Protein AF-A0AA39NS98-F1 (afdb_monomer_lite)

Structure (mmCIF, N/CA/C/O backbone):
data_AF-A0AA39NS98-F1
#
_entry.id   AF-A0AA39NS98-F1
#
loop_
_atom_site.group_PDB
_atom_site.id
_atom_site.type_symbol
_atom_site.label_atom_id
_atom_site.label_alt_id
_atom_site.label_comp_id
_atom_site.label_asym_id
_atom_site.label_entity_id
_atom_site.label_seq_id
_atom_site.pdbx_PDB_ins_code
_atom_site.Cartn_x
_atom_site.Cartn_y
_atom_site.Cartn_z
_atom_site.occupancy
_atom_site.B_iso_or_equiv
_atom_site.auth_seq_id
_atom_site.auth_comp_id
_atom_site.auth_asym_id
_atom_site.auth_atom_id
_atom_site.pdbx_PDB_model_num
ATOM 1 N N . MET A 1 1 ? -10.610 1.166 -2.684 1.00 33.91 1 MET A N 1
ATOM 2 C CA . MET A 1 1 ? -11.117 -0.013 -1.927 1.00 33.91 1 MET A CA 1
ATOM 3 C C . MET A 1 1 ? -11.714 0.479 -0.600 1.00 33.91 1 MET A C 1
ATOM 5 O O . MET A 1 1 ? -11.932 1.677 -0.491 1.00 33.91 1 MET A O 1
ATOM 9 N N . ILE A 1 2 ? -11.994 -0.383 0.384 1.00 30.84 2 ILE A N 1
ATOM 10 C CA . ILE A 1 2 ? -12.154 0.019 1.798 1.00 30.84 2 ILE A CA 1
ATOM 11 C C . ILE A 1 2 ? -11.081 -0.763 2.569 1.00 30.84 2 ILE A C 1
ATOM 13 O O . ILE A 1 2 ? -10.877 -1.937 2.268 1.00 30.84 2 ILE A O 1
ATOM 17 N N . TYR A 1 3 ? -10.366 -0.094 3.473 1.00 42.03 3 TYR A N 1
ATOM 18 C CA . TYR A 1 3 ? -9.093 -0.542 4.047 1.00 42.03 3 TYR A CA 1
ATOM 19 C C . TYR A 1 3 ? -8.988 -0.174 5.526 1.00 42.03 3 TYR A C 1
ATOM 21 O O . TYR A 1 3 ? -9.640 0.782 5.937 1.00 42.03 3 TYR A O 1
ATOM 29 N N . LEU A 1 4 ? -8.200 -0.942 6.289 1.00 41.31 4 LEU A N 1
ATOM 30 C CA . LEU A 1 4 ? -8.478 -1.228 7.695 1.00 41.31 4 LEU A CA 1
ATOM 31 C C . LEU A 1 4 ? -7.188 -1.273 8.580 1.00 41.31 4 LEU A C 1
ATOM 33 O O . LEU A 1 4 ? -6.313 -2.077 8.271 1.00 41.31 4 LEU A O 1
ATOM 37 N N . PHE A 1 5 ? -7.063 -0.470 9.662 1.00 42.78 5 PHE A N 1
ATOM 38 C CA . PHE A 1 5 ? -5.887 -0.318 10.559 1.00 42.78 5 PHE A CA 1
ATOM 39 C C . PHE A 1 5 ? -6.128 0.192 12.042 1.00 42.78 5 PHE A C 1
ATOM 41 O O . PHE A 1 5 ? -6.370 1.380 12.239 1.00 42.78 5 PHE A O 1
ATOM 48 N N . VAL A 1 6 ? -5.934 -0.609 13.119 1.00 43.88 6 VAL A N 1
ATOM 49 C CA . VAL A 1 6 ? -5.975 -0.204 14.581 1.00 43.88 6 VAL A CA 1
ATOM 50 C C . VAL A 1 6 ? -4.690 -0.582 15.359 1.00 43.88 6 VAL A C 1
ATOM 52 O O . VAL A 1 6 ? -3.930 -1.464 14.987 1.00 43.88 6 VAL A O 1
ATOM 55 N N . TRP A 1 7 ? -4.508 0.107 16.482 1.00 38.59 7 TRP A N 1
ATOM 56 C CA . TRP A 1 7 ? -3.576 0.054 17.626 1.00 38.59 7 TRP A CA 1
ATOM 57 C C . TRP A 1 7 ? -3.501 -1.205 18.557 1.00 38.59 7 TRP A C 1
ATOM 59 O O . TRP A 1 7 ? -4.198 -2.183 18.355 1.00 38.59 7 TRP A O 1
ATOM 69 N N . ILE A 1 8 ? -2.675 -1.127 19.633 1.00 32.81 8 ILE A N 1
ATOM 70 C CA . ILE A 1 8 ? -2.820 -1.804 20.957 1.00 32.81 8 ILE A CA 1
ATOM 71 C C . ILE A 1 8 ? -2.030 -1.047 22.082 1.00 32.81 8 ILE A C 1
ATOM 73 O O . ILE A 1 8 ? -0.946 -0.504 21.811 1.00 32.81 8 ILE A O 1
ATOM 77 N N . PRO A 1 9 ? -2.474 -1.032 23.367 1.00 35.44 9 PRO A N 1
ATOM 78 C CA . PRO A 1 9 ? -1.838 -0.253 24.445 1.00 35.44 9 PRO A CA 1
ATOM 79 C C . PRO A 1 9 ? -0.416 -0.643 24.888 1.00 35.44 9 PRO A C 1
ATOM 81 O O . PRO A 1 9 ? 0.110 -1.725 24.632 1.00 35.44 9 PRO A O 1
ATOM 84 N N . CYS A 1 10 ? 0.209 0.296 25.607 1.00 32.59 10 CYS A N 1
ATOM 85 C CA . CYS A 1 10 ? 1.626 0.311 25.980 1.00 32.59 10 CYS A CA 1
ATOM 86 C C . CYS A 1 10 ? 2.053 -0.767 27.003 1.00 32.59 10 CYS A C 1
ATOM 88 O O . CYS A 1 10 ? 1.315 -1.120 27.922 1.00 32.59 10 CYS A O 1
ATOM 90 N N . ALA A 1 11 ? 3.319 -1.201 26.935 1.00 31.53 11 ALA A N 1
ATOM 91 C CA . ALA A 1 11 ? 3.933 -2.115 27.906 1.00 31.53 11 ALA A CA 1
ATOM 92 C C . ALA A 1 11 ? 3.934 -1.580 29.359 1.00 31.53 11 ALA A C 1
ATOM 94 O O . ALA A 1 11 ? 3.832 -2.364 30.303 1.00 31.53 11 ALA A O 1
ATOM 95 N N . LEU A 1 12 ? 3.955 -0.254 29.563 1.00 33.72 12 LEU A N 1
ATOM 96 C CA . LEU A 1 12 ? 3.747 0.351 30.889 1.00 33.72 12 LEU A CA 1
ATOM 97 C C . LEU A 1 12 ? 2.329 0.104 31.440 1.00 33.72 12 LEU A C 1
ATOM 99 O O . LEU A 1 12 ? 2.160 -0.054 32.650 1.00 33.72 12 LEU A O 1
ATOM 103 N N . ALA A 1 13 ? 1.317 -0.004 30.572 1.00 41.03 13 ALA A N 1
ATOM 104 C CA . ALA A 1 13 ? -0.037 -0.389 30.965 1.00 41.03 13 ALA A CA 1
ATOM 105 C C . ALA A 1 13 ? -0.152 -1.900 31.239 1.00 41.03 13 ALA A C 1
ATOM 107 O O . ALA A 1 13 ? -0.924 -2.295 32.109 1.00 41.03 13 ALA A O 1
ATOM 108 N N . ALA A 1 14 ? 0.676 -2.751 30.617 1.00 39.31 14 ALA A N 1
ATOM 109 C CA . ALA A 1 14 ? 0.656 -4.206 30.827 1.00 39.31 14 ALA A CA 1
ATOM 110 C C . ALA A 1 14 ? 0.898 -4.638 32.292 1.00 39.31 14 ALA A C 1
ATOM 112 O O . ALA A 1 14 ? 0.367 -5.662 32.730 1.00 39.31 14 ALA A O 1
ATOM 113 N N . ARG A 1 15 ? 1.631 -3.844 33.093 1.00 42.44 15 ARG A N 1
ATOM 114 C CA . ARG A 1 15 ? 1.722 -4.056 34.554 1.00 42.44 15 ARG A CA 1
ATOM 115 C C . ARG A 1 15 ? 0.417 -3.717 35.293 1.00 42.44 15 ARG A C 1
ATOM 117 O O . ARG A 1 15 ? 0.097 -4.413 36.252 1.00 42.44 15 ARG A O 1
ATOM 124 N N . LYS A 1 16 ? -0.345 -2.711 34.842 1.00 52.62 16 LYS A N 1
ATOM 125 C CA . LYS A 1 16 ? -1.646 -2.306 35.419 1.00 52.62 16 LYS A CA 1
ATOM 126 C C . LYS A 1 16 ? -2.818 -3.174 34.941 1.00 52.62 16 LYS A C 1
ATOM 128 O O . LYS A 1 16 ? -3.722 -3.439 35.726 1.00 52.62 16 LYS A O 1
ATOM 133 N N . HIS A 1 17 ? -2.794 -3.693 33.710 1.00 55.84 17 HIS A N 1
ATOM 134 C CA . HIS A 1 17 ? -3.849 -4.583 33.200 1.00 55.84 17 HIS A CA 1
ATOM 135 C C . HIS A 1 17 ? -4.024 -5.847 34.063 1.00 55.84 17 HIS A C 1
ATOM 137 O O . HIS A 1 17 ? -5.137 -6.331 34.225 1.00 55.84 17 HIS A O 1
ATOM 143 N N . ARG A 1 18 ? -2.968 -6.331 34.736 1.00 58.53 18 ARG A N 1
ATOM 144 C CA . ARG A 1 18 ? -3.071 -7.455 35.690 1.00 58.53 18 ARG A CA 1
ATOM 145 C C . ARG A 1 18 ? -4.012 -7.195 36.877 1.00 58.53 18 ARG A C 1
ATOM 147 O O . ARG A 1 18 ? -4.518 -8.158 37.446 1.00 58.53 18 ARG A O 1
ATOM 154 N N . THR A 1 19 ? -4.244 -5.934 37.249 1.00 70.25 19 THR A N 1
ATOM 155 C CA . THR A 1 19 ? -5.121 -5.537 38.368 1.00 70.25 19 THR A CA 1
ATOM 156 C C . THR A 1 19 ? -6.505 -5.044 37.940 1.00 70.25 19 THR A C 1
ATOM 158 O O . THR A 1 19 ? -7.354 -4.840 38.801 1.00 70.25 19 THR A O 1
ATOM 161 N N . LEU A 1 20 ? -6.758 -4.877 36.638 1.00 81.38 20 LEU A N 1
ATOM 162 C CA . LEU A 1 20 ? -8.073 -4.488 36.114 1.00 81.38 20 LEU A CA 1
ATOM 163 C C . LEU A 1 20 ? -9.097 -5.635 36.234 1.00 81.38 20 LEU A C 1
ATOM 165 O O . LEU A 1 20 ? -8.692 -6.803 36.323 1.00 81.38 20 LEU A O 1
ATOM 169 N N . PRO A 1 21 ? -10.414 -5.339 36.259 1.00 80.94 21 PRO A N 1
ATOM 170 C CA . PRO A 1 21 ? -11.454 -6.366 36.219 1.00 80.94 21 PRO A CA 1
ATOM 171 C C . PRO A 1 21 ? -11.339 -7.233 34.959 1.00 80.94 21 PRO A C 1
ATOM 173 O O . PRO A 1 21 ? -10.824 -6.799 33.932 1.00 80.94 21 PRO A O 1
ATOM 176 N N . LEU A 1 22 ? -11.822 -8.474 35.042 1.00 87.38 22 LEU A N 1
ATOM 177 C CA . LEU A 1 22 ? -11.942 -9.342 33.873 1.00 87.38 22 LEU A CA 1
ATOM 178 C C . LEU A 1 22 ? -13.175 -8.913 33.069 1.00 87.38 22 LEU A C 1
ATOM 180 O O . LEU A 1 22 ? -14.287 -8.949 33.595 1.00 87.38 22 LEU A O 1
ATOM 184 N N . VAL A 1 23 ? -12.972 -8.514 31.818 1.00 89.75 23 VAL A N 1
ATOM 185 C CA . VAL A 1 23 ? -14.040 -8.192 30.865 1.00 89.75 23 VAL A CA 1
ATOM 186 C C . VAL A 1 23 ? -14.401 -9.457 30.087 1.00 89.75 23 VAL A C 1
ATOM 188 O O . VAL A 1 23 ? -13.577 -10.359 29.922 1.00 89.75 23 VAL A O 1
ATOM 191 N N . THR A 1 24 ? -15.638 -9.564 29.606 1.00 92.56 24 THR A N 1
ATOM 192 C CA . THR A 1 24 ? -16.008 -10.565 28.598 1.00 92.56 24 THR A CA 1
ATOM 193 C C . THR A 1 24 ? -16.996 -9.973 27.603 1.00 92.56 24 THR A C 1
ATOM 195 O O . THR A 1 24 ? -18.021 -9.431 28.006 1.00 92.56 24 THR A O 1
ATOM 198 N N . ILE A 1 25 ? -16.667 -10.087 26.318 1.00 93.88 25 ILE A N 1
ATOM 199 C CA . ILE A 1 25 ? -17.498 -9.702 25.171 1.00 93.88 25 ILE A CA 1
ATOM 200 C C . ILE A 1 25 ? -17.859 -10.992 24.424 1.00 93.88 25 ILE A C 1
ATOM 202 O O . ILE A 1 25 ? -17.016 -11.883 24.305 1.00 93.88 25 ILE A O 1
ATOM 206 N N . SER A 1 26 ? -19.093 -11.130 23.937 1.00 94.75 26 SER A N 1
ATOM 207 C CA . SER A 1 26 ? -19.564 -12.373 23.307 1.00 94.75 26 SER A CA 1
ATOM 208 C C . SER A 1 26 ? -20.434 -12.114 22.082 1.00 94.75 26 SER A C 1
ATOM 210 O O . SER A 1 26 ? -21.183 -11.140 22.036 1.00 94.75 26 SER A O 1
ATOM 212 N N . ALA A 1 27 ? -20.419 -13.033 21.116 1.00 93.69 27 ALA A N 1
ATOM 213 C CA . ALA A 1 27 ? -21.327 -12.990 19.971 1.00 93.69 27 ALA A CA 1
ATOM 214 C C . ALA A 1 27 ? -22.800 -12.922 20.422 1.00 93.69 27 ALA A C 1
ATOM 216 O O . ALA A 1 27 ? -23.616 -12.250 19.788 1.00 93.69 27 ALA A O 1
ATOM 217 N N . LEU A 1 28 ? -23.126 -13.553 21.555 1.00 93.44 28 LEU A N 1
ATOM 218 C CA . LEU A 1 28 ? -24.465 -13.546 22.137 1.00 93.44 28 LEU A CA 1
ATOM 219 C C . LEU A 1 28 ? -24.854 -12.181 22.726 1.00 93.44 28 LEU A C 1
ATOM 221 O O . LEU A 1 28 ? -26.004 -11.777 22.567 1.00 93.44 28 LEU A O 1
ATOM 225 N N . SER A 1 29 ? -23.928 -11.463 23.372 1.00 91.38 29 SER A N 1
ATOM 226 C CA . SER A 1 29 ? -24.190 -10.128 23.933 1.00 91.38 29 SER A CA 1
ATOM 227 C C . SER A 1 29 ? -24.254 -9.045 22.858 1.00 91.38 29 SER A C 1
ATOM 229 O O . SER A 1 29 ? -25.153 -8.210 22.904 1.00 91.38 29 SER A O 1
ATOM 231 N N . GLU A 1 30 ? -23.355 -9.084 21.870 1.00 94.06 30 GLU A N 1
ATOM 232 C CA . GLU A 1 30 ? -23.254 -8.013 20.870 1.00 94.06 30 GLU A CA 1
ATOM 233 C C . GLU A 1 30 ? -24.162 -8.228 19.645 1.00 94.06 30 GLU A C 1
ATOM 235 O O . GLU A 1 30 ? -24.592 -7.254 19.034 1.00 94.06 30 GLU A O 1
ATOM 240 N N . THR A 1 31 ? -24.487 -9.479 19.282 1.00 90.88 31 THR A N 1
ATOM 241 C CA . THR A 1 31 ? -25.286 -9.794 18.069 1.00 90.88 31 THR A CA 1
ATOM 242 C C . THR A 1 31 ? -26.532 -10.648 18.318 1.00 90.88 31 THR A C 1
ATOM 244 O O . THR A 1 31 ? -27.318 -10.869 17.397 1.00 90.88 31 THR A O 1
ATOM 247 N N . GLY A 1 32 ? -26.713 -11.183 19.531 1.00 90.12 32 GLY A N 1
ATOM 248 C CA . GLY A 1 32 ? -27.768 -12.155 19.837 1.00 90.12 32 GLY A CA 1
ATOM 249 C C . GLY A 1 32 ? -27.547 -13.559 19.250 1.00 90.12 32 GLY A C 1
ATOM 250 O O . GLY A 1 32 ? -28.393 -14.432 19.444 1.00 90.12 32 GLY A O 1
ATOM 251 N N . GLN A 1 33 ? -26.438 -13.808 18.544 1.00 90.88 33 GLN A N 1
ATOM 252 C CA . GLN A 1 33 ? -26.136 -15.115 17.953 1.00 90.88 33 GLN A CA 1
ATOM 253 C C . GLN A 1 33 ? -25.490 -16.065 18.967 1.00 90.88 33 GLN A C 1
ATOM 255 O O . GLN A 1 33 ? -24.593 -15.695 19.720 1.00 90.88 33 GLN A O 1
ATOM 260 N N . THR A 1 34 ? -25.901 -17.333 18.952 1.00 91.69 34 THR A N 1
ATOM 261 C CA . THR A 1 34 ? -25.283 -18.374 19.781 1.00 91.69 34 THR A CA 1
ATOM 262 C C . THR A 1 34 ? -23.854 -18.681 19.333 1.00 91.69 34 THR A C 1
ATOM 264 O O . THR A 1 34 ? -23.603 -18.921 18.153 1.00 91.69 34 THR A O 1
ATOM 267 N N . GLU A 1 35 ? -22.917 -18.766 20.276 1.00 90.19 35 GLU A N 1
ATOM 268 C CA . GLU A 1 35 ? -21.493 -19.039 20.007 1.00 90.19 35 GLU A CA 1
ATOM 269 C C . GLU A 1 35 ? -21.269 -20.342 19.212 1.00 90.19 35 GLU A C 1
ATOM 271 O O . GLU A 1 35 ? -20.389 -20.420 18.356 1.00 90.19 35 GLU A O 1
ATOM 276 N N . SER A 1 36 ? -22.118 -21.351 19.426 1.00 88.50 36 SER A N 1
ATOM 277 C CA . SER A 1 36 ? -22.091 -22.637 18.715 1.00 88.50 36 SER A CA 1
ATOM 278 C C . SER A 1 36 ? -22.488 -22.563 17.234 1.00 88.50 36 SER A C 1
ATOM 280 O O . SER A 1 36 ? -22.132 -23.463 16.475 1.00 88.50 36 SER A O 1
ATOM 282 N N . SER A 1 37 ? -23.187 -21.509 16.794 1.00 91.25 37 SER A N 1
ATOM 283 C CA . SER A 1 37 ? -23.449 -21.253 15.365 1.00 91.25 37 SER A CA 1
ATOM 284 C C . SER A 1 37 ? -22.322 -20.480 14.669 1.00 91.25 37 SER A C 1
ATOM 286 O O . SER A 1 37 ? -22.257 -20.475 13.438 1.00 91.25 37 SER A O 1
ATOM 288 N N . ILE A 1 38 ? -21.412 -19.864 15.431 1.00 92.06 38 ILE A N 1
ATOM 289 C CA . ILE A 1 38 ? -20.280 -19.108 14.892 1.00 92.06 38 ILE A CA 1
ATOM 290 C C . ILE A 1 38 ? -19.153 -20.077 14.506 1.00 92.06 38 ILE A C 1
ATOM 292 O O . ILE A 1 38 ? -18.672 -20.874 15.318 1.00 92.06 38 ILE A O 1
ATOM 296 N N . LYS A 1 39 ? -18.738 -20.027 13.235 1.00 92.69 39 LYS A N 1
ATOM 297 C CA . LYS A 1 39 ? -17.791 -20.990 12.638 1.00 92.69 39 LYS A CA 1
ATOM 298 C C . LYS A 1 39 ? -16.333 -20.704 12.991 1.00 92.69 39 LYS A C 1
ATOM 300 O O . LYS A 1 39 ? -15.578 -21.645 13.208 1.00 92.69 39 LYS A O 1
ATOM 305 N N . VAL A 1 40 ? -15.959 -19.428 13.054 1.00 93.06 40 VAL A N 1
ATOM 306 C CA . VAL A 1 40 ? -14.624 -18.967 13.456 1.00 93.06 40 VAL A CA 1
ATOM 307 C C . VAL A 1 40 ? -14.572 -18.946 14.988 1.00 93.06 40 VAL A C 1
ATOM 309 O O . VAL A 1 40 ? -15.319 -18.178 15.596 1.00 93.06 40 VAL A O 1
ATOM 312 N N . PRO A 1 41 ? -13.736 -19.756 15.662 1.00 92.06 41 PRO A N 1
ATOM 313 C CA . PRO A 1 41 ? -13.747 -19.851 17.122 1.00 92.06 41 PRO A CA 1
ATOM 314 C C . PRO A 1 41 ? -13.447 -18.522 17.809 1.00 92.06 41 PRO A C 1
ATOM 316 O O . PRO A 1 41 ? -14.050 -18.207 18.830 1.00 92.06 41 PRO A O 1
ATOM 319 N N . LYS A 1 42 ? -12.566 -17.715 17.209 1.00 91.75 42 LYS A N 1
ATOM 320 C CA . LYS A 1 42 ? -12.168 -16.404 17.730 1.00 91.75 42 LYS A CA 1
ATOM 321 C C . LYS A 1 42 ? -13.253 -15.328 17.603 1.00 91.75 42 LYS A C 1
ATOM 323 O O . LYS A 1 42 ? -13.164 -14.340 18.313 1.00 91.75 42 LYS A O 1
ATOM 328 N N . GLN A 1 43 ? -14.303 -15.537 16.804 1.00 94.12 43 GLN A N 1
ATOM 329 C CA . GLN A 1 43 ? -15.485 -14.656 16.747 1.00 94.12 43 GLN A CA 1
ATOM 330 C C . GLN A 1 43 ? -16.506 -14.934 17.873 1.00 94.12 43 GLN A C 1
ATOM 332 O O . GLN A 1 43 ? -17.486 -14.205 18.001 1.00 94.12 43 GLN A O 1
ATOM 337 N N . ARG A 1 44 ? -16.339 -16.008 18.666 1.00 94.31 44 ARG A N 1
ATOM 338 C CA . ARG A 1 44 ? -17.339 -16.452 19.660 1.00 94.31 44 ARG A CA 1
ATOM 339 C C . ARG A 1 44 ? -17.366 -15.573 20.907 1.00 94.31 44 ARG A C 1
ATOM 341 O O . ARG A 1 44 ? -18.412 -15.033 21.260 1.00 94.31 44 ARG A O 1
ATOM 348 N N . THR A 1 45 ? -16.218 -15.452 21.563 1.00 93.94 45 THR A N 1
ATOM 349 C CA . THR A 1 45 ? -16.094 -14.885 22.910 1.00 93.94 45 THR A CA 1
ATOM 350 C C . THR A 1 45 ? -14.687 -14.337 23.091 1.00 93.94 45 THR A C 1
ATOM 352 O O . THR A 1 45 ? -13.725 -14.991 22.694 1.00 93.94 45 THR A O 1
ATOM 355 N N . TYR A 1 46 ? -14.550 -13.177 23.721 1.00 92.31 46 TYR A N 1
ATOM 356 C CA . TYR A 1 46 ? -13.274 -12.587 24.113 1.00 92.31 46 TYR A CA 1
ATOM 357 C C . TYR A 1 46 ? -13.279 -12.310 25.619 1.00 92.31 46 TYR A C 1
ATOM 359 O O . TYR A 1 46 ? -14.228 -11.715 26.130 1.00 92.31 46 TYR A O 1
ATOM 367 N N . THR A 1 47 ? -12.214 -12.711 26.319 1.00 90.69 47 THR A N 1
ATOM 368 C CA . THR A 1 47 ? -12.090 -12.601 27.781 1.00 90.69 47 THR A CA 1
ATOM 369 C C . THR A 1 47 ? -10.648 -12.262 28.177 1.00 90.69 47 THR A C 1
ATOM 371 O O . THR A 1 47 ? -9.770 -13.121 28.142 1.00 90.69 47 THR A O 1
ATOM 374 N N . ASP A 1 48 ? -10.403 -11.019 28.599 1.00 86.62 48 ASP A N 1
ATOM 375 C CA . ASP A 1 48 ? -9.114 -10.528 29.120 1.00 86.62 48 ASP A CA 1
ATOM 376 C C . ASP A 1 48 ? -9.375 -9.436 30.187 1.00 86.62 48 ASP A C 1
ATOM 378 O O . ASP A 1 48 ? -10.504 -8.982 30.378 1.00 86.62 48 ASP A O 1
ATOM 382 N N . ARG A 1 49 ? -8.340 -8.997 30.908 1.00 84.19 49 ARG A N 1
ATOM 383 C CA . ARG A 1 49 ? -8.353 -7.822 31.802 1.00 84.19 49 ARG A CA 1
ATOM 384 C C . ARG A 1 49 ? -7.974 -6.521 31.086 1.00 84.19 49 ARG A C 1
ATOM 386 O O . ARG A 1 49 ? -7.699 -5.501 31.718 1.00 84.19 49 ARG A O 1
ATOM 393 N N . ARG A 1 50 ? -7.903 -6.544 29.756 1.00 84.94 50 ARG A N 1
ATOM 394 C CA . ARG A 1 50 ? -7.816 -5.328 28.944 1.00 84.94 50 ARG A CA 1
ATOM 395 C C . ARG A 1 50 ? -9.141 -4.563 29.079 1.00 84.94 50 ARG A C 1
ATOM 397 O O . ARG A 1 50 ? -10.194 -5.195 28.997 1.00 84.94 50 ARG A O 1
ATOM 404 N N . PRO A 1 51 ? -9.116 -3.236 29.276 1.00 88.50 51 PRO A N 1
ATOM 405 C CA . PRO A 1 51 ? -10.319 -2.444 29.502 1.00 88.50 51 PRO A CA 1
ATOM 406 C C . PRO A 1 51 ? -11.049 -2.180 28.175 1.00 88.50 51 PRO A C 1
ATOM 408 O O . PRO A 1 51 ? -10.962 -1.103 27.591 1.00 88.50 51 PRO A O 1
ATOM 411 N N . VAL A 1 52 ? -11.733 -3.205 27.680 1.00 91.12 52 VAL A N 1
ATOM 412 C CA . VAL A 1 52 ? -12.645 -3.135 26.534 1.00 91.12 52 VAL A CA 1
ATOM 413 C C . VAL A 1 52 ? -14.049 -2.815 27.052 1.00 91.12 52 VAL A C 1
ATOM 415 O O . VAL A 1 52 ? -14.436 -3.324 28.105 1.00 91.12 52 VAL A O 1
ATOM 418 N N . ILE A 1 53 ? -14.817 -1.991 26.337 1.00 93.56 53 ILE A N 1
ATOM 419 C CA . ILE A 1 53 ? -16.217 -1.687 26.678 1.00 93.56 53 ILE A CA 1
ATOM 420 C C . ILE A 1 53 ? -17.192 -2.317 25.662 1.00 93.56 53 ILE A C 1
ATOM 422 O O . ILE A 1 53 ? -16.887 -2.317 24.470 1.00 93.56 53 ILE A O 1
ATOM 426 N N . PRO A 1 54 ? -18.360 -2.844 26.089 1.00 94.12 54 PRO A N 1
ATOM 427 C CA . PRO A 1 54 ? -19.396 -3.350 25.181 1.00 94.12 54 PRO A CA 1
ATOM 428 C C . PRO A 1 54 ? -19.890 -2.297 24.182 1.00 94.12 54 PRO A C 1
ATOM 430 O O . PRO A 1 54 ? -19.927 -1.103 24.495 1.00 94.12 54 PRO A O 1
ATOM 433 N N . SER A 1 55 ? -20.364 -2.730 23.008 1.00 92.94 55 SER A N 1
ATOM 434 C CA . SER A 1 55 ? -20.872 -1.823 21.963 1.00 92.94 55 SER A CA 1
ATOM 435 C C . SER A 1 55 ? -22.074 -0.993 22.448 1.00 92.94 55 SER A C 1
ATOM 437 O O . SER A 1 55 ? -22.239 0.182 22.097 1.00 92.94 55 SER A O 1
ATOM 439 N N . SER A 1 56 ? -22.886 -1.576 23.335 1.00 92.81 56 SER A N 1
ATOM 440 C CA . SER A 1 56 ? -24.015 -0.919 24.000 1.00 92.81 56 SER A CA 1
ATOM 441 C C . SER A 1 56 ? -23.594 0.197 24.965 1.00 92.81 56 SER A C 1
ATOM 443 O O . SER A 1 56 ? -24.235 1.246 24.983 1.00 92.81 56 SER A O 1
ATOM 445 N N . ASP A 1 57 ? -22.504 0.018 25.719 1.00 93.69 57 ASP A N 1
ATOM 446 C CA . ASP A 1 57 ? -21.961 1.038 26.623 1.00 93.69 57 ASP A CA 1
ATOM 447 C C . ASP A 1 57 ? -21.218 2.140 25.860 1.00 93.69 57 ASP A C 1
ATOM 449 O O . ASP A 1 57 ? -21.385 3.321 26.171 1.00 93.69 57 ASP A O 1
ATOM 453 N N . ALA A 1 58 ? -20.450 1.778 24.827 1.00 95.19 58 ALA A N 1
ATOM 454 C CA . ALA A 1 58 ? -19.771 2.726 23.943 1.00 95.19 58 ALA A CA 1
ATOM 455 C C . ALA A 1 58 ? -20.738 3.738 23.302 1.00 95.19 58 ALA A C 1
ATOM 457 O O . ALA A 1 58 ? -20.380 4.895 23.092 1.00 95.19 58 ALA A O 1
ATOM 458 N N . SER A 1 59 ? -21.975 3.312 23.032 1.00 95.62 59 SER A N 1
ATOM 459 C CA . SER A 1 59 ? -23.008 4.084 22.326 1.00 95.62 59 SER A CA 1
ATOM 460 C C . SER A 1 59 ? -23.829 5.032 23.215 1.00 95.62 59 SER A C 1
ATOM 462 O O . SER A 1 59 ? -24.793 5.634 22.743 1.00 95.62 59 SER A O 1
ATOM 464 N N . ILE A 1 60 ? -23.474 5.193 24.493 1.00 95.88 60 ILE A N 1
ATOM 465 C CA . ILE A 1 60 ? -24.161 6.110 25.413 1.00 95.88 60 ILE A CA 1
ATOM 466 C C . ILE A 1 60 ? -23.611 7.535 25.238 1.00 95.88 60 ILE A C 1
ATOM 468 O O . ILE A 1 60 ? -22.435 7.771 25.503 1.00 95.88 60 ILE A O 1
ATOM 472 N N . SER A 1 61 ? -24.450 8.508 24.859 1.00 96.00 61 SER A N 1
ATOM 473 C CA . SER A 1 61 ? -24.042 9.926 24.746 1.00 96.00 61 SER A CA 1
ATOM 474 C C . SER A 1 61 ? -23.516 10.476 26.079 1.00 96.00 61 SER A C 1
ATOM 476 O O . SER A 1 61 ? -24.177 10.349 27.119 1.00 96.00 61 SER A O 1
ATOM 478 N N . CYS A 1 62 ? -22.365 11.156 26.053 1.00 96.31 62 CYS A N 1
ATOM 479 C CA . CYS A 1 62 ? -21.779 11.829 27.213 1.00 96.31 62 CYS A CA 1
ATOM 480 C C . CYS A 1 62 ? -22.733 12.870 27.818 1.00 96.31 62 CYS A C 1
ATOM 482 O O . CYS A 1 62 ? -22.781 13.007 29.043 1.00 96.31 62 CYS A O 1
ATOM 484 N N . ALA A 1 63 ? -23.549 13.544 27.000 1.00 94.94 63 ALA A N 1
ATOM 485 C CA . ALA A 1 63 ? -24.552 14.500 27.472 1.00 94.94 63 ALA A CA 1
ATOM 486 C C . ALA A 1 63 ? -25.640 13.843 28.350 1.00 94.94 63 ALA A C 1
ATOM 488 O O . ALA A 1 63 ? -26.121 14.458 29.300 1.00 94.94 63 ALA A O 1
ATOM 489 N N . SER A 1 64 ? -25.981 12.571 28.098 1.00 95.94 64 SER A N 1
ATOM 490 C CA . SER A 1 64 ? -26.925 11.796 28.929 1.00 95.94 64 SER A CA 1
ATOM 491 C C . SER A 1 64 ? -26.317 11.319 30.261 1.00 95.94 64 SER A C 1
ATOM 493 O O . SER A 1 64 ? -27.031 11.082 31.244 1.00 95.94 64 SER A O 1
ATOM 495 N N . LEU A 1 65 ? -24.986 11.197 30.310 1.00 94.81 65 LEU A N 1
ATOM 496 C CA . LEU A 1 65 ? -24.233 10.829 31.507 1.00 94.81 65 LEU A CA 1
ATOM 497 C C . LEU A 1 65 ? -24.010 12.041 32.421 1.00 94.81 65 LEU A C 1
ATOM 499 O O . LEU A 1 65 ? -24.244 11.948 33.630 1.00 94.81 65 LEU A O 1
ATOM 503 N N . GLY A 1 66 ? -23.577 13.166 31.847 1.00 94.69 66 GLY A N 1
ATOM 504 C CA . GLY A 1 66 ? -23.000 14.284 32.590 1.00 94.69 66 GLY A CA 1
ATOM 505 C C . GLY A 1 66 ? -21.601 13.958 33.132 1.00 94.69 66 GLY A C 1
ATOM 506 O O . GLY A 1 66 ? -21.202 12.793 33.216 1.00 94.69 66 GLY A O 1
ATOM 507 N N . THR A 1 67 ? -20.848 14.990 33.523 1.00 94.06 67 THR A N 1
ATOM 508 C CA . THR A 1 67 ? -19.432 14.873 33.928 1.00 94.06 67 THR A CA 1
ATOM 509 C C . THR A 1 67 ? -19.212 13.836 35.032 1.00 94.06 67 THR A C 1
ATOM 511 O O . THR A 1 67 ? -18.304 13.016 34.928 1.00 94.06 67 THR A O 1
ATOM 514 N N . THR A 1 68 ? -20.082 13.798 36.047 1.00 94.00 68 THR A N 1
ATOM 515 C CA . THR A 1 68 ? -19.976 12.867 37.181 1.00 94.00 68 THR A CA 1
ATOM 516 C C . THR A 1 68 ? -20.076 11.398 36.760 1.00 94.00 68 THR A C 1
ATOM 518 O O . THR A 1 68 ? -19.220 10.605 37.140 1.00 94.00 68 THR A O 1
ATOM 521 N N . LYS A 1 69 ? -21.086 11.014 35.961 1.00 95.12 69 LYS A N 1
ATOM 522 C CA . LYS A 1 69 ? -21.256 9.607 35.538 1.00 95.12 69 LYS A CA 1
ATOM 523 C C . LYS A 1 69 ? -20.277 9.213 34.434 1.00 95.12 69 LYS A C 1
ATOM 525 O O . LYS A 1 69 ? -19.924 8.043 34.329 1.00 95.12 69 LYS A O 1
ATOM 530 N N . LEU A 1 70 ? -19.847 10.174 33.612 1.00 95.06 70 LEU A N 1
ATOM 531 C CA . LEU A 1 70 ? -18.786 9.965 32.631 1.00 95.06 70 LEU A CA 1
ATOM 532 C C . LEU A 1 70 ? -17.475 9.609 33.346 1.00 95.06 70 LEU A C 1
ATOM 534 O O . LEU A 1 70 ? -16.869 8.590 33.028 1.00 95.06 70 LEU A O 1
ATOM 538 N N . LEU A 1 71 ? -17.097 10.380 34.372 1.00 94.81 71 LEU A N 1
ATOM 539 C CA . LEU A 1 71 ? -15.937 10.087 35.213 1.00 94.81 71 LEU A CA 1
ATOM 540 C C . LEU A 1 71 ? -16.061 8.742 35.939 1.00 94.81 71 LEU A C 1
ATOM 542 O O . LEU A 1 71 ? -15.118 7.959 35.925 1.00 94.81 71 LEU A O 1
ATOM 546 N N . ASP A 1 72 ? -17.216 8.449 36.537 1.00 94.19 72 ASP A N 1
ATOM 547 C CA . ASP A 1 72 ? -17.466 7.190 37.252 1.00 94.19 72 ASP A CA 1
ATOM 548 C C . ASP A 1 72 ? -17.302 5.956 36.340 1.00 94.19 72 ASP A C 1
ATOM 550 O O . ASP A 1 72 ? -16.645 4.975 36.702 1.00 94.19 72 ASP A O 1
ATOM 554 N N . ARG A 1 73 ? -17.792 6.041 35.095 1.00 94.50 73 ARG A N 1
ATOM 555 C CA . ARG A 1 73 ? -17.595 5.008 34.065 1.00 94.50 73 ARG A CA 1
ATOM 556 C C . ARG A 1 73 ? -16.141 4.892 33.605 1.00 94.50 73 ARG A C 1
ATOM 558 O O . ARG A 1 73 ? -15.651 3.769 33.489 1.00 94.50 73 ARG A O 1
ATOM 565 N N . LEU A 1 74 ? -15.434 6.004 33.382 1.00 93.00 74 LEU A N 1
ATOM 566 C CA . LEU A 1 74 ? -14.001 5.988 33.040 1.00 93.00 74 LEU A CA 1
ATOM 567 C C . LEU A 1 74 ? -13.165 5.366 34.171 1.00 93.00 74 LEU A C 1
ATOM 569 O O . LEU A 1 74 ? -12.353 4.479 33.917 1.00 93.00 74 LEU A O 1
ATOM 573 N N . ASN A 1 75 ? -13.426 5.758 35.422 1.00 92.19 75 ASN A N 1
ATOM 574 C CA . ASN A 1 75 ? -12.806 5.196 36.623 1.00 92.19 75 ASN A CA 1
ATOM 575 C C . ASN A 1 75 ? -13.041 3.688 36.750 1.00 92.19 75 ASN A C 1
ATOM 577 O O . ASN A 1 75 ? -12.086 2.934 36.932 1.00 92.19 75 ASN A O 1
ATOM 581 N N . THR A 1 76 ? -14.292 3.246 36.605 1.00 91.25 76 THR A N 1
ATOM 582 C CA . THR A 1 76 ? -14.670 1.825 36.670 1.00 91.25 76 THR A CA 1
ATOM 583 C C . THR A 1 76 ? -13.973 1.008 35.580 1.00 91.25 76 THR A C 1
ATOM 585 O O . THR A 1 76 ? -13.435 -0.062 35.855 1.00 91.25 76 THR A O 1
ATOM 588 N N . THR A 1 77 ? -13.925 1.540 34.355 1.00 90.88 77 THR A N 1
ATOM 589 C CA . THR A 1 77 ? -13.309 0.886 33.188 1.00 90.88 77 THR A CA 1
ATOM 590 C C . THR A 1 77 ? -11.784 0.788 33.324 1.00 90.88 77 THR A C 1
ATOM 592 O O . THR A 1 77 ? -11.196 -0.248 33.026 1.00 90.88 77 THR A O 1
ATOM 595 N N . LEU A 1 78 ? -11.131 1.849 33.812 1.00 89.62 78 LEU A N 1
ATOM 596 C CA . LEU A 1 78 ? -9.667 1.967 33.883 1.00 89.62 78 LEU A CA 1
ATOM 597 C C . LEU A 1 78 ? -9.076 1.669 35.271 1.00 89.62 78 LEU A C 1
ATOM 599 O O . LEU A 1 78 ? -7.867 1.824 35.465 1.00 89.62 78 LEU A O 1
ATOM 603 N N . GLY A 1 79 ? -9.890 1.222 36.229 1.00 88.44 79 GLY A N 1
ATOM 604 C CA . GLY A 1 79 ? -9.453 0.868 37.582 1.00 88.44 79 GLY A CA 1
ATOM 605 C C . GLY A 1 79 ? -8.841 2.039 38.358 1.00 88.44 79 GLY A C 1
ATOM 606 O O . GLY A 1 79 ? -7.855 1.852 39.071 1.00 88.44 79 GLY A O 1
ATOM 607 N N . THR A 1 80 ? -9.382 3.248 38.187 1.00 89.50 80 THR A N 1
ATOM 608 C CA . THR A 1 80 ? -8.924 4.475 38.863 1.00 89.50 80 THR A CA 1
ATOM 609 C C . THR A 1 80 ? -9.995 5.051 39.786 1.00 89.50 80 THR A C 1
ATOM 611 O O . THR A 1 80 ? -11.142 4.616 39.785 1.00 89.50 80 THR A O 1
ATOM 614 N N . SER A 1 81 ? -9.617 6.043 40.593 1.00 90.00 81 SER A N 1
ATOM 615 C CA . SER A 1 81 ? -10.503 6.718 41.548 1.00 90.00 81 SER A CA 1
ATOM 616 C C . SER A 1 81 ? -10.310 8.240 41.520 1.00 90.00 81 SER A C 1
ATOM 618 O O . SER A 1 81 ? -10.175 8.876 42.566 1.00 90.00 81 SER A O 1
ATOM 620 N N . TYR A 1 82 ? -10.214 8.825 40.323 1.00 89.81 82 TYR A N 1
ATOM 621 C CA . TYR A 1 82 ? -10.113 10.277 40.160 1.00 89.81 82 TYR A CA 1
ATOM 622 C C . TYR A 1 82 ? -11.448 10.955 40.507 1.00 89.81 82 TYR A C 1
ATOM 624 O O . TYR A 1 82 ? -12.516 10.393 40.265 1.00 89.81 82 TYR A O 1
ATOM 632 N N . ILE A 1 83 ? -11.395 12.169 41.053 1.00 91.75 83 ILE A N 1
ATOM 633 C CA . ILE A 1 83 ? -12.567 12.986 41.425 1.00 91.75 83 ILE A CA 1
ATOM 634 C C . ILE A 1 83 ? -12.704 14.206 40.500 1.00 91.75 83 ILE A C 1
ATOM 636 O O . ILE A 1 83 ? -11.746 14.555 39.817 1.00 91.75 83 ILE A O 1
ATOM 640 N N . LEU A 1 84 ? -13.858 14.878 40.460 1.00 87.94 84 LEU A N 1
ATOM 641 C CA . LEU A 1 84 ? -14.048 16.059 39.591 1.00 87.94 84 LEU A CA 1
ATOM 642 C C . LEU A 1 84 ? -13.115 17.234 39.947 1.00 87.94 84 LEU A C 1
ATOM 644 O O . LEU A 1 84 ? -12.717 17.980 39.053 1.00 87.94 84 LEU A O 1
ATOM 648 N N . ASP A 1 85 ? -12.702 17.332 41.214 1.00 84.31 85 ASP A N 1
ATOM 649 C CA . ASP A 1 85 ? -11.706 18.295 41.711 1.00 84.31 85 ASP A CA 1
ATOM 650 C C . ASP A 1 85 ? -10.256 17.930 41.324 1.00 84.31 85 ASP A C 1
ATOM 652 O O . ASP A 1 85 ? -9.316 18.641 41.679 1.00 84.31 85 ASP A O 1
ATOM 656 N N . THR A 1 86 ? -10.044 16.814 40.613 1.00 83.50 86 THR A N 1
ATOM 657 C CA . THR A 1 86 ? -8.727 16.451 40.070 1.00 83.50 86 THR A CA 1
ATOM 658 C C . THR A 1 86 ? -8.329 17.506 39.034 1.00 83.50 86 THR A C 1
ATOM 660 O O . THR A 1 86 ? -9.094 17.721 38.088 1.00 83.50 86 THR A O 1
ATOM 663 N N . PRO A 1 87 ? -7.163 18.166 39.172 1.00 79.25 87 PRO A N 1
ATOM 664 C CA . PRO A 1 87 ? -6.756 19.252 38.285 1.00 79.25 87 PRO A CA 1
ATOM 665 C C . PRO A 1 87 ? -6.878 18.916 36.789 1.00 79.25 87 PRO A C 1
ATOM 667 O O . PRO A 1 87 ? -6.601 17.797 36.360 1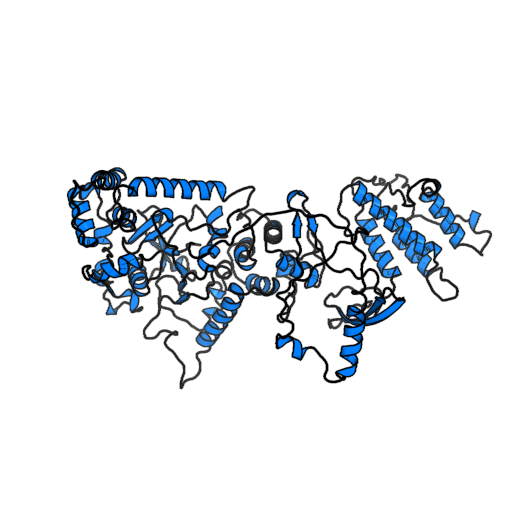.00 79.25 87 PRO A O 1
ATOM 670 N N . SER A 1 88 ? -7.373 19.890 36.018 1.00 77.44 88 SER A N 1
ATOM 671 C CA . SER A 1 88 ? -7.756 19.804 34.595 1.00 77.44 88 SER A CA 1
ATOM 672 C C . SER A 1 88 ? -8.795 18.745 34.188 1.00 77.44 88 SER A C 1
ATOM 674 O O . SER A 1 88 ? -9.265 18.795 33.052 1.00 77.44 88 SER A O 1
ATOM 676 N N . LEU A 1 89 ? -9.232 17.821 35.051 1.00 85.00 89 LEU A N 1
ATOM 677 C CA . LEU A 1 89 ? -10.073 16.696 34.620 1.00 85.00 89 LEU A CA 1
ATOM 678 C C . LEU A 1 89 ? -11.488 17.117 34.186 1.00 85.00 89 LEU A C 1
ATOM 680 O O . LEU A 1 89 ? -11.962 16.673 33.140 1.00 85.00 89 LEU A O 1
ATOM 684 N N . SER A 1 90 ? -12.152 18.002 34.938 1.00 87.56 90 SER A N 1
ATOM 685 C CA . SER A 1 90 ? -13.523 18.441 34.617 1.00 87.56 90 SER A CA 1
ATOM 686 C C . SER A 1 90 ? -13.658 19.106 33.229 1.00 87.56 90 SER A C 1
ATOM 688 O O . SER A 1 90 ? -14.512 18.648 32.466 1.00 87.56 90 SER A O 1
ATOM 690 N N . PRO A 1 91 ? -12.790 20.055 32.811 1.00 86.88 91 PRO A N 1
ATOM 691 C CA . PRO A 1 91 ? -12.789 20.603 31.447 1.00 86.88 91 PRO A CA 1
ATOM 692 C C . PRO A 1 91 ? -12.736 19.568 30.310 1.00 86.88 91 PRO A C 1
ATOM 694 O O . PRO A 1 91 ? -13.394 19.750 29.287 1.00 86.88 91 PRO A O 1
ATOM 697 N N . HIS A 1 92 ? -12.009 18.455 30.470 1.00 86.19 92 HIS A N 1
ATOM 698 C CA . HIS A 1 92 ? -11.964 17.395 29.451 1.00 86.19 92 HIS A CA 1
ATOM 699 C C . HIS A 1 92 ? -13.305 16.654 29.331 1.00 86.19 92 HIS A C 1
ATOM 701 O O . HIS A 1 92 ? -13.745 16.317 28.229 1.00 86.19 92 HIS A O 1
ATOM 707 N N . LEU A 1 93 ? -13.974 16.419 30.463 1.00 91.38 93 LEU A N 1
ATOM 708 C CA . LEU A 1 93 ? -15.287 15.772 30.522 1.00 91.38 93 LEU A CA 1
ATOM 709 C C . LEU A 1 93 ? -16.379 16.692 29.952 1.00 91.38 93 LEU A C 1
ATOM 711 O O . LEU A 1 93 ? -17.248 16.232 29.214 1.00 91.38 93 LEU A O 1
ATOM 715 N N . GLU A 1 94 ? -16.302 17.992 30.243 1.00 91.75 94 GLU A N 1
ATOM 716 C CA . GLU A 1 94 ? -17.167 19.026 29.662 1.00 91.75 94 GLU A CA 1
ATOM 717 C C . GLU A 1 94 ? -16.949 19.154 28.150 1.00 91.75 94 GLU A C 1
ATOM 719 O O . GLU A 1 94 ? -17.918 19.173 27.397 1.00 91.75 94 GLU A O 1
ATOM 724 N N . SER A 1 95 ? -15.697 19.130 27.681 1.00 90.62 95 SER A N 1
ATOM 725 C CA . SER A 1 95 ? -15.356 19.115 26.252 1.00 90.62 95 SER A CA 1
ATOM 726 C C . SER A 1 95 ? -15.969 17.912 25.518 1.00 90.62 95 SER A C 1
ATOM 728 O O . SER A 1 95 ? -16.547 18.074 24.442 1.00 90.62 95 SER A O 1
ATOM 730 N N . CYS A 1 96 ? -15.952 16.714 26.115 1.00 92.12 96 CYS A N 1
ATOM 731 C CA . CYS A 1 96 ? -16.616 15.536 25.535 1.00 92.12 96 CYS A CA 1
ATOM 732 C C . CYS A 1 96 ? -18.145 15.703 25.426 1.00 92.12 96 CYS A C 1
ATOM 734 O O . CYS A 1 96 ? -18.753 15.201 24.485 1.00 92.12 96 CYS A O 1
ATOM 736 N N . ILE A 1 97 ? -18.772 16.422 26.362 1.00 94.19 97 ILE A N 1
ATOM 737 C CA . ILE A 1 97 ? -20.211 16.724 26.328 1.00 94.19 97 ILE A CA 1
ATOM 738 C C . ILE A 1 97 ? -20.522 17.802 25.278 1.00 94.19 97 ILE A C 1
ATOM 740 O O . ILE A 1 97 ? -21.474 17.655 24.516 1.00 94.19 97 ILE A O 1
ATOM 744 N N . LEU A 1 98 ? -19.714 18.864 25.208 1.00 94.19 98 LEU A N 1
ATOM 745 C CA . LEU A 1 98 ? -19.903 19.993 24.289 1.00 94.19 98 LEU A CA 1
ATOM 746 C C . LEU A 1 98 ? -19.736 19.613 22.811 1.00 94.19 98 LEU A C 1
ATOM 748 O O . LEU A 1 98 ? -20.382 20.213 21.958 1.00 94.19 98 LEU A O 1
ATOM 752 N N . ASN A 1 99 ? -18.903 18.613 22.510 1.00 90.19 99 ASN A N 1
ATOM 753 C CA . ASN A 1 99 ? -18.710 18.092 21.152 1.00 90.19 99 ASN A CA 1
ATOM 754 C C . ASN A 1 99 ? -19.672 16.928 20.796 1.00 90.19 99 ASN A C 1
ATOM 756 O O . ASN A 1 99 ? -19.442 16.242 19.801 1.00 90.19 99 ASN A O 1
ATOM 760 N N . ASP A 1 100 ? -20.707 16.684 21.616 1.00 92.94 100 ASP A N 1
ATOM 761 C CA . ASP A 1 100 ? -21.673 15.570 21.513 1.00 92.94 100 ASP A CA 1
ATOM 762 C C . ASP A 1 100 ? -21.008 14.206 21.259 1.00 92.94 100 ASP A C 1
ATOM 764 O O . ASP A 1 100 ? -21.315 13.473 20.317 1.00 92.94 100 ASP A O 1
ATOM 768 N N . TYR A 1 101 ? -20.009 13.874 22.081 1.00 94.12 101 TYR A N 1
ATOM 769 C CA . TYR A 1 101 ? -19.358 12.573 22.005 1.00 94.12 101 TYR A CA 1
ATOM 770 C C . TYR A 1 101 ? -20.196 11.505 22.707 1.00 94.12 101 TYR A C 1
ATOM 772 O O . TYR A 1 101 ? -20.843 11.748 23.727 1.00 94.12 101 TYR A O 1
ATOM 780 N N . ASP A 1 102 ? -20.136 10.285 22.183 1.00 96.25 102 ASP A N 1
ATOM 781 C CA . ASP A 1 102 ? -20.513 9.099 22.937 1.00 96.25 102 ASP A CA 1
ATOM 782 C C . ASP A 1 102 ? -19.371 8.625 23.844 1.00 96.25 102 ASP A C 1
ATOM 784 O O . ASP A 1 102 ? -18.211 9.038 23.712 1.00 96.25 102 ASP A O 1
ATOM 788 N N . PHE A 1 103 ? -19.718 7.764 24.800 1.00 96.75 103 PHE A N 1
ATOM 789 C CA . PHE A 1 103 ? -18.785 7.237 25.785 1.00 96.75 103 PHE A CA 1
ATOM 790 C C . PHE A 1 103 ? -17.598 6.539 25.118 1.00 96.75 103 PHE A C 1
ATOM 792 O O . PHE A 1 103 ? -16.473 6.726 25.568 1.00 96.75 103 PHE A O 1
ATOM 799 N N . GLY A 1 104 ? -17.825 5.827 24.009 1.00 95.25 104 GLY A N 1
ATOM 800 C CA . GLY A 1 104 ? -16.771 5.227 23.198 1.00 95.25 104 GLY A CA 1
ATOM 801 C C . GLY A 1 104 ? -15.768 6.259 22.688 1.00 95.25 104 GLY A C 1
ATOM 802 O O . GLY A 1 104 ? -14.574 6.123 22.946 1.00 95.25 104 GLY A O 1
ATOM 803 N N . THR A 1 105 ? -16.214 7.336 22.034 1.00 93.69 105 THR A N 1
ATOM 804 C CA . THR A 1 105 ? -15.265 8.327 21.497 1.00 93.69 105 THR A CA 1
ATOM 805 C C . THR A 1 105 ? -14.540 9.095 22.606 1.00 93.69 105 THR A C 1
ATOM 807 O O . THR A 1 105 ? -13.346 9.381 22.485 1.00 93.69 105 THR A O 1
ATOM 810 N N . ALA A 1 106 ? -15.237 9.425 23.698 1.00 93.69 106 ALA A N 1
ATOM 811 C CA . ALA A 1 106 ? -14.617 10.054 24.862 1.00 93.69 106 ALA A CA 1
ATOM 812 C C . ALA A 1 106 ? -13.557 9.133 25.490 1.00 93.69 106 ALA A C 1
ATOM 814 O O . ALA A 1 106 ? -12.445 9.569 25.788 1.00 93.69 106 ALA A O 1
ATOM 815 N N . TYR A 1 107 ? -13.872 7.843 25.620 1.00 93.69 107 TYR A N 1
ATOM 816 C CA . TYR A 1 107 ? -12.965 6.823 26.128 1.00 93.69 107 TYR A CA 1
ATOM 817 C C . TYR A 1 107 ? -11.721 6.673 25.240 1.00 93.69 107 TYR A C 1
ATOM 819 O O . TYR A 1 107 ? -10.608 6.801 25.749 1.00 93.69 107 TYR A O 1
ATOM 827 N N . ALA A 1 108 ? -11.895 6.518 23.923 1.00 90.44 108 ALA A N 1
ATOM 828 C CA . ALA A 1 108 ? -10.819 6.381 22.935 1.00 90.44 108 ALA A CA 1
ATOM 829 C C . ALA A 1 108 ? -9.788 7.524 22.973 1.00 90.44 108 ALA A C 1
ATOM 831 O O . ALA A 1 108 ? -8.584 7.299 22.852 1.00 90.44 108 ALA A O 1
ATOM 832 N N . ARG A 1 109 ? -10.250 8.768 23.162 1.00 88.69 109 ARG A N 1
ATOM 833 C CA . ARG A 1 109 ? -9.373 9.951 23.240 1.00 88.69 109 ARG A CA 1
ATOM 834 C C . ARG A 1 109 ? -8.608 10.041 24.566 1.00 88.69 109 ARG A C 1
ATOM 836 O O . ARG A 1 109 ? -7.507 10.594 24.589 1.00 88.69 109 ARG A O 1
ATOM 843 N N . LEU A 1 110 ? -9.177 9.519 25.657 1.00 88.56 110 LEU A N 1
ATOM 844 C CA . LEU A 1 110 ? -8.663 9.690 27.021 1.00 88.56 110 LEU A CA 1
ATOM 845 C C . LEU A 1 110 ? -7.837 8.495 27.530 1.00 88.56 110 LEU A C 1
ATOM 847 O O . LEU A 1 110 ? -6.802 8.711 28.165 1.00 88.56 110 LEU A O 1
ATOM 851 N N . HIS A 1 111 ? -8.220 7.245 27.240 1.00 87.62 111 HIS A N 1
ATOM 852 C CA . HIS A 1 111 ? -7.521 6.052 27.756 1.00 87.62 111 HIS A CA 1
ATOM 853 C C . HIS A 1 111 ? -6.023 5.944 27.400 1.00 87.62 111 HIS A C 1
ATOM 855 O O . HIS A 1 111 ? -5.275 5.484 28.270 1.00 87.62 111 HIS A O 1
ATOM 861 N N . PRO A 1 112 ? -5.505 6.458 26.256 1.00 85.19 112 PRO A N 1
ATOM 862 C CA . PRO A 1 112 ? -4.067 6.411 25.960 1.00 85.19 112 PRO A CA 1
ATOM 863 C C . PRO A 1 112 ? -3.221 7.313 26.877 1.00 85.19 112 PRO A C 1
ATOM 865 O O . PRO A 1 112 ? -1.988 7.222 26.880 1.00 85.19 112 PRO A O 1
ATOM 868 N N . ARG A 1 113 ? -3.878 8.215 27.623 1.00 85.56 113 ARG A N 1
ATOM 869 C CA . ARG A 1 113 ? -3.269 9.285 28.431 1.00 85.56 113 ARG A CA 1
ATOM 870 C C . ARG A 1 113 ? -3.703 9.279 29.897 1.00 85.56 113 ARG A C 1
ATOM 872 O O . ARG A 1 113 ? -2.998 9.836 30.726 1.00 85.56 113 ARG A O 1
ATOM 879 N N . TRP A 1 114 ? -4.791 8.585 30.229 1.00 86.50 114 TRP A N 1
ATOM 880 C CA . TRP A 1 114 ? -5.444 8.548 31.546 1.00 86.50 114 TRP A CA 1
ATOM 881 C C . TRP A 1 114 ? -4.538 8.242 32.749 1.00 86.50 114 TRP A C 1
ATOM 883 O O . TRP A 1 114 ? -4.835 8.642 33.868 1.00 86.50 114 TRP A O 1
ATOM 893 N N . TYR A 1 115 ? -3.435 7.521 32.537 1.00 83.56 115 TYR A N 1
ATOM 894 C CA . TYR A 1 115 ? -2.462 7.183 33.582 1.00 83.56 115 TYR A CA 1
ATOM 895 C C . TYR A 1 115 ? -1.224 8.097 33.624 1.00 83.56 115 TYR A C 1
ATOM 897 O O . TYR A 1 115 ? -0.306 7.808 34.395 1.00 83.56 115 TYR A O 1
ATOM 905 N N . GLY A 1 116 ? -1.157 9.108 32.756 1.00 80.44 116 GLY A N 1
ATOM 906 C CA . GLY A 1 116 ? -0.088 10.102 32.695 1.00 80.44 116 GLY A CA 1
ATOM 907 C C . GLY A 1 116 ? -0.429 11.363 33.488 1.00 80.44 116 GLY A C 1
ATOM 908 O O . GLY A 1 116 ? -1.193 11.320 34.452 1.00 80.44 116 GLY A O 1
ATOM 909 N N . ASP A 1 117 ? 0.141 12.490 33.068 1.00 80.75 117 ASP A N 1
ATOM 910 C CA . ASP A 1 117 ? -0.263 13.802 33.563 1.00 80.75 117 ASP A CA 1
ATOM 911 C C . ASP A 1 117 ? -1.596 14.225 32.925 1.00 80.75 117 ASP A C 1
ATOM 913 O O . ASP A 1 117 ? -1.706 14.323 31.706 1.00 80.75 117 ASP A O 1
ATOM 917 N N . LEU A 1 118 ? -2.611 14.473 33.757 1.00 81.31 118 LEU A N 1
ATOM 918 C CA . LEU A 1 118 ? -3.936 14.920 33.316 1.00 81.31 118 LEU A CA 1
ATOM 919 C C . LEU A 1 118 ? -3.971 16.422 32.975 1.00 81.31 118 LEU A C 1
ATOM 921 O O . LEU A 1 118 ? -4.917 16.868 32.325 1.00 81.31 118 LEU A O 1
ATOM 925 N N . MET A 1 119 ? -2.963 17.201 33.389 1.00 79.62 119 MET A N 1
ATOM 926 C CA . MET A 1 119 ? -2.896 18.640 33.109 1.00 79.62 119 MET A CA 1
ATOM 927 C C . MET A 1 119 ? -2.670 18.924 31.626 1.00 79.62 119 MET A C 1
ATOM 929 O O . MET A 1 119 ? -3.311 19.814 31.076 1.00 79.62 119 MET A O 1
ATOM 933 N N . THR A 1 120 ? -1.788 18.152 30.991 1.00 82.31 120 THR A N 1
ATOM 934 C CA . THR A 1 120 ? -1.283 18.391 29.630 1.00 82.31 120 THR A CA 1
ATOM 935 C C . THR A 1 120 ? -2.079 17.705 28.515 1.00 82.31 120 THR A C 1
ATOM 937 O O . THR A 1 120 ? -1.795 17.944 27.344 1.00 82.31 120 THR A O 1
ATOM 940 N N . ILE A 1 121 ? -3.102 16.896 28.828 1.00 81.88 121 ILE A N 1
ATOM 941 C CA . ILE A 1 121 ? -3.853 16.113 27.824 1.00 81.88 121 ILE A CA 1
ATOM 942 C C . ILE A 1 121 ? -4.494 16.996 26.743 1.00 81.88 121 ILE A C 1
ATOM 944 O O . ILE A 1 121 ? -4.414 16.651 25.563 1.00 81.88 121 ILE A O 1
ATOM 948 N N . GLN A 1 122 ? -5.113 18.123 27.107 1.00 80.25 122 GLN A N 1
ATOM 949 C CA . GLN A 1 122 ? -5.764 19.003 26.133 1.00 80.25 122 GLN A CA 1
ATOM 950 C C . GLN A 1 122 ? -4.737 19.660 25.205 1.00 80.25 122 GLN A C 1
ATOM 952 O O . GLN A 1 122 ? -4.950 19.684 23.994 1.00 80.25 122 GLN A O 1
ATOM 957 N N . ASP A 1 123 ? -3.618 20.136 25.752 1.00 83.88 123 ASP A N 1
ATOM 958 C CA . ASP A 1 123 ? -2.561 20.794 24.982 1.00 83.88 123 ASP A CA 1
ATOM 959 C C . ASP A 1 123 ? -1.820 19.796 24.080 1.00 83.88 123 ASP A C 1
ATOM 961 O O . ASP A 1 123 ? -1.540 20.108 22.922 1.00 83.88 123 ASP A O 1
ATOM 965 N N . GLU A 1 124 ? -1.578 18.566 24.551 1.00 86.06 124 GLU A N 1
ATOM 966 C CA . GLU A 1 124 ? -1.032 17.475 23.734 1.00 86.06 124 GLU A CA 1
ATOM 967 C C . GLU A 1 124 ? -1.982 17.127 22.580 1.00 86.06 124 GLU A C 1
ATOM 969 O O . GLU A 1 124 ? -1.545 17.041 21.436 1.00 86.06 124 GLU A O 1
ATOM 974 N N . LEU A 1 125 ? -3.286 16.968 22.845 1.00 86.19 125 LEU A N 1
ATOM 975 C CA . LEU A 1 125 ? -4.274 16.664 21.804 1.00 86.19 125 LEU A CA 1
ATOM 976 C C . LEU A 1 125 ? -4.397 17.806 20.781 1.00 86.19 125 LEU A C 1
ATOM 978 O O . LEU A 1 125 ? -4.392 17.529 19.586 1.00 86.19 125 LEU A O 1
ATOM 982 N N . CYS A 1 126 ? -4.440 19.069 21.219 1.00 87.75 126 CYS A N 1
ATOM 983 C CA . CYS A 1 126 ? -4.424 20.236 20.328 1.00 87.75 126 CYS A CA 1
ATOM 984 C C . CYS A 1 126 ? -3.148 20.297 19.471 1.00 87.75 126 CYS A C 1
ATOM 986 O O . CYS A 1 126 ? -3.213 20.622 18.285 1.00 87.75 126 CYS A O 1
ATOM 988 N N . THR A 1 127 ? -1.991 19.984 20.062 1.00 91.00 127 THR A N 1
ATOM 989 C CA . THR A 1 127 ? -0.695 19.982 19.368 1.00 91.00 127 THR A CA 1
ATOM 990 C C . THR A 1 127 ? -0.637 18.874 18.321 1.00 91.00 127 THR A C 1
ATOM 992 O O . THR A 1 127 ? -0.262 19.136 17.180 1.00 91.00 127 THR A O 1
ATOM 995 N N . LEU A 1 128 ? -1.065 17.660 18.675 1.00 90.12 128 LEU A N 1
ATOM 996 C CA . LEU A 1 128 ? -1.100 16.516 17.765 1.00 90.12 128 LEU A CA 1
ATOM 997 C C . LEU A 1 128 ? -2.085 16.737 16.610 1.00 90.12 128 LEU A C 1
ATOM 999 O O . LEU A 1 128 ? -1.726 16.471 15.470 1.00 90.12 128 LEU A O 1
ATOM 1003 N N . GLU A 1 129 ? -3.276 17.287 16.870 1.00 91.88 129 GLU A N 1
ATOM 1004 C CA . GLU A 1 129 ? -4.251 17.654 15.829 1.00 91.88 129 GLU A CA 1
ATOM 1005 C C . GLU A 1 129 ? -3.695 18.724 14.869 1.00 91.88 129 GLU A C 1
ATOM 1007 O O . GLU A 1 129 ? -3.904 18.656 13.656 1.00 91.88 129 GLU A O 1
ATOM 1012 N N . ALA A 1 130 ? -2.944 19.702 15.390 1.00 92.75 130 ALA A N 1
ATOM 1013 C CA . ALA A 1 130 ? -2.300 20.725 14.572 1.00 92.75 130 ALA A CA 1
ATOM 1014 C C . ALA A 1 130 ? -1.157 20.159 13.710 1.00 92.75 130 ALA A C 1
ATOM 1016 O O . ALA A 1 130 ? -1.113 20.451 12.516 1.00 92.75 130 ALA A O 1
ATOM 1017 N N . GLN A 1 131 ? -0.281 19.329 14.287 1.00 91.00 131 GLN A N 1
ATOM 1018 C CA . GLN A 1 131 ? 0.823 18.662 13.581 1.00 91.00 131 GLN A CA 1
ATOM 1019 C C . GLN A 1 131 ? 0.318 17.702 12.496 1.00 91.00 131 GLN A C 1
ATOM 1021 O O . GLN A 1 131 ? 0.849 17.679 11.390 1.00 91.00 131 GLN A O 1
ATOM 1026 N N . ASP A 1 132 ? -0.723 16.928 12.799 1.00 89.25 132 ASP A N 1
ATOM 1027 C CA . ASP A 1 132 ? -1.374 15.980 11.892 1.00 89.25 132 ASP A CA 1
ATOM 1028 C C . ASP A 1 132 ? -2.040 16.685 10.695 1.00 89.25 132 ASP A C 1
ATOM 1030 O O . ASP A 1 132 ? -1.881 16.251 9.550 1.00 89.25 132 ASP A O 1
ATOM 1034 N N . ARG A 1 133 ? -2.696 17.832 10.929 1.00 89.88 133 ARG A N 1
ATOM 1035 C CA . ARG A 1 133 ? -3.185 18.713 9.858 1.00 89.88 133 ARG A CA 1
ATOM 1036 C C . ARG A 1 133 ? -2.038 19.275 9.017 1.00 89.88 133 ARG A C 1
ATOM 1038 O O . ARG A 1 133 ? -2.063 19.123 7.799 1.00 89.88 133 ARG A O 1
ATOM 1045 N N . GLU A 1 134 ? -1.033 19.883 9.647 1.00 90.94 134 GLU A N 1
ATOM 1046 C CA . GLU A 1 134 ? 0.099 20.513 8.951 1.00 90.94 134 GLU A CA 1
ATOM 1047 C C . GLU A 1 134 ? 0.883 19.493 8.104 1.00 90.94 134 GLU A C 1
ATOM 1049 O O . GLU A 1 134 ? 1.283 19.779 6.976 1.00 90.94 134 GLU A O 1
ATOM 1054 N N . MET A 1 135 ? 1.036 18.264 8.609 1.00 88.06 135 MET A N 1
ATOM 1055 C CA . MET A 1 135 ? 1.608 17.136 7.877 1.00 88.06 135 MET A CA 1
ATOM 1056 C C . MET A 1 135 ? 0.818 16.845 6.595 1.00 88.06 135 MET A C 1
ATOM 1058 O O . MET A 1 135 ? 1.425 16.749 5.532 1.00 88.06 135 MET A O 1
ATOM 1062 N N . ARG A 1 136 ? -0.521 16.748 6.652 1.00 85.94 136 ARG A N 1
ATOM 1063 C CA . ARG A 1 136 ? -1.349 16.474 5.457 1.00 85.94 136 ARG A CA 1
ATOM 1064 C C . ARG A 1 136 ? -1.456 17.657 4.501 1.00 85.94 136 ARG A C 1
ATOM 1066 O O . ARG A 1 136 ? -1.549 17.434 3.298 1.00 85.94 136 ARG A O 1
ATOM 1073 N N . GLU A 1 137 ? -1.391 18.886 5.004 1.00 85.50 137 GLU A N 1
ATOM 1074 C CA . GLU A 1 137 ? -1.303 20.097 4.180 1.00 85.50 137 GLU A CA 1
ATOM 1075 C C . GLU A 1 137 ? 0.033 20.165 3.419 1.00 85.50 137 GLU A C 1
ATOM 1077 O O . GLU A 1 137 ? 0.044 20.502 2.237 1.00 85.50 137 GLU A O 1
ATOM 1082 N N . ARG A 1 138 ? 1.150 19.769 4.050 1.00 86.19 138 ARG A N 1
ATOM 1083 C CA . ARG A 1 138 ? 2.479 19.705 3.410 1.00 86.19 138 ARG A CA 1
ATOM 1084 C C . ARG A 1 138 ? 2.738 18.437 2.586 1.00 86.19 138 ARG A C 1
ATOM 1086 O O . ARG A 1 138 ? 3.658 18.434 1.773 1.00 86.19 138 ARG A O 1
ATOM 1093 N N . ALA A 1 139 ? 1.959 17.371 2.770 1.00 83.88 139 ALA A N 1
ATOM 1094 C CA . ALA A 1 139 ? 2.189 16.085 2.106 1.00 83.88 139 ALA A CA 1
ATOM 1095 C C . ALA A 1 139 ? 2.005 16.126 0.580 1.00 83.88 139 ALA A C 1
ATOM 1097 O O . ALA A 1 139 ? 2.602 15.303 -0.114 1.00 83.88 139 ALA A O 1
ATOM 1098 N N . PHE A 1 140 ? 1.181 17.043 0.055 1.00 81.12 140 PHE A N 1
ATOM 1099 C CA . PHE A 1 140 ? 0.777 17.076 -1.354 1.00 81.12 140 PHE A CA 1
ATOM 1100 C C . PHE A 1 140 ? 1.246 18.353 -2.068 1.00 81.12 140 PHE A C 1
ATOM 1102 O O . PHE A 1 140 ? 0.698 19.430 -1.842 1.00 81.12 140 PHE A O 1
ATOM 1109 N N . VAL A 1 141 ? 2.204 18.227 -2.990 1.00 80.44 141 VAL A N 1
ATOM 1110 C CA . VAL A 1 141 ? 2.786 19.348 -3.757 1.00 80.44 141 VAL A CA 1
ATOM 1111 C C . VAL A 1 141 ? 2.936 18.936 -5.222 1.00 80.44 141 VAL A C 1
ATOM 1113 O O . VAL A 1 141 ? 3.291 17.797 -5.502 1.00 80.44 141 VAL A O 1
ATOM 1116 N N . ASP A 1 142 ? 2.620 19.831 -6.164 1.00 78.12 142 ASP A N 1
ATOM 1117 C CA . ASP A 1 142 ? 2.844 19.666 -7.614 1.00 78.12 142 ASP A CA 1
ATOM 1118 C C . ASP A 1 142 ? 2.457 18.291 -8.195 1.00 78.12 142 ASP A C 1
ATOM 1120 O O . ASP A 1 142 ? 3.185 17.664 -8.961 1.00 78.12 142 ASP A O 1
ATOM 1124 N N . LYS A 1 143 ? 1.245 17.840 -7.836 1.00 80.19 143 LYS A N 1
ATOM 1125 C CA . LYS A 1 143 ? 0.655 16.534 -8.197 1.00 80.19 143 LYS A CA 1
ATOM 1126 C C . LYS A 1 143 ? 1.380 15.300 -7.635 1.00 80.19 143 LYS A C 1
ATOM 1128 O O . LYS A 1 143 ? 1.173 14.195 -8.129 1.00 80.19 143 LYS A O 1
ATOM 1133 N N . ARG A 1 144 ? 2.183 15.449 -6.589 1.00 82.06 144 ARG A N 1
ATOM 1134 C CA . ARG A 1 144 ? 2.908 14.349 -5.948 1.00 82.06 144 ARG A CA 1
ATOM 1135 C C . ARG A 1 144 ? 2.720 14.358 -4.444 1.00 82.06 144 ARG A C 1
ATOM 1137 O O . ARG A 1 144 ? 2.417 15.381 -3.833 1.00 82.06 144 ARG A O 1
ATOM 1144 N N . ILE A 1 145 ? 2.935 13.193 -3.856 1.00 84.19 145 ILE A N 1
ATOM 1145 C CA . ILE A 1 145 ? 2.946 12.982 -2.418 1.00 84.19 145 ILE A CA 1
ATOM 1146 C C . ILE A 1 145 ? 4.413 12.921 -1.993 1.00 84.19 145 ILE A C 1
ATOM 1148 O O . ILE A 1 145 ? 5.124 11.969 -2.327 1.00 84.19 145 ILE A O 1
ATOM 1152 N N . LEU A 1 146 ? 4.879 13.966 -1.306 1.00 83.75 146 LEU A N 1
ATOM 1153 C CA . LEU A 1 146 ? 6.287 14.136 -0.920 1.00 83.75 146 LEU A CA 1
ATOM 1154 C C . LEU A 1 146 ? 6.696 13.263 0.273 1.00 83.75 146 LEU A C 1
ATOM 1156 O O . LEU A 1 146 ? 7.881 13.080 0.534 1.00 83.75 146 LEU A O 1
ATOM 1160 N N . THR A 1 147 ? 5.722 12.715 0.995 1.00 79.31 147 THR A N 1
ATOM 1161 C CA . THR A 1 147 ? 5.937 11.826 2.137 1.00 79.31 147 THR A CA 1
ATOM 1162 C C . THR A 1 147 ? 5.275 10.481 1.838 1.00 79.31 147 THR A C 1
ATOM 1164 O O . THR A 1 147 ? 4.085 10.332 2.084 1.00 79.31 147 THR A O 1
ATOM 1167 N N . PRO A 1 148 ? 5.998 9.479 1.302 1.00 74.50 148 PRO A N 1
ATOM 1168 C CA . PRO A 1 148 ? 5.435 8.142 1.077 1.00 74.50 148 PRO A CA 1
ATOM 1169 C C . PRO A 1 148 ? 4.888 7.486 2.355 1.00 74.50 148 PRO A C 1
ATOM 1171 O O . PRO A 1 148 ? 3.949 6.701 2.304 1.00 74.50 148 PRO A O 1
ATOM 1174 N N . LEU A 1 149 ? 5.463 7.832 3.510 1.00 75.81 149 LEU A N 1
ATOM 1175 C CA . LEU A 1 149 ? 5.147 7.282 4.830 1.00 75.81 149 LEU A CA 1
ATOM 1176 C C . LEU A 1 149 ? 4.035 8.077 5.545 1.00 75.81 149 LEU A C 1
ATOM 1178 O O . LEU A 1 149 ? 4.191 8.460 6.702 1.00 75.81 149 LEU A O 1
ATOM 1182 N N . MET A 1 150 ? 2.937 8.394 4.848 1.00 78.56 150 MET A N 1
ATOM 1183 C CA . MET A 1 150 ? 1.792 9.057 5.485 1.00 78.56 150 MET A CA 1
ATOM 1184 C C . MET A 1 150 ? 1.012 8.070 6.363 1.00 78.56 150 MET A C 1
ATOM 1186 O O . MET A 1 150 ? 0.472 7.102 5.819 1.00 78.56 150 MET A O 1
ATOM 1190 N N . PRO A 1 151 ? 0.861 8.321 7.678 1.00 77.06 151 PRO A N 1
ATOM 1191 C CA . PRO A 1 151 ? 0.014 7.495 8.528 1.00 77.06 151 PRO A CA 1
ATOM 1192 C C . PRO A 1 151 ? -1.468 7.636 8.125 1.00 77.06 151 PRO A C 1
ATOM 1194 O O . PRO A 1 151 ? -1.871 8.705 7.638 1.00 77.06 151 PRO A O 1
ATOM 1197 N N . PRO A 1 152 ? -2.301 6.600 8.362 1.00 77.56 152 PRO A N 1
ATOM 1198 C CA . PRO A 1 152 ? -3.730 6.656 8.066 1.00 77.56 152 PRO A CA 1
ATOM 1199 C C . PRO A 1 152 ? -4.396 7.824 8.805 1.00 77.56 152 PRO A C 1
ATOM 1201 O O . PRO A 1 152 ? -3.887 8.325 9.810 1.00 77.56 152 PRO A O 1
ATOM 1204 N N . ARG A 1 153 ? -5.524 8.317 8.292 1.00 82.12 153 ARG A N 1
ATOM 1205 C CA . ARG A 1 153 ? -6.219 9.483 8.876 1.00 82.12 153 ARG A CA 1
ATOM 1206 C C . ARG A 1 153 ? -6.960 9.139 10.147 1.00 82.12 153 ARG A C 1
ATOM 1208 O O . ARG A 1 153 ? -7.022 9.922 11.097 1.00 82.12 153 ARG A O 1
ATOM 1215 N N . ARG A 1 154 ? -7.552 7.960 10.122 1.00 83.31 154 ARG A N 1
ATOM 1216 C CA . ARG A 1 154 ? -8.383 7.387 11.155 1.00 83.31 154 ARG A CA 1
ATOM 1217 C C . ARG A 1 154 ? -7.791 6.038 11.538 1.00 83.31 154 ARG A C 1
ATOM 1219 O O . ARG A 1 154 ? -6.820 5.571 10.951 1.00 83.31 154 ARG A O 1
ATOM 1226 N N . VAL A 1 155 ? -8.333 5.512 12.615 1.00 83.94 155 VAL A N 1
ATOM 1227 C CA . VAL A 1 155 ? -8.199 4.147 13.095 1.00 83.94 155 VAL A CA 1
ATOM 1228 C C . VAL A 1 155 ? -9.527 3.855 13.791 1.00 83.94 155 VAL A C 1
ATOM 1230 O O . VAL A 1 155 ? -10.089 4.741 14.438 1.00 83.94 155 VAL A O 1
ATOM 1233 N N . TRP A 1 156 ? -10.063 2.642 13.711 1.00 87.62 156 TRP A N 1
ATOM 1234 C CA . TRP A 1 156 ? -10.960 2.167 14.773 1.00 87.62 156 TRP A CA 1
ATOM 1235 C C . TRP A 1 156 ? -10.127 2.152 16.100 1.00 87.62 156 TRP A C 1
ATOM 1237 O O . TRP A 1 156 ? -8.916 2.376 16.144 1.00 87.62 156 TRP A O 1
ATOM 1247 N N . ASP A 1 157 ? -10.743 1.947 17.243 1.00 87.81 157 ASP A N 1
ATOM 1248 C CA . ASP A 1 157 ? -10.097 1.553 18.488 1.00 87.81 157 ASP A CA 1
ATOM 1249 C C . ASP A 1 157 ? -10.992 0.474 19.078 1.00 87.81 157 ASP A C 1
ATOM 1251 O O . ASP A 1 157 ? -12.162 0.738 19.369 1.00 87.81 157 ASP A O 1
ATOM 1255 N N . LEU A 1 158 ? -10.493 -0.754 19.222 1.00 87.75 158 LEU A N 1
ATOM 1256 C CA . LEU A 1 158 ? -11.344 -1.866 19.653 1.00 87.75 158 LEU A CA 1
ATOM 1257 C C . LEU A 1 158 ? -11.603 -1.859 21.153 1.00 87.75 158 LEU A C 1
ATOM 1259 O O . LEU A 1 158 ? -12.474 -2.589 21.619 1.00 87.75 158 LEU A O 1
ATOM 1263 N N . TYR A 1 159 ? -10.886 -1.033 21.913 1.00 88.56 159 TYR A N 1
ATOM 1264 C CA . TYR A 1 159 ? -11.123 -0.895 23.342 1.00 88.56 159 TYR A CA 1
ATOM 1265 C C . TYR A 1 159 ? -12.390 -0.068 23.588 1.00 88.56 159 TYR A C 1
ATOM 1267 O O . TYR A 1 159 ? -13.179 -0.428 24.457 1.00 88.56 159 TYR A O 1
ATOM 1275 N N . SER A 1 160 ? -12.621 0.984 22.793 1.00 92.19 160 SER A N 1
ATOM 1276 C CA . SER A 1 160 ? -13.864 1.775 22.749 1.00 92.19 160 SER A CA 1
ATOM 1277 C C . SER A 1 160 ? -14.925 1.282 21.768 1.00 92.19 160 SER A C 1
ATOM 1279 O O . SER A 1 160 ? -16.072 1.720 21.845 1.00 92.19 160 SER A O 1
ATOM 1281 N N . ASN A 1 161 ? -14.536 0.434 20.818 1.00 92.62 161 ASN A N 1
ATOM 1282 C CA . ASN A 1 161 ? -15.307 0.102 19.629 1.00 92.62 161 ASN A CA 1
ATOM 1283 C C . ASN A 1 161 ? -15.696 1.351 18.785 1.00 92.62 161 ASN A C 1
ATOM 1285 O O . ASN A 1 161 ? -16.864 1.524 18.424 1.00 92.62 161 ASN A O 1
ATOM 1289 N N . ARG A 1 162 ? -14.744 2.262 18.499 1.00 92.44 162 ARG A N 1
ATOM 1290 C CA . ARG A 1 162 ? -14.984 3.499 17.711 1.00 92.44 162 ARG A CA 1
ATOM 1291 C C . ARG A 1 162 ? -13.897 3.897 16.723 1.00 92.44 162 ARG A C 1
ATOM 1293 O O . ARG A 1 162 ? -12.725 3.799 17.043 1.00 92.44 162 ARG A O 1
ATOM 1300 N N . VAL A 1 163 ? -14.290 4.458 15.578 1.00 90.38 163 VAL A N 1
ATOM 1301 C CA . VAL A 1 163 ? -13.395 5.165 14.648 1.00 90.38 163 VAL A CA 1
ATOM 1302 C C . VAL A 1 163 ? -13.046 6.550 15.185 1.00 90.38 163 VAL A C 1
ATOM 1304 O O . VAL A 1 163 ? -13.922 7.380 15.430 1.00 90.38 163 VAL A O 1
ATOM 1307 N N . VAL A 1 164 ? -11.748 6.799 15.341 1.00 87.69 164 VAL A N 1
ATOM 1308 C CA . VAL A 1 164 ? -11.139 8.039 15.828 1.00 87.69 164 VAL A CA 1
ATOM 1309 C C . VAL A 1 164 ? -9.972 8.466 14.928 1.00 87.69 164 VAL A C 1
ATOM 1311 O O . VAL A 1 164 ? -9.432 7.644 14.193 1.00 87.69 164 VAL A O 1
ATOM 1314 N N . PRO A 1 165 ? -9.556 9.744 14.934 1.00 88.88 165 PRO A N 1
ATOM 1315 C CA . PRO A 1 165 ? -8.382 10.176 14.176 1.00 88.88 165 PRO A CA 1
ATOM 1316 C C . PRO A 1 165 ? -7.084 9.519 14.674 1.00 88.88 165 PRO A C 1
ATOM 1318 O O . PRO A 1 165 ? -6.844 9.453 15.877 1.00 88.88 165 PRO A O 1
ATOM 1321 N N . ARG A 1 166 ? -6.190 9.105 13.768 1.00 84.62 166 ARG A N 1
ATOM 1322 C CA . ARG A 1 166 ? -4.924 8.405 14.092 1.00 84.62 166 ARG A CA 1
ATOM 1323 C C . ARG A 1 166 ? -4.029 9.168 15.075 1.00 84.62 166 ARG A C 1
ATOM 1325 O O . ARG A 1 166 ? -3.302 8.539 15.845 1.00 84.62 166 ARG A O 1
ATOM 1332 N N . TRP A 1 167 ? -4.087 10.499 15.094 1.00 87.25 167 TRP A N 1
ATOM 1333 C CA . TRP A 1 167 ? -3.327 11.348 16.019 1.00 87.25 167 TRP A CA 1
ATOM 1334 C C . TRP A 1 167 ? -3.801 11.270 17.481 1.00 87.25 167 TRP A C 1
ATOM 1336 O O . TRP A 1 167 ? -3.040 11.597 18.393 1.00 87.25 167 TRP A O 1
ATOM 1346 N N . THR A 1 168 ? -5.018 10.778 17.757 1.00 85.50 168 THR A N 1
ATOM 1347 C CA . THR A 1 168 ? -5.442 10.520 19.145 1.00 85.50 168 THR A CA 1
ATOM 1348 C C . THR A 1 168 ? -4.695 9.328 19.748 1.00 85.50 168 THR A C 1
ATOM 1350 O O . THR A 1 168 ? -4.648 9.186 20.970 1.00 85.50 168 THR A O 1
ATOM 1353 N N . ILE A 1 169 ? -4.077 8.489 18.915 1.00 78.75 169 ILE A N 1
ATOM 1354 C CA . ILE A 1 169 ? -3.453 7.221 19.282 1.00 78.75 169 ILE A CA 1
ATOM 1355 C C . ILE A 1 169 ? -1.915 7.322 19.301 1.00 78.75 169 ILE A C 1
ATOM 1357 O O . ILE A 1 169 ? -1.293 7.978 18.469 1.00 78.75 169 ILE A O 1
ATOM 1361 N N . ARG A 1 170 ? -1.288 6.660 20.286 1.00 74.19 170 ARG A N 1
ATOM 1362 C CA . ARG A 1 170 ? 0.146 6.794 20.641 1.00 74.19 170 ARG A CA 1
ATOM 1363 C C . ARG A 1 170 ? 1.077 5.678 20.124 1.00 74.19 170 ARG A C 1
ATOM 1365 O O . ARG A 1 170 ? 2.218 5.595 20.564 1.00 74.19 170 ARG A O 1
ATOM 1372 N N . ARG A 1 171 ? 0.602 4.790 19.251 1.00 68.00 171 ARG A N 1
ATOM 1373 C CA . ARG A 1 171 ? 1.404 3.755 18.566 1.00 68.00 171 ARG A CA 1
ATOM 1374 C C . ARG A 1 171 ? 0.848 3.524 17.171 1.00 68.00 171 ARG A C 1
ATOM 1376 O O . ARG A 1 171 ? -0.315 3.842 16.927 1.00 68.00 171 ARG A O 1
ATOM 1383 N N . ASP A 1 172 ? 1.660 2.941 16.305 1.00 70.56 172 ASP A N 1
ATOM 1384 C CA . ASP A 1 172 ? 1.235 2.582 14.960 1.00 70.56 172 ASP A CA 1
ATOM 1385 C C . ASP A 1 172 ? 0.214 1.443 14.958 1.00 70.56 172 ASP A C 1
ATOM 1387 O O . ASP A 1 172 ? 0.260 0.563 15.831 1.00 70.56 172 ASP A O 1
ATOM 1391 N N . PRO A 1 173 ? -0.742 1.486 14.019 1.00 74.00 173 PRO A N 1
ATOM 1392 C CA . PRO A 1 173 ? -1.719 0.435 13.868 1.00 74.00 173 PRO A CA 1
ATOM 1393 C C . PRO A 1 173 ? -1.130 -0.784 13.147 1.00 74.00 173 PRO A C 1
ATOM 1395 O O . PRO A 1 173 ? -0.131 -0.712 12.436 1.00 74.00 173 PRO A O 1
ATOM 1398 N N . TRP A 1 174 ? -1.780 -1.919 13.345 1.00 76.19 174 TRP A N 1
ATOM 1399 C CA . TRP A 1 174 ? -1.703 -3.107 12.504 1.00 76.19 174 TRP A CA 1
ATOM 1400 C C . TRP A 1 174 ? -2.656 -2.925 11.320 1.00 76.19 174 TRP A C 1
ATOM 1402 O O . TRP A 1 174 ? -3.475 -2.013 11.350 1.00 76.19 174 TRP A O 1
ATOM 1412 N N . ALA A 1 175 ? -2.588 -3.782 10.305 1.00 77.75 175 ALA A N 1
ATOM 1413 C CA . ALA A 1 175 ? -3.518 -3.755 9.174 1.00 77.75 175 ALA A CA 1
ATOM 1414 C C . ALA A 1 175 ? -4.495 -4.936 9.179 1.00 77.75 175 ALA A C 1
ATOM 1416 O O . ALA A 1 175 ? -4.176 -6.014 9.680 1.00 77.75 175 ALA A O 1
ATOM 1417 N N . ILE A 1 176 ? -5.637 -4.771 8.514 1.00 78.88 176 ILE A N 1
ATOM 1418 C CA . ILE A 1 176 ? -6.506 -5.852 8.044 1.00 78.88 176 ILE A CA 1
ATOM 1419 C C . ILE A 1 176 ? -6.746 -5.650 6.545 1.00 78.88 176 ILE A C 1
ATOM 1421 O O . ILE A 1 176 ? -6.995 -4.553 6.052 1.00 78.88 176 ILE A O 1
ATOM 1425 N N . LEU A 1 177 ? -6.673 -6.732 5.784 1.00 80.94 177 LEU A N 1
ATOM 1426 C CA . LEU A 1 177 ? -6.814 -6.733 4.337 1.00 80.94 177 LEU A CA 1
ATOM 1427 C C . LEU A 1 177 ? -7.637 -7.947 3.929 1.00 80.94 177 LEU A C 1
ATOM 1429 O O . LEU A 1 177 ? -7.512 -9.030 4.502 1.00 80.94 177 LEU A O 1
ATOM 1433 N N . HIS A 1 178 ? -8.518 -7.786 2.947 1.00 83.88 178 HIS A N 1
ATOM 1434 C CA . HIS A 1 178 ? -9.504 -8.816 2.643 1.00 83.88 178 HIS A CA 1
ATOM 1435 C C . HIS A 1 178 ? -9.786 -8.958 1.150 1.00 83.88 178 HIS A C 1
ATOM 1437 O O . HIS A 1 178 ? -9.712 -8.004 0.379 1.00 83.88 178 HIS A O 1
ATOM 1443 N N . ALA A 1 179 ? -10.175 -10.162 0.731 1.00 83.44 179 ALA A N 1
ATOM 1444 C CA . ALA A 1 179 ? -10.624 -10.391 -0.638 1.00 83.44 179 ALA A CA 1
ATOM 1445 C C . ALA A 1 179 ? -11.910 -9.605 -0.961 1.00 83.44 179 ALA A C 1
ATOM 1447 O O . ALA A 1 179 ? -12.755 -9.344 -0.092 1.00 83.44 179 ALA A O 1
ATOM 1448 N N . TRP A 1 180 ? -12.081 -9.239 -2.234 1.00 75.50 180 TRP A N 1
ATOM 1449 C CA . TRP A 1 180 ? -13.209 -8.421 -2.678 1.00 75.50 180 TRP A CA 1
ATOM 1450 C C . TRP A 1 180 ? -14.456 -9.282 -2.962 1.00 75.50 180 TRP A C 1
ATOM 1452 O O . TRP A 1 180 ? -14.600 -9.913 -4.010 1.00 75.50 180 TRP A O 1
ATOM 1462 N N . MET A 1 181 ? -15.419 -9.240 -2.036 1.00 80.50 181 MET A N 1
ATOM 1463 C CA . MET A 1 181 ? -16.742 -9.866 -2.174 1.00 80.50 181 MET A CA 1
ATOM 1464 C C . MET A 1 181 ? -17.661 -9.160 -3.193 1.00 80.50 181 MET A C 1
ATOM 1466 O O . MET A 1 181 ? -17.668 -7.936 -3.318 1.00 80.50 181 MET A O 1
ATOM 1470 N N . ASP A 1 182 ? -18.508 -9.915 -3.899 1.00 81.44 182 ASP A N 1
ATOM 1471 C CA . ASP A 1 182 ? -19.463 -9.345 -4.867 1.00 81.44 182 ASP A CA 1
ATOM 1472 C C . ASP A 1 182 ? -20.394 -8.285 -4.233 1.00 81.44 182 ASP A C 1
ATOM 1474 O O . ASP A 1 182 ? -20.694 -8.349 -3.042 1.00 81.44 182 ASP A O 1
ATOM 1478 N N . VAL A 1 183 ? -20.887 -7.318 -5.017 1.00 83.38 183 VAL A N 1
ATOM 1479 C CA . VAL A 1 183 ? -21.921 -6.360 -4.568 1.00 83.38 183 VAL A CA 1
ATOM 1480 C C . VAL A 1 183 ? -23.180 -7.105 -4.098 1.00 83.38 183 VAL A C 1
ATOM 1482 O O . VAL A 1 183 ? -23.744 -6.779 -3.059 1.00 83.38 183 VAL A O 1
ATOM 1485 N N . THR A 1 184 ? -23.572 -8.170 -4.800 1.00 88.25 184 THR A N 1
ATOM 1486 C CA . THR A 1 184 ? -24.694 -9.049 -4.427 1.00 88.25 184 THR A CA 1
ATOM 1487 C C . THR A 1 184 ? -24.471 -9.806 -3.113 1.00 88.25 184 THR A C 1
ATOM 1489 O O . THR A 1 184 ? -25.452 -10.184 -2.469 1.00 88.25 184 THR A O 1
ATOM 1492 N N . ASN A 1 185 ? -23.217 -9.965 -2.676 1.00 88.19 185 ASN A N 1
ATOM 1493 C CA . ASN A 1 185 ? -22.820 -10.682 -1.460 1.00 88.19 185 ASN A CA 1
ATOM 1494 C C . ASN A 1 185 ? -22.389 -9.750 -0.310 1.00 88.19 185 ASN A C 1
ATOM 1496 O O . ASN A 1 185 ? -22.017 -10.240 0.757 1.00 88.19 185 ASN A O 1
ATOM 1500 N N . ARG A 1 186 ? -22.461 -8.426 -0.500 1.00 88.62 186 ARG A N 1
ATOM 1501 C CA . ARG A 1 186 ? -22.187 -7.405 0.523 1.00 88.62 186 ARG A CA 1
ATOM 1502 C C . ARG A 1 186 ? -23.453 -6.677 0.970 1.00 88.62 186 ARG A C 1
ATOM 1504 O O . ARG A 1 186 ? -24.472 -6.684 0.280 1.00 88.62 186 ARG A O 1
ATOM 1511 N N . ILE A 1 187 ? -23.381 -6.050 2.135 1.00 91.19 187 ILE A N 1
ATOM 1512 C CA . ILE A 1 187 ? -24.396 -5.165 2.697 1.00 91.19 187 ILE A CA 1
ATOM 1513 C C . ILE A 1 187 ? -23.719 -3.907 3.245 1.00 91.19 187 ILE A C 1
ATOM 1515 O O . ILE A 1 187 ? -22.666 -3.969 3.869 1.00 91.19 187 ILE A O 1
ATOM 1519 N N . ASN A 1 188 ? -24.341 -2.760 2.986 1.00 89.81 188 ASN A N 1
ATOM 1520 C CA . ASN A 1 188 ? -23.897 -1.456 3.461 1.00 89.81 188 ASN A CA 1
ATOM 1521 C C . ASN A 1 188 ? -24.541 -1.186 4.829 1.00 89.81 188 ASN A C 1
ATOM 1523 O O . ASN A 1 188 ? -25.727 -0.865 4.895 1.00 89.81 188 ASN A O 1
ATOM 1527 N N . VAL A 1 189 ? -23.775 -1.345 5.908 1.00 90.38 189 VAL A N 1
ATOM 1528 C CA . VAL A 1 189 ? -24.252 -1.220 7.294 1.00 90.38 189 VAL A CA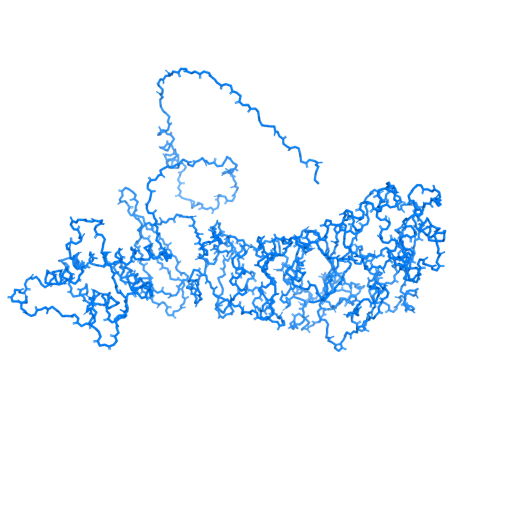 1
ATOM 1529 C C . VAL A 1 189 ? -24.009 0.191 7.819 1.00 90.38 189 VAL A C 1
ATOM 1531 O O . VAL A 1 189 ? -22.893 0.696 7.767 1.00 90.38 189 VAL A O 1
ATOM 1534 N N . GLN A 1 190 ? -25.056 0.821 8.347 1.00 93.38 190 GLN A N 1
ATOM 1535 C CA . GLN A 1 190 ? -24.953 2.056 9.126 1.00 93.38 190 GLN A CA 1
ATOM 1536 C C . GLN A 1 190 ? -24.686 1.697 10.591 1.00 93.38 190 GLN A C 1
ATOM 1538 O O . GLN A 1 190 ? -25.403 0.864 11.144 1.00 93.38 190 GLN A O 1
ATOM 1543 N N . THR A 1 191 ? -23.659 2.285 11.210 1.00 91.00 191 THR A N 1
ATOM 1544 C CA . THR A 1 191 ? -23.153 1.851 12.524 1.00 91.00 191 THR A CA 1
ATOM 1545 C C . THR A 1 191 ? -22.732 3.031 13.411 1.00 91.00 191 THR A C 1
ATOM 1547 O O . THR A 1 191 ? -22.169 4.001 12.907 1.00 91.00 191 THR A O 1
ATOM 1550 N N . PRO A 1 192 ? -22.938 2.972 14.743 1.00 91.75 192 PRO A N 1
ATOM 1551 C CA . PRO A 1 192 ? -22.392 3.979 15.650 1.00 91.75 192 PRO A CA 1
ATOM 1552 C C . PRO A 1 192 ? -20.858 3.913 15.746 1.00 91.75 192 PRO A C 1
ATOM 1554 O O . PRO A 1 192 ? -20.247 4.889 16.172 1.00 91.75 192 PRO A O 1
ATOM 1557 N N . ILE A 1 193 ? -20.225 2.811 15.311 1.00 91.88 193 ILE A N 1
ATOM 1558 C CA . ILE A 1 193 ? -18.763 2.620 15.344 1.00 91.88 193 ILE A CA 1
ATOM 1559 C C . ILE A 1 193 ? -18.044 3.764 14.612 1.00 91.88 193 ILE A C 1
ATOM 1561 O O . ILE A 1 193 ? -17.051 4.284 15.111 1.00 91.88 193 ILE A O 1
ATOM 1565 N N . ASN A 1 194 ? -18.588 4.224 13.482 1.00 90.50 194 ASN A N 1
ATOM 1566 C CA . ASN A 1 194 ? -18.096 5.377 12.722 1.00 90.50 194 ASN A CA 1
ATOM 1567 C C . ASN A 1 194 ? -19.026 6.604 12.811 1.00 90.50 194 ASN A C 1
ATOM 1569 O O . ASN A 1 194 ? -19.073 7.418 11.888 1.00 90.50 194 ASN A O 1
ATOM 1573 N N . ARG A 1 195 ? -19.801 6.720 13.901 1.00 89.00 195 ARG A N 1
ATOM 1574 C CA . ARG A 1 195 ? -20.772 7.807 14.139 1.00 89.00 195 ARG A CA 1
ATOM 1575 C C . ARG A 1 195 ? -21.832 7.967 13.038 1.00 89.00 195 ARG A C 1
ATOM 1577 O O . ARG A 1 195 ? -22.399 9.048 12.895 1.00 89.00 195 ARG A O 1
ATOM 1584 N N . TYR A 1 196 ? -22.110 6.912 12.269 1.00 89.12 196 TYR A N 1
ATOM 1585 C CA . TYR A 1 196 ? -22.976 6.938 11.083 1.00 89.12 196 TYR A CA 1
ATOM 1586 C C . TYR A 1 196 ? -22.504 7.898 9.969 1.00 89.12 196 TYR A C 1
ATOM 1588 O O . TYR A 1 196 ? -23.289 8.258 9.091 1.00 89.12 196 TYR A O 1
ATOM 1596 N N . GLU A 1 197 ? -21.229 8.313 9.964 1.00 84.94 197 GLU A N 1
ATOM 1597 C CA . GLU A 1 197 ? -20.694 9.226 8.943 1.00 84.94 197 GLU A CA 1
ATOM 1598 C C . GLU A 1 197 ? -20.662 8.598 7.529 1.00 84.94 197 GLU A C 1
ATOM 1600 O O . GLU A 1 197 ? -20.687 9.325 6.534 1.00 84.94 197 GLU A O 1
ATOM 1605 N N . TRP A 1 198 ? -20.583 7.265 7.417 1.00 85.56 198 TRP A N 1
ATOM 1606 C CA . TRP A 1 198 ? -20.674 6.520 6.152 1.00 85.56 198 TRP A CA 1
ATOM 1607 C C . TRP A 1 198 ? -21.186 5.085 6.370 1.00 85.56 198 TRP A C 1
ATOM 1609 O O . TRP A 1 198 ? -20.977 4.508 7.437 1.00 85.56 198 TRP A O 1
ATOM 1619 N N . PRO A 1 199 ? -21.811 4.448 5.365 1.00 86.94 199 PRO A N 1
ATOM 1620 C CA . PRO A 1 199 ? -22.114 3.022 5.428 1.00 86.94 199 PRO A CA 1
ATOM 1621 C C . PRO A 1 199 ? -20.857 2.156 5.232 1.00 86.94 199 PRO A C 1
ATOM 1623 O O . PRO A 1 199 ? -20.060 2.405 4.327 1.00 86.94 199 PRO A O 1
ATOM 1626 N N . VAL A 1 200 ? -20.719 1.087 6.018 1.00 86.56 200 VAL A N 1
ATOM 1627 C CA . VAL A 1 200 ? -19.599 0.133 5.946 1.00 86.56 200 VAL A CA 1
ATOM 1628 C C . VAL A 1 200 ? -19.987 -1.097 5.103 1.00 86.56 200 VAL A C 1
ATOM 1630 O O . VAL A 1 200 ? -20.985 -1.748 5.422 1.00 86.56 200 VAL A O 1
ATOM 1633 N N . PRO A 1 201 ? -19.257 -1.436 4.019 1.00 87.69 201 PRO A N 1
ATOM 1634 C CA . PRO A 1 201 ? -19.645 -2.487 3.073 1.00 87.69 201 PRO A CA 1
ATOM 1635 C C . PRO A 1 201 ? -19.104 -3.878 3.460 1.00 87.69 201 PRO A C 1
ATOM 1637 O O . PRO A 1 201 ? -18.159 -4.380 2.844 1.00 87.69 201 PRO A O 1
ATOM 1640 N N . ILE A 1 202 ? -19.727 -4.529 4.443 1.00 88.81 202 ILE A N 1
ATOM 1641 C CA . ILE A 1 202 ? -19.337 -5.870 4.923 1.00 88.81 202 ILE A CA 1
ATOM 1642 C C . ILE A 1 202 ? -20.017 -7.011 4.135 1.00 88.81 202 ILE A C 1
ATOM 1644 O O . ILE A 1 202 ? -21.003 -6.777 3.430 1.00 88.81 202 ILE A O 1
ATOM 1648 N N . PRO A 1 203 ? -19.540 -8.267 4.222 1.00 91.44 203 PRO A N 1
ATOM 1649 C CA . PRO A 1 203 ? -20.260 -9.425 3.686 1.00 91.44 203 PRO A CA 1
ATOM 1650 C C . PRO A 1 203 ? -21.610 -9.674 4.374 1.00 91.44 203 PRO A C 1
ATOM 1652 O O . PRO A 1 203 ? -21.772 -9.421 5.563 1.00 91.44 203 PRO A O 1
ATOM 1655 N N . LYS A 1 204 ? -22.582 -10.226 3.637 1.00 90.62 204 LYS A N 1
ATOM 1656 C CA . LYS A 1 204 ? -23.935 -10.535 4.154 1.00 90.62 204 LYS A CA 1
ATOM 1657 C C . LYS A 1 204 ? -23.988 -11.647 5.209 1.00 90.62 204 LYS A C 1
ATOM 1659 O O . LYS A 1 204 ? -25.035 -11.840 5.818 1.00 90.62 204 LYS A O 1
ATOM 1664 N N . ASP A 1 205 ? -22.910 -12.409 5.372 1.00 89.31 205 ASP A N 1
ATOM 1665 C CA . ASP A 1 205 ? -22.801 -13.567 6.263 1.00 89.31 205 ASP A CA 1
ATOM 1666 C C . ASP A 1 205 ? -21.858 -13.339 7.463 1.00 89.31 205 ASP A C 1
ATOM 1668 O O . ASP A 1 205 ? -21.342 -14.302 8.026 1.00 89.31 205 ASP A O 1
ATOM 1672 N N . THR A 1 206 ? -21.653 -12.077 7.866 1.00 90.62 206 THR A N 1
ATOM 1673 C CA . THR A 1 206 ? -20.905 -11.679 9.075 1.00 90.62 206 THR A CA 1
ATOM 1674 C C . THR A 1 206 ? -21.459 -10.373 9.684 1.00 90.62 206 THR A C 1
ATOM 1676 O O . THR A 1 206 ? -22.423 -9.810 9.161 1.00 90.62 206 THR A O 1
ATOM 1679 N N . SER A 1 207 ? -20.871 -9.882 10.780 1.00 92.06 207 SER A N 1
ATOM 1680 C CA . SER A 1 207 ? -21.150 -8.555 11.356 1.00 92.06 207 SER A CA 1
ATOM 1681 C C . SER A 1 207 ? -19.870 -7.887 11.878 1.00 92.06 207 SER A C 1
ATOM 1683 O O . SER A 1 207 ? -18.864 -8.563 12.105 1.00 92.06 207 SER A O 1
ATOM 1685 N N . LEU A 1 208 ? -19.901 -6.564 12.080 1.00 91.81 208 LEU A N 1
ATOM 1686 C CA . LEU A 1 208 ? -18.756 -5.806 12.608 1.00 91.81 208 LEU A CA 1
ATOM 1687 C C . LEU A 1 208 ? -18.390 -6.245 14.031 1.00 91.81 208 LEU A C 1
ATOM 1689 O O . LEU A 1 208 ? -17.224 -6.258 14.394 1.00 91.81 208 LEU A O 1
ATOM 1693 N N . GLU A 1 209 ? -19.369 -6.670 14.822 1.00 93.81 209 GLU A N 1
ATOM 1694 C CA . GLU A 1 209 ? -19.176 -7.143 16.190 1.00 93.81 209 GLU A CA 1
ATOM 1695 C C . GLU A 1 209 ? -18.496 -8.522 16.226 1.00 93.81 209 GLU A C 1
ATOM 1697 O O . GLU A 1 209 ? -17.683 -8.778 17.110 1.00 93.81 209 GLU A O 1
ATOM 1702 N N . LEU A 1 210 ? -18.766 -9.400 15.250 1.00 94.00 210 LEU A N 1
ATOM 1703 C CA . LEU A 1 210 ? -18.034 -10.666 15.112 1.00 94.00 210 LEU A CA 1
ATOM 1704 C C . LEU A 1 210 ? -16.580 -10.414 14.695 1.00 94.00 210 LEU A C 1
ATOM 1706 O O . LEU A 1 210 ? -15.672 -10.981 15.301 1.00 94.00 210 LEU A O 1
ATOM 1710 N N . ILE A 1 211 ? -16.365 -9.526 13.715 1.00 92.19 211 ILE A N 1
ATOM 1711 C CA . ILE A 1 211 ? -15.028 -9.072 13.302 1.00 92.19 211 ILE A CA 1
ATOM 1712 C C . ILE A 1 211 ? -14.278 -8.513 14.518 1.00 92.19 211 ILE A C 1
ATOM 1714 O O . ILE A 1 211 ? -13.189 -8.983 14.825 1.00 92.19 211 ILE A O 1
ATOM 1718 N N . TRP A 1 212 ? -14.893 -7.603 15.275 1.00 92.06 212 TRP A N 1
ATOM 1719 C CA . TRP A 1 212 ? -14.348 -7.007 16.498 1.00 92.06 212 TRP A CA 1
ATOM 1720 C C . TRP A 1 212 ? -13.901 -8.041 17.539 1.00 92.06 212 TRP A C 1
ATOM 1722 O O . TRP A 1 212 ? -12.783 -7.953 18.046 1.00 92.06 212 TRP A O 1
ATOM 1732 N N . ILE A 1 213 ? -14.735 -9.043 17.839 1.00 92.19 213 ILE A N 1
ATOM 1733 C CA . ILE A 1 213 ? -14.406 -10.100 18.812 1.00 92.19 213 ILE A CA 1
ATOM 1734 C C . ILE A 1 213 ? -13.245 -10.972 18.306 1.00 92.19 213 ILE A C 1
ATOM 1736 O O . ILE A 1 213 ? -12.369 -11.338 19.091 1.00 92.19 213 ILE A O 1
ATOM 1740 N N . GLU A 1 214 ? -13.182 -11.264 17.003 1.00 93.00 214 GLU A N 1
ATOM 1741 C CA . GLU A 1 214 ? -12.030 -11.950 16.406 1.00 93.00 214 GLU A CA 1
ATOM 1742 C C . GLU A 1 214 ? -10.761 -11.110 16.485 1.00 93.00 214 GLU A C 1
ATOM 1744 O O . GLU A 1 214 ? -9.721 -11.617 16.902 1.00 93.00 214 GLU A O 1
ATOM 1749 N N . MET A 1 215 ? -10.859 -9.829 16.149 1.00 88.56 215 MET A N 1
ATOM 1750 C CA . MET A 1 215 ? -9.749 -8.888 16.169 1.00 88.56 215 MET A CA 1
ATOM 1751 C C . MET A 1 215 ? -9.183 -8.716 17.581 1.00 88.56 215 MET A C 1
ATOM 1753 O O . MET A 1 215 ? -7.976 -8.841 17.759 1.00 88.56 215 MET A O 1
ATOM 1757 N N . LEU A 1 216 ? -10.024 -8.606 18.613 1.00 87.50 216 LEU A N 1
ATOM 1758 C CA . LEU A 1 216 ? -9.593 -8.635 20.017 1.00 87.50 216 LEU A CA 1
ATOM 1759 C C . LEU A 1 216 ? -8.890 -9.955 20.414 1.00 87.50 216 LEU A C 1
ATOM 1761 O O . LEU A 1 216 ? -7.945 -9.941 21.203 1.00 87.50 216 LEU A O 1
ATOM 1765 N N . ASN A 1 217 ? -9.320 -11.099 19.864 1.00 88.81 217 ASN A N 1
ATOM 1766 C CA . ASN A 1 217 ? -8.747 -12.433 20.122 1.00 88.81 217 ASN A CA 1
ATOM 1767 C C . ASN A 1 217 ? -7.498 -12.779 19.285 1.00 88.81 217 ASN A C 1
ATOM 1769 O O . ASN A 1 217 ? -6.784 -13.743 19.591 1.00 88.81 217 ASN A O 1
ATOM 1773 N N . LEU A 1 218 ? -7.241 -12.048 18.204 1.00 83.00 218 LEU A N 1
ATOM 1774 C CA . LEU A 1 218 ? -5.962 -12.051 17.496 1.00 83.00 218 LEU A CA 1
ATOM 1775 C C . LEU A 1 218 ? -5.015 -10.962 18.042 1.00 83.00 218 LEU A C 1
ATOM 1777 O O . LEU A 1 218 ? -3.799 -11.133 17.980 1.00 83.00 218 LEU A O 1
ATOM 1781 N N . GLY A 1 219 ? -5.576 -9.882 18.596 1.00 66.50 219 GLY A N 1
ATOM 1782 C CA . GLY A 1 219 ? -4.904 -8.629 18.941 1.00 66.50 219 GLY A CA 1
ATOM 1783 C C . GLY A 1 219 ? -4.607 -7.748 17.721 1.00 66.50 219 GLY A C 1
ATOM 1784 O O . GLY A 1 219 ? -3.498 -7.231 17.648 1.00 66.50 219 GLY A O 1
ATOM 1785 N N . THR A 1 220 ? -5.517 -7.673 16.736 1.00 51.28 220 THR A N 1
ATOM 1786 C CA . THR A 1 220 ? -5.226 -7.256 15.344 1.00 51.28 220 THR A CA 1
ATOM 1787 C C . THR A 1 220 ? -6.220 -6.298 14.681 1.00 51.28 220 THR A C 1
ATOM 1789 O O . THR A 1 220 ? -7.420 -6.508 14.750 1.00 51.28 220 THR A O 1
ATOM 1792 N N . GLU A 1 221 ? -5.723 -5.294 13.956 1.00 54.47 221 GLU A N 1
ATOM 1793 C CA . GLU A 1 221 ? -6.231 -3.932 14.153 1.00 54.47 221 GLU A CA 1
ATOM 1794 C C . GLU A 1 221 ? -7.137 -3.279 12.966 1.00 54.47 221 GLU A C 1
ATOM 1796 O O . GLU A 1 221 ? -6.592 -3.276 11.868 1.00 54.47 221 GLU A O 1
ATOM 1801 N N . GLU A 1 222 ? -8.357 -2.649 13.010 1.00 43.28 222 GLU A N 1
ATOM 1802 C CA . GLU A 1 222 ? -9.199 -2.061 11.842 1.00 43.28 222 GLU A CA 1
ATOM 1803 C C . GLU A 1 222 ? -9.328 -0.476 11.531 1.00 43.28 222 GLU A C 1
ATOM 1805 O O . GLU A 1 222 ? -9.032 0.370 12.343 1.00 43.28 222 GLU A O 1
ATOM 1810 N N . ASP A 1 223 ? -9.772 0.044 10.353 1.00 46.62 223 ASP A N 1
ATOM 1811 C CA . ASP A 1 223 ? -9.889 1.504 9.910 1.00 46.62 223 ASP A CA 1
ATOM 1812 C C . ASP A 1 223 ? -10.851 1.626 8.692 1.00 46.62 223 ASP A C 1
ATOM 1814 O O . ASP A 1 223 ? -11.328 0.588 8.256 1.00 46.62 223 ASP A O 1
ATOM 1818 N N . LEU A 1 224 ? -11.196 2.813 8.143 1.00 46.88 224 LEU A N 1
ATOM 1819 C CA . LEU A 1 224 ? -12.184 3.000 7.050 1.00 46.88 224 LEU A CA 1
ATOM 1820 C C . LEU A 1 224 ? -12.144 4.395 6.335 1.00 46.88 224 LEU A C 1
ATOM 1822 O O . LEU A 1 224 ? -11.993 5.398 7.026 1.00 46.88 224 LEU A O 1
ATOM 1826 N N . ARG A 1 225 ? -12.457 4.472 5.007 1.00 55.84 225 ARG A N 1
ATOM 1827 C CA . ARG A 1 225 ? -13.382 5.421 4.265 1.00 55.84 225 ARG A CA 1
ATOM 1828 C C . ARG A 1 225 ? -13.048 5.569 2.741 1.00 55.84 225 ARG A C 1
ATOM 1830 O O . ARG A 1 225 ? -12.497 4.652 2.134 1.00 55.84 225 ARG A O 1
ATOM 1837 N N . THR A 1 226 ? -13.471 6.673 2.096 1.00 45.72 226 THR A N 1
ATOM 1838 C CA . THR A 1 226 ? -13.803 6.765 0.649 1.00 45.72 226 THR A CA 1
ATOM 1839 C C . THR A 1 226 ? -13.524 8.131 -0.006 1.00 45.72 226 THR A C 1
ATOM 1841 O O . THR A 1 226 ? -13.173 8.178 -1.178 1.00 45.72 226 THR A O 1
ATOM 1844 N N . ASP A 1 227 ? -13.658 9.252 0.714 1.00 44.00 227 ASP A N 1
ATOM 1845 C CA . ASP A 1 227 ? -13.591 10.609 0.122 1.00 44.00 227 ASP A CA 1
ATOM 1846 C C . ASP A 1 227 ? -12.155 11.171 0.013 1.00 44.00 227 ASP A C 1
ATOM 1848 O O . ASP A 1 227 ? -11.931 12.300 -0.418 1.00 44.00 227 ASP A O 1
ATOM 1852 N N . GLU A 1 228 ? -11.168 10.383 0.442 1.00 55.75 228 GLU A N 1
ATOM 1853 C CA . GLU A 1 228 ? -9.812 10.841 0.782 1.00 55.75 228 GLU A CA 1
ATOM 1854 C C . GLU A 1 228 ? -8.736 10.184 -0.120 1.00 55.75 228 GLU A C 1
ATOM 1856 O O . GLU A 1 228 ? -7.535 10.433 0.003 1.00 55.75 228 GLU A O 1
ATOM 1861 N N . TRP A 1 229 ? -9.188 9.399 -1.110 1.00 57.09 229 TRP A N 1
ATOM 1862 C CA . TRP A 1 229 ? -8.392 8.491 -1.947 1.00 57.09 229 TRP A CA 1
ATOM 1863 C C . TRP A 1 229 ? -7.206 9.126 -2.682 1.00 57.09 229 TRP A C 1
ATOM 1865 O O . TRP A 1 229 ? -6.252 8.418 -2.977 1.00 57.09 229 TRP A O 1
ATOM 1875 N N . LYS A 1 230 ? -7.219 10.433 -2.972 1.00 64.38 230 LYS A N 1
ATOM 1876 C CA . LYS A 1 230 ? -6.135 11.090 -3.726 1.00 64.38 230 LYS A CA 1
ATOM 1877 C C . LYS A 1 230 ? -4.778 11.045 -3.006 1.00 64.38 230 LYS A C 1
ATOM 1879 O O . LYS A 1 230 ? -3.748 10.956 -3.670 1.00 64.38 230 LYS A O 1
ATOM 1884 N N . LEU A 1 231 ? -4.789 11.144 -1.675 1.00 69.75 231 LEU A N 1
ATOM 1885 C CA . LEU A 1 231 ? -3.597 11.007 -0.832 1.00 69.75 231 LEU A CA 1
ATOM 1886 C C . LEU A 1 231 ? -3.478 9.573 -0.306 1.00 69.75 231 LEU A C 1
ATOM 1888 O O . LEU A 1 231 ? -2.393 9.007 -0.317 1.00 69.75 231 LEU A O 1
ATOM 1892 N N . ASP A 1 232 ? -4.604 8.985 0.098 1.00 68.00 232 ASP A N 1
ATOM 1893 C CA . ASP A 1 232 ? -4.599 7.807 0.961 1.00 68.00 232 ASP A CA 1
ATOM 1894 C C . ASP A 1 232 ? -4.521 6.472 0.185 1.00 68.00 232 ASP A C 1
ATOM 1896 O O . ASP A 1 232 ? -3.909 5.521 0.670 1.00 68.00 232 ASP A O 1
ATOM 1900 N N . MET A 1 233 ? -5.078 6.379 -1.039 1.00 68.44 233 MET A N 1
ATOM 1901 C CA . MET A 1 233 ? -4.917 5.172 -1.878 1.00 68.44 233 MET A CA 1
ATOM 1902 C C . MET A 1 233 ? -3.452 4.961 -2.302 1.00 68.44 233 MET A C 1
ATOM 1904 O O . MET A 1 233 ? -2.994 3.820 -2.239 1.00 68.44 233 MET A O 1
ATOM 1908 N N . PRO A 1 234 ? -2.686 5.999 -2.712 1.00 69.12 234 PRO A N 1
ATOM 1909 C CA . PRO A 1 234 ? -1.285 5.807 -3.065 1.00 69.12 234 PRO A CA 1
ATOM 1910 C C . PRO A 1 234 ? -0.350 5.604 -1.869 1.00 69.12 234 PRO A C 1
ATOM 1912 O O . PRO A 1 234 ? 0.725 5.068 -2.092 1.00 69.12 234 PRO A O 1
ATOM 1915 N N . THR A 1 235 ? -0.705 5.998 -0.633 1.00 72.69 235 THR A N 1
ATOM 1916 C CA . THR A 1 235 ? 0.171 5.844 0.557 1.00 72.69 235 THR A CA 1
ATOM 1917 C C . THR A 1 235 ? -0.095 4.589 1.390 1.00 72.69 235 THR A C 1
ATOM 1919 O O . THR A 1 235 ? 0.665 4.300 2.310 1.00 72.69 235 THR A O 1
ATOM 1922 N N . ILE A 1 236 ? -1.129 3.804 1.085 1.00 70.06 236 ILE A N 1
ATOM 1923 C CA . ILE A 1 236 ? -1.554 2.673 1.928 1.00 70.06 236 ILE A CA 1
ATOM 1924 C C . ILE A 1 236 ? -0.475 1.605 2.189 1.00 70.06 236 ILE A C 1
ATOM 1926 O O . ILE A 1 236 ? -0.402 1.056 3.289 1.00 70.06 236 ILE A O 1
ATOM 1930 N N . GLY A 1 237 ? 0.404 1.334 1.219 1.00 62.94 237 GLY A N 1
ATOM 1931 C CA . GLY A 1 237 ? 1.480 0.351 1.377 1.00 62.94 237 GLY A CA 1
ATOM 1932 C C . GLY A 1 237 ? 2.474 0.686 2.500 1.00 62.94 237 GLY A C 1
ATOM 1933 O O . GLY A 1 237 ? 3.195 -0.211 2.936 1.00 62.94 237 GLY A O 1
ATOM 1934 N N . HIS A 1 238 ? 2.479 1.917 3.027 1.00 69.69 238 HIS A N 1
ATOM 1935 C CA . HIS A 1 238 ? 3.244 2.319 4.212 1.00 69.69 238 HIS A CA 1
ATOM 1936 C C . HIS A 1 238 ? 2.986 1.390 5.407 1.00 69.69 238 HIS A C 1
ATOM 1938 O O . HIS A 1 238 ? 3.941 0.870 5.985 1.00 69.69 238 HIS A O 1
ATOM 1944 N N . VAL A 1 239 ? 1.710 1.123 5.711 1.00 58.16 239 VAL A N 1
ATOM 1945 C CA . VAL A 1 239 ? 1.280 0.320 6.873 1.00 58.16 239 VAL A CA 1
ATOM 1946 C C . VAL A 1 239 ? 1.530 -1.185 6.663 1.00 58.16 239 VAL A C 1
ATOM 1948 O O . VAL A 1 239 ? 1.442 -1.982 7.590 1.00 58.16 239 VAL A O 1
ATOM 1951 N N . CYS A 1 240 ? 1.872 -1.595 5.435 1.00 58.31 240 CYS A N 1
ATOM 1952 C CA . CYS A 1 240 ? 2.196 -2.985 5.096 1.00 58.31 240 CYS A CA 1
ATOM 1953 C C . CYS A 1 240 ? 3.715 -3.250 5.081 1.00 58.31 240 CYS A C 1
ATOM 1955 O O . CYS A 1 240 ? 4.150 -4.337 5.443 1.00 58.31 240 CYS A O 1
ATOM 1957 N N . HIS A 1 241 ? 4.537 -2.267 4.690 1.00 59.88 241 HIS A N 1
ATOM 1958 C CA . HIS A 1 241 ? 5.970 -2.471 4.415 1.00 59.88 241 HIS A CA 1
ATOM 1959 C C . HIS A 1 241 ? 6.930 -2.149 5.581 1.00 59.88 241 HIS A C 1
ATOM 1961 O O . HIS A 1 241 ? 8.138 -2.306 5.411 1.00 59.88 241 HIS A O 1
ATOM 1967 N N . GLN A 1 242 ? 6.452 -1.688 6.744 1.00 57.44 242 GLN A N 1
ATOM 1968 C CA . GLN A 1 242 ? 7.302 -1.338 7.902 1.00 57.44 242 GLN A CA 1
ATOM 1969 C C . GLN A 1 242 ? 7.397 -2.444 8.972 1.00 57.44 242 GLN A C 1
ATOM 1971 O O . GLN A 1 242 ? 7.457 -2.155 10.165 1.00 57.44 242 GLN A O 1
ATOM 1976 N N . ASN A 1 243 ? 7.369 -3.719 8.570 1.00 53.75 243 ASN A N 1
ATOM 1977 C CA . ASN A 1 243 ? 7.323 -4.880 9.478 1.00 53.75 243 ASN A CA 1
ATOM 1978 C C . ASN A 1 243 ? 6.155 -4.834 10.492 1.00 53.75 243 ASN A C 1
ATOM 1980 O O . ASN A 1 243 ? 6.173 -5.535 11.506 1.00 53.75 243 ASN A O 1
ATOM 1984 N N . GLN A 1 244 ? 5.129 -4.028 10.217 1.00 67.19 244 GLN A N 1
ATOM 1985 C CA . GLN A 1 244 ? 3.890 -3.976 10.985 1.00 67.19 244 GLN A CA 1
ATOM 1986 C C . GLN A 1 244 ? 3.060 -5.234 10.697 1.00 67.19 244 GLN A C 1
ATOM 1988 O O . GLN A 1 244 ? 3.186 -5.857 9.639 1.00 67.19 244 GLN A O 1
ATOM 1993 N N . MET A 1 245 ? 2.263 -5.649 11.680 1.00 74.25 245 MET A N 1
ATOM 1994 C CA . MET A 1 245 ? 1.513 -6.901 11.620 1.00 74.25 245 MET A CA 1
ATOM 1995 C C . MET A 1 245 ? 0.212 -6.723 10.827 1.00 74.25 245 MET A C 1
ATOM 1997 O O . MET A 1 245 ? -0.484 -5.720 10.980 1.00 74.25 245 MET A O 1
ATOM 2001 N N . VAL A 1 246 ? -0.121 -7.703 9.988 1.00 78.50 246 VAL A N 1
ATOM 2002 C CA . VAL A 1 246 ? -1.202 -7.608 8.994 1.00 78.50 246 VAL A CA 1
ATOM 2003 C C . VAL A 1 246 ? -2.139 -8.817 9.060 1.00 78.50 246 VAL A C 1
ATOM 2005 O O . VAL A 1 246 ? -1.677 -9.952 9.070 1.00 78.50 246 VAL A O 1
ATOM 2008 N N . VAL A 1 247 ? -3.458 -8.614 9.057 1.00 83.69 247 VAL A N 1
ATOM 2009 C CA . VAL A 1 247 ? -4.454 -9.698 8.991 1.00 83.69 247 VAL A CA 1
ATOM 2010 C C . VAL A 1 247 ? -4.970 -9.887 7.580 1.00 83.69 247 VAL A C 1
ATOM 2012 O O . VAL A 1 247 ? -5.568 -8.975 7.016 1.00 83.69 247 VAL A O 1
ATOM 2015 N N . TYR A 1 248 ? -4.859 -11.099 7.048 1.00 86.94 248 TYR A N 1
ATOM 2016 C CA . TYR A 1 248 ? -5.428 -11.443 5.749 1.00 86.94 248 TYR A CA 1
ATOM 2017 C C . TYR A 1 248 ? -6.710 -12.266 5.860 1.00 86.94 248 TYR A C 1
ATOM 2019 O O . TYR A 1 248 ? -6.694 -13.413 6.303 1.00 86.94 248 TYR A O 1
ATOM 2027 N N . TYR A 1 249 ? -7.817 -11.723 5.356 1.00 88.31 249 TYR A N 1
ATOM 2028 C CA . TYR A 1 249 ? -9.063 -12.452 5.114 1.00 88.31 249 TYR A CA 1
ATOM 2029 C C . TYR A 1 249 ? -9.192 -12.831 3.629 1.00 88.31 249 TYR A C 1
ATOM 2031 O O . TYR A 1 249 ? -9.954 -12.223 2.864 1.00 88.31 249 TYR A O 1
ATOM 2039 N N . TYR A 1 250 ? -8.470 -13.872 3.205 1.00 87.81 250 TYR A N 1
ATOM 2040 C CA . TYR A 1 250 ? -8.465 -14.354 1.811 1.00 87.81 250 TYR A CA 1
ATOM 2041 C C . TYR A 1 250 ? -9.843 -14.801 1.286 1.00 87.81 250 TYR A C 1
ATOM 2043 O O . TYR A 1 250 ? -10.057 -14.824 0.076 1.00 87.81 250 TYR A O 1
ATOM 2051 N N . SER A 1 251 ? -10.798 -15.112 2.170 1.00 87.75 251 SER A N 1
ATOM 2052 C CA . SER A 1 251 ? -12.180 -15.480 1.813 1.00 87.75 251 SER A CA 1
ATOM 2053 C C . SER A 1 251 ? -13.200 -14.336 1.986 1.00 87.75 251 SER A C 1
ATOM 2055 O O . SER A 1 251 ? -14.403 -14.567 1.834 1.00 87.75 251 SER A O 1
ATOM 2057 N N . GLY A 1 252 ? -12.737 -13.112 2.276 1.00 88.00 252 GLY A N 1
ATOM 2058 C CA . GLY A 1 252 ? -13.547 -11.917 2.551 1.00 88.00 252 GLY A CA 1
ATOM 2059 C C . GLY A 1 252 ? -13.650 -11.590 4.049 1.00 88.00 252 GLY A C 1
ATOM 2060 O O . GLY A 1 252 ? -13.650 -12.497 4.878 1.00 88.00 252 GLY A O 1
ATOM 2061 N N . LEU A 1 253 ? -13.729 -10.296 4.382 1.00 89.75 253 LEU A N 1
ATOM 2062 C CA . LEU A 1 253 ? -13.659 -9.757 5.751 1.00 89.75 253 LEU A CA 1
ATOM 2063 C C . LEU A 1 253 ? -14.612 -10.463 6.726 1.00 89.75 253 LEU A C 1
ATOM 2065 O O . LEU A 1 253 ? -15.804 -10.558 6.446 1.00 89.75 253 LEU A O 1
ATOM 2069 N N . GLY A 1 254 ? -14.103 -10.937 7.865 1.00 89.00 254 GLY A N 1
ATOM 2070 C CA . GLY A 1 254 ? -14.919 -11.567 8.909 1.00 89.00 254 GLY A CA 1
ATOM 2071 C C . GLY A 1 254 ? -15.559 -12.901 8.519 1.00 89.00 254 GLY A C 1
ATOM 2072 O O . GLY A 1 254 ? -16.483 -13.347 9.203 1.00 89.00 254 GLY A O 1
ATOM 2073 N N . ARG A 1 255 ? -15.131 -13.535 7.418 1.00 91.50 255 ARG A N 1
ATOM 2074 C CA . ARG A 1 255 ? -15.676 -14.817 6.938 1.00 91.50 255 ARG A CA 1
ATOM 2075 C C . ARG A 1 255 ? -14.703 -15.967 7.211 1.00 91.50 255 ARG A C 1
ATOM 2077 O O . ARG A 1 255 ? -13.497 -15.758 7.109 1.00 91.50 255 ARG A O 1
ATOM 2084 N N . PRO A 1 256 ? -15.202 -17.195 7.454 1.00 91.19 256 PRO A N 1
ATOM 2085 C CA . PRO A 1 256 ? -14.367 -18.389 7.537 1.00 91.19 256 PRO A CA 1
ATOM 2086 C C . PRO A 1 256 ? -13.435 -18.551 6.332 1.00 91.19 256 PRO A C 1
ATOM 2088 O O . PRO A 1 256 ? -13.908 -18.552 5.189 1.00 91.19 256 PRO A O 1
ATOM 2091 N N . LEU A 1 257 ? -12.147 -18.770 6.596 1.00 90.25 257 LEU A N 1
ATOM 2092 C CA . LEU A 1 257 ? -11.145 -19.107 5.594 1.00 90.25 257 LEU A CA 1
ATOM 2093 C C . LEU A 1 257 ? -11.515 -20.440 4.940 1.00 90.25 257 LEU A C 1
ATOM 2095 O O . LEU A 1 257 ? -11.560 -21.489 5.584 1.00 90.25 257 LEU A O 1
ATOM 2099 N N . ARG A 1 258 ? -11.809 -20.394 3.644 1.00 84.50 258 ARG A N 1
ATOM 2100 C CA . ARG A 1 258 ? -12.190 -21.551 2.833 1.00 84.50 258 ARG A CA 1
ATOM 2101 C C . ARG A 1 258 ? -11.519 -21.449 1.475 1.00 84.50 258 ARG A C 1
ATOM 2103 O O . ARG A 1 258 ? -11.613 -20.414 0.819 1.00 84.50 258 ARG A O 1
ATOM 2110 N N . LEU A 1 259 ? -10.880 -22.544 1.083 1.00 85.25 259 LEU A N 1
ATOM 2111 C CA . LEU A 1 259 ? -10.280 -22.749 -0.226 1.00 85.25 259 LEU A CA 1
ATOM 2112 C C . LEU A 1 259 ? -11.069 -23.850 -0.940 1.00 85.25 259 LEU A C 1
ATOM 2114 O O . LEU A 1 259 ? -11.418 -24.863 -0.331 1.00 85.25 259 LEU A O 1
ATOM 2118 N N . LYS A 1 260 ? -11.376 -23.642 -2.218 1.00 83.75 260 LYS A N 1
ATOM 2119 C CA . LYS A 1 260 ? -11.987 -24.629 -3.112 1.00 83.75 260 LYS A CA 1
ATOM 2120 C C . LYS A 1 260 ? -11.262 -24.629 -4.459 1.00 83.75 260 LYS A C 1
ATOM 2122 O O . LYS A 1 260 ? -10.681 -23.605 -4.832 1.00 83.75 260 LYS A O 1
ATOM 2127 N N . PRO A 1 261 ? -11.362 -25.715 -5.245 1.00 82.19 261 PRO A N 1
ATOM 2128 C CA . PRO A 1 261 ? -10.926 -25.712 -6.637 1.00 82.19 261 PRO A CA 1
ATOM 2129 C C . PRO A 1 261 ? -11.518 -24.520 -7.407 1.00 82.19 261 PRO A C 1
ATOM 2131 O O . PRO A 1 261 ? -12.731 -24.311 -7.400 1.00 82.19 261 PRO A O 1
ATOM 2134 N N . GLY A 1 262 ? -10.650 -23.726 -8.041 1.00 83.12 262 GLY A N 1
ATOM 2135 C CA . GLY A 1 262 ? -11.010 -22.510 -8.780 1.00 83.12 262 GLY A CA 1
ATOM 2136 C C . GLY A 1 262 ? -11.076 -21.208 -7.964 1.00 83.12 262 GLY A C 1
ATOM 2137 O O . GLY A 1 262 ? -11.068 -20.138 -8.572 1.00 83.12 262 GLY A O 1
ATOM 2138 N N . ASP A 1 263 ? -11.067 -21.236 -6.622 1.00 84.25 263 ASP A N 1
ATOM 2139 C CA . ASP A 1 263 ? -11.068 -19.993 -5.821 1.00 84.25 263 ASP A CA 1
ATOM 2140 C C . ASP A 1 263 ? -9.781 -19.169 -6.047 1.00 84.25 263 ASP A C 1
ATOM 2142 O O . ASP A 1 263 ? -9.832 -17.938 -6.055 1.00 84.25 263 ASP A O 1
ATOM 2146 N N . LEU A 1 264 ? -8.644 -19.835 -6.300 1.00 86.19 264 LEU A N 1
ATOM 2147 C CA . LEU A 1 264 ? -7.351 -19.207 -6.626 1.00 86.19 264 LEU A CA 1
ATOM 2148 C C . LEU A 1 264 ? -7.277 -18.648 -8.059 1.00 86.19 264 LEU A C 1
ATOM 2150 O O . LEU A 1 264 ? -6.452 -17.784 -8.341 1.00 86.19 264 LEU A O 1
ATOM 2154 N N . ASP A 1 265 ? -8.143 -19.114 -8.960 1.00 86.06 265 ASP A N 1
ATOM 2155 C CA . ASP A 1 265 ? -8.205 -18.693 -10.370 1.00 86.06 265 ASP A CA 1
ATOM 2156 C C . ASP A 1 265 ? -9.252 -17.588 -10.605 1.00 86.06 265 ASP A C 1
ATOM 2158 O O . ASP A 1 265 ? -9.337 -16.988 -11.676 1.00 86.06 265 ASP A O 1
ATOM 2162 N N . SER A 1 266 ? -10.054 -17.279 -9.582 1.00 85.00 266 SER A N 1
ATOM 2163 C CA . SER A 1 266 ? -11.029 -16.192 -9.602 1.00 85.00 266 SER A CA 1
ATOM 2164 C C . SER A 1 266 ? -10.358 -14.831 -9.811 1.00 85.00 266 SER A C 1
ATOM 2166 O O . SER A 1 266 ? -9.424 -14.475 -9.090 1.00 85.00 266 SER A O 1
ATOM 2168 N N . ARG A 1 267 ? -10.919 -13.988 -10.696 1.00 81.81 267 ARG A N 1
ATOM 2169 C CA . ARG A 1 267 ? -10.518 -12.570 -10.864 1.00 81.81 267 ARG A CA 1
ATOM 2170 C C . ARG A 1 267 ? -10.525 -11.787 -9.537 1.00 81.81 267 ARG A C 1
ATOM 2172 O O . ARG A 1 267 ? -9.828 -10.786 -9.424 1.00 81.81 267 ARG A O 1
ATOM 2179 N N . ARG A 1 268 ? -11.326 -12.221 -8.554 1.00 76.00 268 ARG A N 1
ATOM 2180 C CA . ARG A 1 268 ? -11.437 -11.599 -7.221 1.00 76.00 268 ARG A CA 1
ATOM 2181 C C . ARG A 1 268 ? -10.738 -12.377 -6.101 1.00 76.00 268 ARG A C 1
ATOM 2183 O O . ARG A 1 268 ? -10.914 -12.028 -4.935 1.00 76.00 268 ARG A O 1
ATOM 2190 N N . CYS A 1 269 ? -9.963 -13.413 -6.428 1.00 84.56 269 CYS A N 1
ATOM 2191 C CA . CYS A 1 269 ? -8.994 -13.946 -5.477 1.00 84.56 269 CYS A CA 1
ATOM 2192 C C . CYS A 1 269 ? -8.052 -12.812 -5.064 1.00 84.56 269 CYS A C 1
ATOM 2194 O O . CYS A 1 269 ? -7.640 -12.027 -5.921 1.00 84.56 269 CYS A O 1
ATOM 2196 N N . TRP A 1 270 ? -7.700 -12.734 -3.780 1.00 84.19 270 TRP A N 1
ATOM 2197 C CA . TRP A 1 270 ? -6.810 -11.689 -3.272 1.00 84.19 270 TRP A CA 1
ATOM 2198 C C . TRP A 1 270 ? -5.496 -11.650 -4.073 1.00 84.19 270 TRP A C 1
ATOM 2200 O O . TRP A 1 270 ? -5.158 -10.609 -4.623 1.00 84.19 270 TRP A O 1
ATOM 2210 N N . PHE A 1 271 ? -4.859 -12.806 -4.313 1.00 85.25 271 PHE A N 1
ATOM 2211 C CA . PHE A 1 271 ? -3.624 -12.918 -5.109 1.00 85.25 271 PHE A CA 1
ATOM 2212 C C . PHE A 1 271 ? -3.714 -12.381 -6.549 1.00 85.25 271 PHE A C 1
ATOM 2214 O O . PHE A 1 271 ? -2.685 -12.060 -7.138 1.00 85.25 271 PHE A O 1
ATOM 2221 N N . ASN A 1 272 ? -4.917 -12.275 -7.120 1.00 86.94 272 ASN A N 1
ATOM 2222 C CA . ASN A 1 272 ? -5.119 -11.858 -8.507 1.00 86.94 272 ASN A CA 1
ATOM 2223 C C . ASN A 1 272 ? -5.455 -10.367 -8.644 1.00 86.94 272 ASN A C 1
ATOM 2225 O O . ASN A 1 272 ? -5.579 -9.889 -9.769 1.00 86.94 272 ASN A O 1
ATOM 2229 N N . TRP A 1 273 ? -5.605 -9.614 -7.548 1.00 85.88 273 TRP A N 1
ATOM 2230 C CA . TRP A 1 273 ? -5.987 -8.199 -7.599 1.00 85.88 273 TRP A CA 1
ATOM 2231 C C . TRP A 1 273 ? -4.770 -7.267 -7.565 1.00 85.88 273 TRP A C 1
ATOM 2233 O O . TRP A 1 273 ? -3.861 -7.479 -6.769 1.00 85.88 273 TRP A O 1
ATOM 2243 N N . ALA A 1 274 ? -4.736 -6.232 -8.407 1.00 86.31 274 ALA A N 1
ATOM 2244 C CA . ALA A 1 274 ? -3.570 -5.368 -8.625 1.00 86.31 274 ALA A CA 1
ATOM 2245 C C . ALA A 1 274 ? -3.083 -4.718 -7.325 1.00 86.31 274 ALA A C 1
ATOM 2247 O O . ALA A 1 274 ? -1.962 -4.977 -6.894 1.00 86.31 274 ALA A O 1
ATOM 2248 N N . TRP A 1 275 ? -3.970 -3.968 -6.666 1.00 80.94 275 TRP A N 1
ATOM 2249 C CA . TRP A 1 275 ? -3.667 -3.238 -5.437 1.00 80.94 275 TRP A CA 1
ATOM 2250 C C . TRP A 1 275 ? -3.055 -4.122 -4.340 1.00 80.94 275 TRP A C 1
ATOM 2252 O O . TRP A 1 275 ? -2.052 -3.733 -3.758 1.00 80.94 275 TRP A O 1
ATOM 2262 N N . THR A 1 276 ? -3.524 -5.363 -4.164 1.00 80.12 276 THR A N 1
ATOM 2263 C CA . THR A 1 276 ? -3.009 -6.271 -3.116 1.00 80.12 276 THR A CA 1
ATOM 2264 C C . THR A 1 276 ? -1.519 -6.612 -3.225 1.00 80.12 276 THR A C 1
ATOM 2266 O O . THR A 1 276 ? -0.943 -7.098 -2.257 1.00 80.12 276 THR A O 1
ATOM 2269 N N . LEU A 1 277 ? -0.861 -6.350 -4.364 1.00 81.56 277 LEU A N 1
ATOM 2270 C CA . LEU A 1 277 ? 0.583 -6.557 -4.492 1.00 81.56 277 LEU A CA 1
ATOM 2271 C C . LEU A 1 277 ? 1.389 -5.572 -3.621 1.00 81.56 277 LEU A C 1
ATOM 2273 O O . LEU A 1 277 ? 2.442 -5.955 -3.133 1.00 81.56 277 LEU A O 1
ATOM 2277 N N . GLN A 1 278 ? 0.908 -4.349 -3.355 1.00 77.25 278 GLN A N 1
ATOM 2278 C CA . GLN A 1 278 ? 1.568 -3.433 -2.399 1.00 77.25 278 GLN A CA 1
ATOM 2279 C C . GLN A 1 278 ? 1.172 -3.694 -0.934 1.00 77.25 278 GLN A C 1
ATOM 2281 O O . GLN A 1 278 ? 1.590 -2.964 -0.037 1.00 77.25 278 GLN A O 1
ATOM 2286 N N . GLU A 1 279 ? 0.311 -4.681 -0.698 1.00 78.50 279 GLU A N 1
ATOM 2287 C CA . GLU A 1 279 ? -0.356 -4.922 0.582 1.00 78.50 279 GLU A CA 1
ATOM 2288 C C . GLU A 1 279 ? 0.141 -6.227 1.244 1.00 78.50 279 GLU A C 1
ATOM 2290 O O . GLU A 1 279 ? -0.491 -6.766 2.151 1.00 78.50 279 GLU A O 1
ATOM 2295 N N . ILE A 1 280 ? 1.271 -6.766 0.770 1.00 76.00 280 ILE A N 1
ATOM 2296 C CA . ILE A 1 280 ? 1.933 -7.969 1.292 1.00 76.00 280 ILE A CA 1
ATOM 2297 C C . ILE A 1 280 ? 2.894 -7.584 2.432 1.00 76.00 280 ILE A C 1
ATOM 2299 O O . ILE A 1 280 ? 3.718 -6.688 2.266 1.00 76.00 280 ILE A O 1
ATOM 2303 N N . SER A 1 281 ? 2.829 -8.303 3.553 1.00 75.94 281 SER A N 1
ATOM 2304 C CA . SER A 1 281 ? 3.766 -8.239 4.681 1.00 75.94 281 SER A CA 1
ATOM 2305 C C . SER A 1 281 ? 4.201 -9.650 5.075 1.00 75.94 281 SER A C 1
ATOM 2307 O O . SER A 1 281 ? 3.400 -10.587 5.055 1.00 75.94 281 SER A O 1
ATOM 2309 N N . GLU A 1 282 ? 5.467 -9.802 5.468 1.00 69.69 282 GLU A N 1
ATOM 2310 C CA . GLU A 1 282 ? 5.966 -11.008 6.140 1.00 69.69 282 GLU A CA 1
ATOM 2311 C C . GLU A 1 282 ? 5.282 -11.195 7.500 1.00 69.69 282 GLU A C 1
ATOM 2313 O O . GLU A 1 282 ? 4.782 -12.278 7.811 1.00 69.69 282 GLU A O 1
ATOM 2318 N N . ASN A 1 283 ? 5.199 -10.117 8.285 1.00 75.75 283 ASN A N 1
ATOM 2319 C CA . ASN A 1 283 ? 4.544 -10.113 9.584 1.00 75.75 283 ASN A CA 1
ATOM 2320 C C . ASN A 1 283 ? 3.030 -10.120 9.378 1.00 75.75 283 ASN A C 1
ATOM 2322 O O . ASN A 1 283 ? 2.387 -9.075 9.270 1.00 75.75 283 ASN A O 1
ATOM 2326 N N . SER A 1 284 ? 2.457 -11.320 9.303 1.00 82.00 284 SER A N 1
ATOM 2327 C CA . SER A 1 284 ? 1.030 -11.486 9.069 1.00 82.00 284 SER A CA 1
ATOM 2328 C C . SER A 1 284 ? 0.376 -12.639 9.828 1.00 82.00 284 SER A C 1
ATOM 2330 O O . SER A 1 284 ? 0.999 -13.617 10.242 1.00 82.00 284 SER A O 1
ATOM 2332 N N . ILE A 1 285 ? -0.932 -12.489 10.013 1.00 84.75 285 ILE A N 1
ATOM 2333 C CA . ILE A 1 285 ? -1.866 -13.435 10.615 1.00 84.75 285 ILE A CA 1
ATOM 2334 C C . ILE A 1 285 ? -2.986 -13.663 9.596 1.00 84.75 285 ILE A C 1
ATOM 2336 O O . ILE A 1 285 ? -3.355 -12.764 8.845 1.00 84.75 285 ILE A O 1
ATOM 2340 N N . ILE A 1 286 ? -3.562 -14.862 9.554 1.00 87.81 286 ILE A N 1
ATOM 2341 C CA . ILE A 1 286 ? -4.671 -15.160 8.642 1.00 87.81 286 ILE A CA 1
ATOM 2342 C C . ILE A 1 286 ? -5.981 -15.171 9.434 1.00 87.81 286 ILE A C 1
ATOM 2344 O O . ILE A 1 286 ? -6.140 -15.941 10.383 1.00 87.81 286 ILE A O 1
ATOM 2348 N N . GLY A 1 287 ? -6.898 -14.282 9.051 1.00 88.56 287 GLY A N 1
ATOM 2349 C CA . GLY A 1 287 ? -8.227 -14.141 9.642 1.00 88.56 287 GLY A CA 1
ATOM 2350 C C . GLY A 1 287 ? -9.212 -15.180 9.105 1.00 88.56 287 GLY A C 1
ATOM 2351 O O . GLY A 1 287 ? -9.059 -15.713 8.002 1.00 88.56 287 GLY A O 1
ATOM 2352 N N . GLY A 1 288 ? -10.245 -15.469 9.890 1.00 90.69 288 GLY A N 1
ATOM 2353 C CA . GLY A 1 288 ? -11.277 -16.448 9.571 1.00 90.69 288 GLY A CA 1
ATOM 2354 C C . GLY A 1 288 ? -10.887 -17.904 9.846 1.00 90.69 288 GLY A C 1
ATOM 2355 O O . GLY A 1 288 ? -11.572 -18.802 9.358 1.00 90.69 288 GLY A O 1
ATOM 2356 N N . ASP A 1 289 ? -9.806 -18.169 10.586 1.00 89.25 289 ASP A N 1
ATOM 2357 C CA . ASP A 1 289 ? -9.364 -19.531 10.921 1.00 89.25 289 ASP A CA 1
ATOM 2358 C C . ASP A 1 289 ? -10.461 -20.342 11.643 1.00 89.25 289 ASP A C 1
ATOM 2360 O O . ASP A 1 289 ? -11.084 -19.877 12.598 1.00 89.25 289 ASP A O 1
ATOM 2364 N N . THR A 1 290 ? -10.687 -21.584 11.213 1.00 88.06 290 THR A N 1
ATOM 2365 C CA . THR A 1 290 ? -11.689 -22.491 11.793 1.00 88.06 290 THR A CA 1
ATOM 2366 C C . THR A 1 290 ? -11.055 -23.779 12.302 1.00 88.06 290 THR A C 1
ATOM 2368 O O . THR A 1 290 ? -9.918 -24.109 11.971 1.00 88.06 290 THR A O 1
ATOM 2371 N N . ASP A 1 291 ? -11.761 -24.527 13.150 1.00 80.25 291 ASP A N 1
ATOM 2372 C CA . ASP A 1 291 ? -11.259 -25.802 13.692 1.00 80.25 291 ASP A CA 1
ATOM 2373 C C . ASP A 1 291 ? -11.085 -26.880 12.598 1.00 80.25 291 ASP A C 1
ATOM 2375 O O . ASP A 1 291 ? -10.249 -27.767 12.735 1.00 80.25 291 ASP A O 1
ATOM 2379 N N . ASP A 1 292 ? -11.818 -26.743 11.485 1.00 77.44 292 ASP A N 1
ATOM 2380 C CA . ASP A 1 292 ? -11.702 -27.493 10.224 1.00 77.44 292 ASP A CA 1
ATOM 2381 C C . ASP A 1 292 ? -10.885 -26.750 9.135 1.00 77.44 292 ASP A C 1
ATOM 2383 O O . ASP A 1 292 ? -10.949 -27.112 7.961 1.00 77.44 292 ASP A O 1
ATOM 2387 N N . GLY A 1 293 ? -10.167 -25.680 9.494 1.00 74.25 293 GLY A N 1
ATOM 2388 C CA . GLY A 1 293 ? -9.551 -24.744 8.549 1.00 74.25 293 GLY A CA 1
ATOM 2389 C C . GLY A 1 293 ? -8.265 -25.257 7.880 1.00 74.25 293 GLY A C 1
ATOM 2390 O O . GLY A 1 293 ? -7.523 -26.044 8.477 1.00 74.25 293 GLY A O 1
ATOM 2391 N N . PRO A 1 294 ? -7.923 -24.762 6.670 1.00 72.38 294 PRO A N 1
ATOM 2392 C CA . PRO A 1 294 ? -6.747 -25.222 5.919 1.00 72.38 294 PRO A CA 1
ATOM 2393 C C . PRO A 1 294 ? -5.412 -24.929 6.628 1.00 72.38 294 PRO A C 1
ATOM 2395 O O . PRO A 1 294 ? -4.416 -25.579 6.338 1.00 72.38 294 PRO A O 1
ATOM 2398 N N . LEU A 1 295 ? -5.402 -24.011 7.603 1.00 73.44 295 LEU A N 1
ATOM 2399 C CA . LEU A 1 295 ? -4.249 -23.691 8.457 1.00 73.44 295 LEU A CA 1
ATOM 2400 C C . LEU A 1 295 ? -3.891 -24.803 9.455 1.00 73.44 295 LEU A C 1
ATOM 2402 O O . LEU A 1 295 ? -2.754 -24.873 9.913 1.00 73.44 295 LEU A O 1
ATOM 2406 N N . LYS A 1 296 ? -4.858 -25.657 9.816 1.00 68.75 296 LYS A N 1
ATOM 2407 C CA . LYS A 1 296 ? -4.682 -26.770 10.769 1.00 68.75 296 LYS A CA 1
ATOM 2408 C C . LYS A 1 296 ? -4.532 -28.121 10.070 1.00 68.75 296 LYS A C 1
ATOM 2410 O O . LYS A 1 296 ? -4.163 -29.108 10.704 1.00 68.75 296 LYS A O 1
ATOM 2415 N N . ALA A 1 297 ? -4.792 -28.168 8.765 1.00 58.28 297 ALA A N 1
ATOM 2416 C CA . ALA A 1 297 ? -4.674 -29.353 7.930 1.00 58.28 297 ALA A CA 1
ATOM 2417 C C . ALA A 1 297 ? -3.207 -29.628 7.544 1.00 58.28 297 ALA A C 1
ATOM 2419 O O . ALA A 1 297 ? -2.835 -29.508 6.382 1.00 58.28 297 ALA A O 1
ATOM 2420 N N . VAL A 1 298 ? -2.371 -30.016 8.514 1.00 51.06 298 VAL A N 1
ATOM 2421 C CA . VAL A 1 298 ? -1.021 -30.538 8.231 1.00 51.06 298 VAL A CA 1
ATOM 2422 C C . VAL A 1 298 ? -1.154 -31.953 7.638 1.00 51.06 298 VAL A C 1
ATOM 2424 O O . VAL A 1 298 ? -1.620 -32.853 8.345 1.00 51.06 298 VAL A O 1
ATOM 2427 N N . PRO A 1 299 ? -0.767 -32.196 6.370 1.00 49.53 299 PRO A N 1
ATOM 2428 C CA . PRO A 1 299 ? -0.953 -33.490 5.723 1.00 49.53 299 PRO A CA 1
ATOM 2429 C C . PRO A 1 299 ? 0.203 -34.435 6.079 1.00 49.53 299 PRO A C 1
ATOM 2431 O O . PRO A 1 299 ? 1.161 -34.572 5.327 1.00 49.53 299 PRO A O 1
ATOM 2434 N N . ILE A 1 300 ? 0.133 -35.082 7.246 1.00 47.47 300 ILE A N 1
ATOM 2435 C CA . ILE A 1 300 ? 1.161 -36.061 7.655 1.00 47.47 300 ILE A CA 1
ATOM 2436 C C . ILE A 1 300 ? 0.979 -37.406 6.922 1.00 47.47 300 ILE A C 1
ATOM 2438 O O . ILE A 1 300 ? 1.964 -38.008 6.510 1.00 47.47 300 ILE A O 1
ATOM 2442 N N . ASP A 1 301 ? -0.269 -37.850 6.704 1.00 48.94 301 ASP A N 1
ATOM 2443 C CA . ASP A 1 301 ? -0.588 -39.213 6.226 1.00 48.94 301 ASP A CA 1
ATOM 2444 C C . ASP A 1 301 ? -1.671 -39.275 5.118 1.00 48.94 301 ASP A C 1
ATOM 2446 O O . ASP A 1 301 ? -2.338 -40.301 4.951 1.00 48.94 301 ASP A O 1
ATOM 2450 N N . LYS A 1 302 ? -1.926 -38.183 4.382 1.00 48.72 302 LYS A N 1
ATOM 2451 C CA . LYS A 1 302 ? -2.942 -38.137 3.306 1.00 48.72 302 LYS A CA 1
ATOM 2452 C C . LYS A 1 302 ? -2.478 -37.318 2.107 1.00 48.72 302 LYS A C 1
ATOM 2454 O O . LYS A 1 302 ? -1.633 -36.444 2.260 1.00 48.72 302 LYS A O 1
ATOM 2459 N N . GLU A 1 303 ? -3.066 -37.615 0.945 1.00 50.75 303 GLU A N 1
ATOM 2460 C CA . GLU A 1 303 ? -2.864 -36.884 -0.313 1.00 50.75 303 GLU A CA 1
ATOM 2461 C C . GLU A 1 303 ? -2.944 -35.368 -0.082 1.00 50.75 303 GLU A C 1
ATOM 2463 O O . GLU A 1 303 ? -3.875 -34.879 0.564 1.00 50.75 303 GLU A O 1
ATOM 2468 N N . GLU A 1 304 ? -1.941 -34.642 -0.578 1.00 57.09 304 GLU A N 1
ATOM 2469 C CA . GLU A 1 304 ? -1.840 -33.192 -0.424 1.00 57.09 304 GLU A CA 1
ATOM 2470 C C . GLU A 1 304 ? -3.049 -32.514 -1.086 1.00 57.09 304 GLU A C 1
ATOM 2472 O O . GLU A 1 304 ? -3.323 -32.744 -2.266 1.00 57.09 304 GLU A O 1
ATOM 2477 N N . ASP A 1 305 ? -3.762 -31.650 -0.356 1.00 73.06 305 ASP A N 1
ATOM 2478 C CA . ASP A 1 305 ? -4.771 -30.792 -0.979 1.00 73.06 305 ASP A CA 1
ATOM 2479 C C . ASP A 1 305 ? -4.045 -29.794 -1.894 1.00 73.06 305 ASP A C 1
ATOM 2481 O O . ASP A 1 305 ? -3.409 -28.838 -1.438 1.00 73.06 305 ASP A O 1
ATOM 2485 N N . GLU A 1 306 ? -4.116 -30.052 -3.201 1.00 81.56 306 GLU A N 1
ATOM 2486 C CA . GLU A 1 306 ? -3.435 -29.281 -4.241 1.00 81.56 306 GLU A CA 1
ATOM 2487 C C . GLU A 1 306 ? -3.771 -27.782 -4.161 1.00 81.56 306 GLU A C 1
ATOM 2489 O O . GLU A 1 306 ? -2.914 -26.938 -4.431 1.00 81.56 306 GLU A O 1
ATOM 2494 N N . VAL A 1 307 ? -4.988 -27.427 -3.730 1.00 84.38 307 VAL A N 1
ATOM 2495 C CA . VAL A 1 307 ? -5.422 -26.032 -3.587 1.00 84.38 307 VAL A CA 1
ATOM 2496 C C . VAL A 1 307 ? -4.741 -25.381 -2.385 1.00 84.38 307 VAL A C 1
ATOM 2498 O O . VAL A 1 307 ? -4.281 -24.244 -2.492 1.00 84.38 307 VAL A O 1
ATOM 2501 N N . VAL A 1 308 ? -4.609 -26.095 -1.264 1.00 82.88 308 VAL A N 1
ATOM 2502 C CA . VAL A 1 308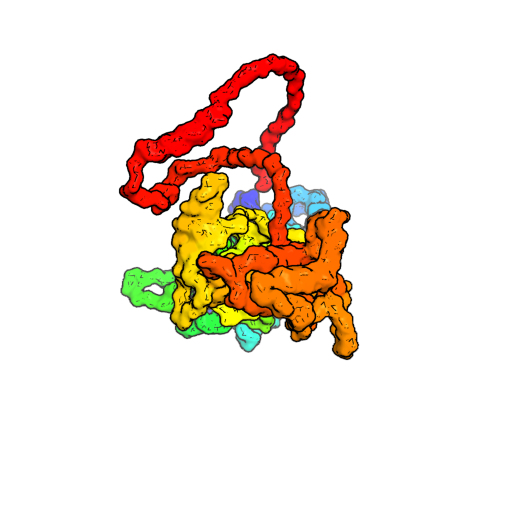 ? -3.870 -25.621 -0.078 1.00 82.88 308 VAL A CA 1
ATOM 2503 C C . VAL A 1 308 ? -2.377 -25.479 -0.393 1.00 82.88 308 VAL A C 1
ATOM 2505 O O . VAL A 1 308 ? -1.774 -24.444 -0.102 1.00 82.88 308 VAL A O 1
ATOM 2508 N N . LEU A 1 309 ? -1.779 -26.463 -1.069 1.00 83.31 309 LEU A N 1
ATOM 2509 C CA . LEU A 1 309 ? -0.375 -26.408 -1.485 1.00 83.31 309 LEU A CA 1
ATOM 2510 C C . LEU A 1 309 ? -0.111 -25.257 -2.472 1.00 83.31 309 LEU A C 1
ATOM 2512 O O . LEU A 1 309 ? 0.900 -24.558 -2.361 1.00 83.31 309 LEU A O 1
ATOM 2516 N N . ARG A 1 310 ? -1.020 -25.027 -3.429 1.00 87.44 310 ARG A N 1
ATOM 2517 C CA . ARG A 1 310 ? -0.945 -23.910 -4.382 1.00 87.44 310 ARG A CA 1
ATOM 2518 C C . ARG A 1 310 ? -1.132 -22.556 -3.695 1.00 87.44 310 ARG A C 1
ATOM 2520 O O . ARG A 1 310 ? -0.406 -21.626 -4.036 1.00 87.44 310 ARG A O 1
ATOM 2527 N N . PHE A 1 311 ? -2.023 -22.458 -2.705 1.00 87.94 311 PHE A N 1
ATOM 2528 C CA . PHE A 1 311 ? -2.206 -21.263 -1.875 1.00 87.94 311 PHE A CA 1
ATOM 2529 C C . PHE A 1 311 ? -0.903 -20.872 -1.158 1.00 87.94 311 PHE A C 1
ATOM 2531 O O . PHE A 1 311 ? -0.451 -19.737 -1.300 1.00 87.94 311 PHE A O 1
ATOM 2538 N N . TYR A 1 312 ? -0.243 -21.808 -0.465 1.00 84.62 312 TYR A N 1
ATOM 2539 C CA . TYR A 1 312 ? 1.019 -21.513 0.227 1.00 84.62 312 TYR A CA 1
ATOM 2540 C C . TYR A 1 312 ? 2.171 -21.189 -0.734 1.00 84.62 312 TYR A C 1
ATOM 2542 O O . TYR A 1 312 ? 2.955 -20.282 -0.457 1.00 84.62 312 TYR A O 1
ATOM 2550 N N . LYS A 1 313 ? 2.252 -21.862 -1.891 1.00 85.25 313 LYS A N 1
ATOM 2551 C CA . LYS A 1 313 ? 3.233 -21.533 -2.944 1.00 85.25 313 LYS A CA 1
ATOM 2552 C C . LYS A 1 313 ? 3.024 -20.121 -3.506 1.00 85.25 313 LYS A C 1
ATOM 2554 O O . LYS A 1 313 ? 4.001 -19.405 -3.707 1.00 85.25 313 LYS A O 1
ATOM 2559 N N . GLN A 1 314 ? 1.773 -19.704 -3.724 1.00 86.06 314 GLN A N 1
ATOM 2560 C CA . GLN A 1 314 ? 1.449 -18.335 -4.141 1.00 86.06 314 GLN A CA 1
ATOM 2561 C C . GLN A 1 314 ? 1.784 -17.315 -3.047 1.00 86.06 314 GLN A C 1
ATOM 2563 O O . GLN A 1 314 ? 2.399 -16.301 -3.358 1.00 86.06 314 GLN A O 1
ATOM 2568 N N . LEU A 1 315 ? 1.456 -17.590 -1.782 1.00 84.25 315 LEU A N 1
ATOM 2569 C CA . LEU A 1 315 ? 1.771 -16.696 -0.666 1.00 84.25 315 LEU A CA 1
ATOM 2570 C C . LEU A 1 315 ? 3.287 -16.480 -0.512 1.00 84.25 315 LEU A C 1
ATOM 2572 O O . LEU A 1 315 ? 3.740 -15.340 -0.527 1.00 84.25 315 LEU A O 1
ATOM 2576 N N . LEU A 1 316 ? 4.079 -17.558 -0.470 1.00 80.38 316 LEU A N 1
ATOM 2577 C CA . LEU A 1 316 ? 5.542 -17.482 -0.359 1.00 80.38 316 LEU A CA 1
ATOM 2578 C C . LEU A 1 316 ? 6.179 -16.732 -1.543 1.00 80.38 316 LEU A C 1
ATOM 2580 O O . LEU A 1 316 ? 7.028 -15.868 -1.347 1.00 80.38 316 LEU A O 1
ATOM 2584 N N . SER A 1 317 ? 5.722 -17.007 -2.771 1.00 79.56 317 SER A N 1
ATOM 2585 C CA . SER A 1 317 ? 6.179 -16.295 -3.974 1.00 79.56 317 SER A CA 1
ATOM 2586 C C . SER A 1 317 ? 5.916 -14.788 -3.926 1.00 79.56 317 SER A C 1
ATOM 2588 O O . SER A 1 317 ? 6.548 -14.051 -4.679 1.00 79.56 317 SER A O 1
ATOM 2590 N N . LEU A 1 318 ? 4.968 -14.335 -3.105 1.00 78.44 318 LEU A N 1
ATOM 2591 C CA . LEU A 1 318 ? 4.585 -12.936 -2.975 1.00 78.44 318 LEU A CA 1
ATOM 2592 C C . LEU A 1 318 ? 5.308 -12.245 -1.810 1.00 78.44 318 LEU A C 1
ATOM 2594 O O . LEU A 1 318 ? 5.750 -11.110 -1.986 1.00 78.44 318 LEU A O 1
ATOM 2598 N N . THR A 1 319 ? 5.517 -12.925 -0.676 1.00 73.00 319 THR A N 1
ATOM 2599 C CA . THR A 1 319 ? 6.324 -12.404 0.447 1.00 73.00 319 THR A CA 1
ATOM 2600 C C . THR A 1 319 ? 7.733 -12.014 -0.004 1.00 73.00 319 THR A C 1
ATOM 2602 O O . THR A 1 319 ? 8.177 -10.903 0.285 1.00 73.00 319 THR A O 1
ATOM 2605 N N . ASN A 1 320 ? 8.379 -12.862 -0.815 1.00 72.06 320 ASN A N 1
ATOM 2606 C CA . ASN A 1 320 ? 9.714 -12.598 -1.362 1.00 72.06 320 ASN A CA 1
ATOM 2607 C C . ASN A 1 320 ? 9.790 -11.257 -2.124 1.00 72.06 320 ASN A C 1
ATOM 2609 O O . ASN A 1 320 ? 10.781 -10.543 -2.010 1.00 72.06 320 ASN A O 1
ATOM 2613 N N . ILE A 1 321 ? 8.739 -10.890 -2.873 1.00 72.56 321 ILE A N 1
ATOM 2614 C CA . ILE A 1 321 ? 8.683 -9.637 -3.651 1.00 72.56 321 ILE A CA 1
ATOM 2615 C C . ILE A 1 321 ? 8.557 -8.426 -2.718 1.00 72.56 321 ILE A C 1
ATOM 2617 O O . ILE A 1 321 ? 9.187 -7.400 -2.954 1.00 72.56 321 ILE A O 1
ATOM 2621 N N . ALA A 1 322 ? 7.749 -8.527 -1.661 1.00 66.19 322 ALA A N 1
ATOM 2622 C CA . ALA A 1 322 ? 7.507 -7.422 -0.730 1.00 66.19 322 ALA A CA 1
ATOM 2623 C C . ALA A 1 322 ? 8.741 -7.075 0.122 1.00 66.19 322 ALA A C 1
ATOM 2625 O O . ALA A 1 322 ? 8.983 -5.905 0.439 1.00 66.19 322 ALA A O 1
ATOM 2626 N N . GLN A 1 323 ? 9.541 -8.089 0.461 1.00 64.19 323 GLN A N 1
ATOM 2627 C CA . GLN A 1 323 ? 10.844 -7.923 1.100 1.00 64.19 323 GLN A CA 1
ATOM 2628 C C . GLN A 1 323 ? 11.871 -7.409 0.076 1.00 64.19 323 GLN A C 1
ATOM 2630 O O . GLN A 1 323 ? 12.285 -6.244 0.123 1.00 64.19 323 GLN A O 1
ATOM 2635 N N . GLU A 1 324 ? 12.227 -8.254 -0.895 1.00 64.88 324 GLU A N 1
ATOM 2636 C CA . GLU A 1 324 ? 13.344 -8.054 -1.814 1.00 64.88 324 GLU A CA 1
ATOM 2637 C C . GLU A 1 324 ? 12.887 -8.044 -3.281 1.00 64.88 324 GLU A C 1
ATOM 2639 O O . GLU A 1 324 ? 13.009 -9.020 -4.021 1.00 64.88 324 GLU A O 1
ATOM 2644 N N . VAL A 1 325 ? 12.448 -6.879 -3.764 1.00 69.06 325 VAL A N 1
ATOM 2645 C CA . VAL A 1 325 ? 12.402 -6.615 -5.210 1.00 69.06 325 VAL A CA 1
ATOM 2646 C C . VAL A 1 325 ? 13.844 -6.579 -5.741 1.00 69.06 325 VAL A C 1
ATOM 2648 O O . VAL A 1 325 ? 14.486 -5.527 -5.729 1.00 69.06 325 VAL A O 1
ATOM 2651 N N . HIS A 1 326 ? 14.367 -7.736 -6.163 1.00 72.88 326 HIS A N 1
ATOM 2652 C CA . HIS A 1 326 ? 15.726 -7.875 -6.711 1.00 72.88 326 HIS A CA 1
ATOM 2653 C C . HIS A 1 326 ? 15.919 -7.054 -7.998 1.00 72.88 326 HIS A C 1
ATOM 2655 O O . HIS A 1 326 ? 16.974 -6.466 -8.200 1.00 72.88 326 HIS A O 1
ATOM 2661 N N . ASN A 1 327 ? 14.883 -7.017 -8.845 1.00 81.50 327 ASN A N 1
ATOM 2662 C CA . ASN A 1 327 ? 14.823 -6.275 -10.104 1.00 81.50 327 ASN A CA 1
ATOM 2663 C C . ASN A 1 327 ? 13.381 -5.788 -10.367 1.00 81.50 327 ASN A C 1
ATOM 2665 O O . ASN A 1 327 ? 12.416 -6.353 -9.841 1.00 81.50 327 ASN A O 1
ATOM 2669 N N . VAL A 1 328 ? 13.219 -4.781 -11.226 1.00 89.06 328 VAL A N 1
ATOM 2670 C CA . VAL A 1 328 ? 11.915 -4.196 -11.585 1.00 89.06 328 VAL A CA 1
ATOM 2671 C C . VAL A 1 328 ? 10.985 -5.159 -12.342 1.00 89.06 328 VAL A C 1
ATOM 2673 O O . VAL A 1 328 ? 9.766 -5.119 -12.160 1.00 89.06 328 VAL A O 1
ATOM 2676 N N . PHE A 1 329 ? 11.529 -6.054 -13.172 1.00 89.12 329 PHE A N 1
ATOM 2677 C CA . PHE A 1 329 ? 10.761 -6.946 -14.048 1.00 89.12 329 PHE A CA 1
ATOM 2678 C C . PHE A 1 329 ? 9.998 -8.033 -13.299 1.00 89.12 329 PHE A C 1
ATOM 2680 O O . PHE A 1 329 ? 8.904 -8.385 -13.734 1.00 89.12 329 PHE A O 1
ATOM 2687 N N . ASN A 1 330 ? 10.490 -8.492 -12.146 1.00 85.19 330 ASN A N 1
ATOM 2688 C CA . ASN A 1 330 ? 9.742 -9.377 -11.252 1.00 85.19 330 ASN A CA 1
ATOM 2689 C C . ASN A 1 330 ? 8.418 -8.709 -10.834 1.00 85.19 330 ASN A C 1
ATOM 2691 O O . ASN A 1 330 ? 7.337 -9.263 -11.040 1.00 85.19 330 ASN A O 1
ATOM 2695 N N . THR A 1 331 ? 8.485 -7.474 -10.326 1.00 87.94 331 THR A N 1
ATOM 2696 C CA . THR A 1 331 ? 7.300 -6.690 -9.939 1.00 87.94 331 THR A CA 1
ATOM 2697 C C . THR A 1 331 ? 6.370 -6.454 -11.130 1.00 87.94 331 THR A C 1
ATOM 2699 O O . THR A 1 331 ? 5.161 -6.655 -11.013 1.00 87.94 331 THR A O 1
ATOM 2702 N N . LEU A 1 332 ? 6.915 -6.105 -12.300 1.00 91.38 332 LEU A N 1
ATOM 2703 C CA . LEU A 1 332 ? 6.127 -5.881 -13.518 1.00 91.38 332 LEU A CA 1
ATOM 2704 C C . LEU A 1 332 ? 5.445 -7.165 -14.023 1.00 91.38 332 LEU A C 1
ATOM 2706 O O . LEU A 1 332 ? 4.280 -7.112 -14.416 1.00 91.38 332 LEU A O 1
ATOM 2710 N N . ALA A 1 333 ? 6.108 -8.323 -13.957 1.00 88.75 333 ALA A N 1
ATOM 2711 C CA . ALA A 1 333 ? 5.543 -9.620 -14.329 1.00 88.75 333 ALA A CA 1
ATOM 2712 C C . ALA A 1 333 ? 4.389 -10.031 -13.398 1.00 88.75 333 ALA A C 1
ATOM 2714 O O . ALA A 1 333 ? 3.324 -10.436 -13.870 1.00 88.75 333 ALA A O 1
ATOM 2715 N N . HIS A 1 334 ? 4.564 -9.858 -12.083 1.00 86.31 334 HIS A N 1
ATOM 2716 C CA . HIS A 1 334 ? 3.518 -10.134 -11.095 1.00 86.31 334 HIS A CA 1
ATOM 2717 C C . HIS A 1 334 ? 2.374 -9.108 -11.115 1.00 86.31 334 HIS A C 1
ATOM 2719 O O . HIS A 1 334 ? 1.253 -9.459 -10.743 1.00 86.31 334 HIS A O 1
ATOM 2725 N N . MET A 1 335 ? 2.613 -7.868 -11.557 1.00 89.81 335 MET A N 1
ATOM 2726 C CA . MET A 1 335 ? 1.582 -6.828 -11.645 1.00 89.81 335 MET A CA 1
ATOM 2727 C C . MET A 1 335 ? 0.792 -6.866 -12.962 1.00 89.81 335 MET A C 1
ATOM 2729 O O . MET A 1 335 ? -0.434 -6.730 -12.948 1.00 89.81 335 MET A O 1
ATOM 2733 N N . ARG A 1 336 ? 1.444 -7.067 -14.117 1.00 87.81 336 ARG A N 1
ATOM 2734 C CA . ARG A 1 336 ? 0.787 -6.908 -15.428 1.00 87.81 336 ARG A CA 1
ATOM 2735 C C . ARG A 1 336 ? -0.406 -7.843 -15.625 1.00 87.81 336 ARG A C 1
ATOM 2737 O O . ARG A 1 336 ? -1.431 -7.412 -16.148 1.00 87.81 336 ARG A O 1
ATOM 2744 N N . HIS A 1 337 ? -0.325 -9.078 -15.134 1.00 85.62 337 HIS A N 1
ATOM 2745 C CA . HIS A 1 337 ? -1.396 -10.071 -15.271 1.00 85.62 337 HIS A CA 1
ATOM 2746 C C . HIS A 1 337 ? -2.499 -9.963 -14.203 1.00 85.62 337 HIS A C 1
ATOM 2748 O O . HIS A 1 337 ? -3.528 -10.626 -14.332 1.00 85.62 337 HIS A O 1
ATOM 2754 N N . ARG A 1 338 ? -2.340 -9.112 -13.178 1.00 88.38 338 ARG A N 1
ATOM 2755 C CA . ARG A 1 338 ? -3.379 -8.892 -12.161 1.00 88.38 338 ARG A CA 1
ATOM 2756 C C . ARG A 1 338 ? -4.590 -8.150 -12.728 1.00 88.38 338 ARG A C 1
ATOM 2758 O O . ARG A 1 338 ? -4.529 -7.458 -13.746 1.00 88.38 338 ARG A O 1
ATOM 2765 N N . ALA A 1 339 ? -5.710 -8.299 -12.040 1.00 87.44 339 ALA A N 1
ATOM 2766 C CA . ALA A 1 339 ? -6.969 -7.639 -12.315 1.00 87.44 339 ALA A CA 1
ATOM 2767 C C . ALA A 1 339 ? -7.105 -6.330 -11.530 1.00 87.44 339 ALA A C 1
ATOM 2769 O O . ALA A 1 339 ? -6.660 -6.222 -10.392 1.00 87.44 339 ALA A O 1
ATOM 2770 N N . SER A 1 340 ? -7.759 -5.349 -12.135 1.00 86.19 340 SER A N 1
ATOM 2771 C CA . SER A 1 340 ? -7.980 -4.015 -11.574 1.00 86.19 340 SER A CA 1
ATOM 2772 C C . SER A 1 340 ? -9.341 -3.460 -12.018 1.00 86.19 340 SER A C 1
ATOM 2774 O O . SER A 1 340 ? -10.079 -4.167 -12.720 1.00 86.19 340 SER A O 1
ATOM 2776 N N . GLU A 1 341 ? -9.700 -2.238 -11.615 1.00 80.06 341 GLU A N 1
ATOM 2777 C CA . GLU A 1 341 ? -10.848 -1.508 -12.176 1.00 80.06 341 GLU A CA 1
ATOM 2778 C C . GLU A 1 341 ? -10.397 -0.646 -13.362 1.00 80.06 341 GLU A C 1
ATOM 2780 O O . GLU A 1 341 ? -10.962 -0.758 -14.451 1.00 80.06 341 GLU A O 1
ATOM 2785 N N . GLY A 1 342 ? -9.321 0.126 -13.182 1.00 82.88 342 GLY A N 1
ATOM 2786 C CA . GLY A 1 342 ? -8.625 0.873 -14.230 1.00 82.88 342 GLY A CA 1
ATOM 2787 C C . GLY A 1 342 ? -7.238 0.303 -14.548 1.00 82.88 342 GLY A C 1
ATOM 2788 O O . GLY A 1 342 ? -6.668 -0.482 -13.792 1.00 82.88 342 GLY A O 1
ATOM 2789 N N . ALA A 1 343 ? -6.639 0.711 -15.669 1.00 83.94 343 ALA A N 1
ATOM 2790 C CA . ALA A 1 343 ? -5.243 0.363 -15.968 1.00 83.94 343 ALA A CA 1
ATOM 2791 C C . ALA A 1 343 ? -4.248 1.077 -15.025 1.00 83.94 343 ALA A C 1
ATOM 2793 O O . ALA A 1 343 ? -3.196 0.528 -14.708 1.00 83.94 343 ALA A O 1
ATOM 2794 N N . ILE A 1 344 ? -4.618 2.267 -14.538 1.00 87.62 344 ILE A N 1
ATOM 2795 C CA . ILE A 1 344 ? -3.808 3.130 -13.663 1.00 87.62 344 ILE A CA 1
ATOM 2796 C C . ILE A 1 344 ? -3.596 2.494 -12.277 1.00 87.62 344 ILE A C 1
ATOM 2798 O O . ILE A 1 344 ? -2.516 2.643 -11.711 1.00 87.62 344 ILE A O 1
ATOM 2802 N N . ASP A 1 345 ? -4.561 1.711 -11.772 1.00 86.94 345 ASP A N 1
ATOM 2803 C CA . ASP A 1 345 ? -4.443 0.924 -10.527 1.00 86.94 345 ASP A CA 1
ATOM 2804 C C . ASP A 1 345 ? -3.156 0.085 -10.483 1.00 86.94 345 ASP A C 1
ATOM 2806 O O . ASP A 1 345 ? -2.487 0.000 -9.456 1.00 86.94 345 ASP A O 1
ATOM 2810 N N . LYS A 1 346 ? -2.797 -0.535 -11.618 1.00 90.75 346 LYS A N 1
ATOM 2811 C CA . LYS A 1 346 ? -1.606 -1.387 -11.741 1.00 90.75 346 LYS A CA 1
ATOM 2812 C C . LYS A 1 346 ? -0.314 -0.596 -11.593 1.00 90.75 346 LYS A C 1
ATOM 2814 O O . LYS A 1 346 ? 0.680 -1.136 -11.135 1.00 90.75 346 LYS A O 1
ATOM 2819 N N . ILE A 1 347 ? -0.325 0.667 -12.004 1.00 91.56 347 ILE A N 1
ATOM 2820 C CA . ILE A 1 347 ? 0.836 1.552 -11.946 1.00 91.56 347 ILE A CA 1
ATOM 2821 C C . ILE A 1 347 ? 0.951 2.130 -10.535 1.00 91.56 347 ILE A C 1
ATOM 2823 O O . ILE A 1 347 ? 1.991 1.995 -9.897 1.00 91.56 347 ILE A O 1
ATOM 2827 N N . ALA A 1 348 ? -0.136 2.693 -10.001 1.00 87.88 348 ALA A N 1
ATOM 2828 C CA . ALA A 1 348 ? -0.152 3.242 -8.649 1.00 87.88 348 ALA A CA 1
ATOM 2829 C C . ALA A 1 348 ? 0.186 2.174 -7.587 1.00 87.88 348 ALA A C 1
ATOM 2831 O O . ALA A 1 348 ? 1.032 2.417 -6.728 1.00 87.88 348 ALA A O 1
ATOM 2832 N N . GLY A 1 349 ? -0.354 0.956 -7.725 1.00 86.44 349 GLY A N 1
ATOM 2833 C CA . GLY A 1 349 ? -0.060 -0.197 -6.866 1.00 86.44 349 GLY A CA 1
ATOM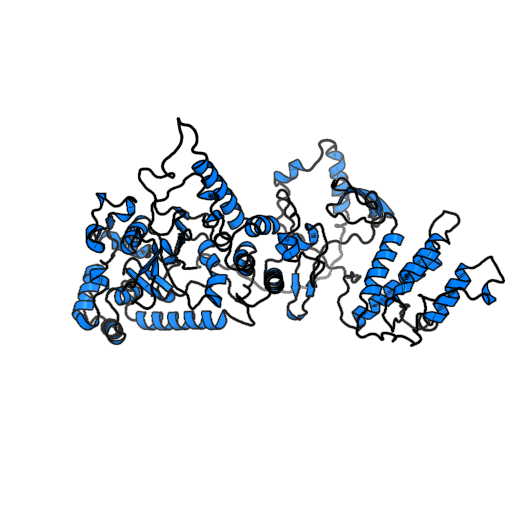 2834 C C . GLY A 1 349 ? 1.366 -0.766 -6.959 1.00 86.44 349 GLY A C 1
ATOM 2835 O O . GLY A 1 349 ? 1.634 -1.808 -6.367 1.00 86.44 349 GLY A O 1
ATOM 2836 N N . MET A 1 350 ? 2.285 -0.134 -7.699 1.00 89.56 350 MET A N 1
ATOM 2837 C CA . MET A 1 350 ? 3.716 -0.473 -7.693 1.00 89.56 350 MET A CA 1
ATOM 2838 C C . MET A 1 350 ? 4.592 0.532 -6.935 1.00 89.56 350 MET A C 1
ATOM 2840 O O . MET A 1 350 ? 5.771 0.247 -6.730 1.00 89.56 350 MET A O 1
ATOM 2844 N N . ALA A 1 351 ? 4.065 1.681 -6.496 1.00 88.44 351 ALA A N 1
ATOM 2845 C CA . ALA A 1 351 ? 4.883 2.757 -5.925 1.00 88.44 351 ALA A CA 1
ATOM 2846 C C . ALA A 1 351 ? 5.704 2.333 -4.690 1.00 88.44 351 ALA A C 1
ATOM 2848 O O . ALA A 1 351 ? 6.887 2.661 -4.595 1.00 88.44 351 ALA A O 1
ATOM 2849 N N . PHE A 1 352 ? 5.124 1.553 -3.771 1.00 81.50 352 PHE A N 1
ATOM 2850 C CA . PHE A 1 352 ? 5.867 1.040 -2.611 1.00 81.50 352 PHE A CA 1
ATOM 2851 C C . PHE A 1 352 ? 6.861 -0.066 -2.962 1.00 81.50 352 PHE A C 1
ATOM 2853 O O . PHE A 1 352 ? 7.988 -0.050 -2.470 1.00 81.50 352 PHE A O 1
ATOM 2860 N N . LEU A 1 353 ? 6.476 -0.992 -3.842 1.00 84.25 353 LEU A N 1
ATOM 2861 C CA . LEU A 1 353 ? 7.324 -2.108 -4.279 1.00 84.25 353 LEU A CA 1
ATOM 2862 C C . LEU A 1 353 ? 8.588 -1.591 -4.973 1.00 84.25 353 LEU A C 1
ATOM 2864 O O . LEU A 1 353 ? 9.705 -2.022 -4.689 1.00 84.25 353 LEU A O 1
ATOM 2868 N N . LEU A 1 354 ? 8.417 -0.578 -5.823 1.00 87.50 354 LEU A N 1
ATOM 2869 C CA . LEU A 1 354 ? 9.499 0.110 -6.524 1.00 87.50 354 LEU A CA 1
ATOM 2870 C C . LEU A 1 354 ? 10.122 1.248 -5.686 1.00 87.50 354 LEU A C 1
ATOM 2872 O O . LEU A 1 354 ? 10.862 2.083 -6.213 1.00 87.50 354 LEU A O 1
ATOM 2876 N N . ARG A 1 355 ? 9.882 1.212 -4.362 1.00 83.94 355 ARG A N 1
ATOM 2877 C CA . ARG A 1 355 ? 10.496 2.026 -3.296 1.00 83.94 355 ARG A CA 1
ATOM 2878 C C . ARG A 1 355 ? 10.605 3.510 -3.683 1.00 83.94 355 ARG A C 1
ATOM 2880 O O . ARG A 1 355 ? 11.661 4.120 -3.518 1.00 83.94 355 ARG A O 1
ATOM 2887 N N . SER A 1 356 ? 9.535 4.063 -4.256 1.00 85.31 356 SER A N 1
ATOM 2888 C CA . SER A 1 356 ? 9.535 5.410 -4.828 1.00 85.31 356 SER A CA 1
ATOM 2889 C C . SER A 1 356 ? 9.775 6.490 -3.772 1.00 85.31 356 SER A C 1
ATOM 2891 O O . SER A 1 356 ? 9.167 6.475 -2.701 1.00 85.31 356 SER A O 1
ATOM 2893 N N . ARG A 1 357 ? 10.656 7.452 -4.085 1.00 79.12 357 ARG A N 1
ATOM 2894 C CA . ARG A 1 357 ? 11.061 8.534 -3.162 1.00 79.12 357 ARG A CA 1
ATOM 2895 C C . ARG A 1 357 ? 9.931 9.545 -2.914 1.00 79.12 357 ARG A C 1
ATOM 2897 O O . ARG A 1 357 ? 9.852 10.141 -1.848 1.00 79.12 357 ARG A O 1
ATOM 2904 N N . THR A 1 358 ? 9.048 9.703 -3.897 1.00 85.94 358 THR A N 1
ATOM 2905 C CA . THR A 1 358 ? 7.741 10.373 -3.794 1.00 85.94 358 THR A CA 1
ATOM 2906 C C . THR A 1 358 ? 6.690 9.457 -4.422 1.00 85.94 358 THR A C 1
ATOM 2908 O O . THR A 1 358 ? 7.054 8.518 -5.131 1.00 85.94 358 THR A O 1
ATOM 2911 N N . ILE A 1 359 ? 5.398 9.693 -4.192 1.00 85.50 359 ILE A N 1
ATOM 2912 C CA . ILE A 1 359 ? 4.338 8.905 -4.843 1.00 85.50 359 ILE A CA 1
ATOM 2913 C C . ILE A 1 359 ? 3.566 9.789 -5.839 1.00 85.50 359 ILE A C 1
ATOM 2915 O O . ILE A 1 359 ? 3.071 10.846 -5.435 1.00 85.50 359 ILE A O 1
ATOM 2919 N N . PRO A 1 360 ? 3.450 9.402 -7.128 1.00 85.19 360 PRO A N 1
ATOM 2920 C CA . PRO A 1 360 ? 2.580 10.085 -8.087 1.00 85.19 360 PRO A CA 1
ATOM 2921 C C . PRO A 1 360 ? 1.131 10.127 -7.597 1.00 85.19 360 PRO A C 1
ATOM 2923 O O . PRO A 1 360 ? 0.619 9.137 -7.070 1.00 85.19 360 PRO A O 1
ATOM 2926 N N . ALA A 1 361 ? 0.448 11.258 -7.768 1.00 81.06 361 ALA A N 1
ATOM 2927 C CA . ALA A 1 361 ? -0.950 11.350 -7.369 1.00 81.06 361 ALA A CA 1
ATOM 2928 C C . ALA A 1 361 ? -1.856 10.528 -8.296 1.00 81.06 361 ALA A C 1
ATOM 2930 O O . ALA A 1 361 ? -1.722 10.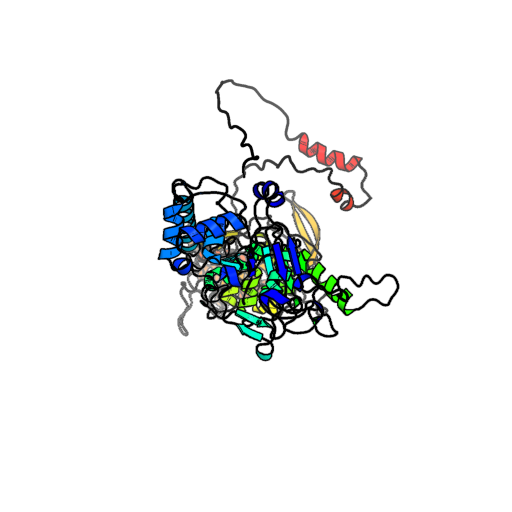538 -9.519 1.00 81.06 361 ALA A O 1
ATOM 2931 N N . TYR A 1 362 ? -2.836 9.848 -7.706 1.00 81.31 362 TYR A N 1
ATOM 2932 C CA . TYR A 1 362 ? -3.813 9.083 -8.469 1.00 81.31 362 TYR A CA 1
ATOM 2933 C C . TYR A 1 362 ? -4.865 10.009 -9.102 1.00 81.31 362 TYR A C 1
ATOM 2935 O O . TYR A 1 362 ? -5.586 10.720 -8.396 1.00 81.31 362 TYR A O 1
ATOM 2943 N N . TYR A 1 363 ? -4.974 9.969 -10.432 1.00 78.56 363 TYR A N 1
ATOM 2944 C CA . TYR A 1 363 ? -6.034 10.620 -11.204 1.00 78.56 363 TYR A CA 1
ATOM 2945 C C . TYR A 1 363 ? -6.614 9.633 -12.222 1.00 78.56 363 TYR A C 1
ATOM 2947 O O . TYR A 1 363 ? -5.928 9.244 -13.160 1.00 78.56 363 TYR A O 1
ATOM 2955 N N . GLU A 1 364 ? -7.894 9.277 -12.102 1.00 75.25 364 GLU A N 1
ATOM 2956 C CA . GLU A 1 364 ? -8.578 8.332 -13.012 1.00 75.25 364 GLU A CA 1
ATOM 2957 C C . GLU A 1 364 ? -8.599 8.784 -14.483 1.00 75.25 364 GLU A C 1
ATOM 2959 O O . GLU A 1 364 ? -8.767 7.975 -15.391 1.00 75.25 364 GLU A O 1
ATOM 2964 N N . THR A 1 365 ? -8.437 10.088 -14.720 1.00 82.50 365 THR A N 1
ATOM 2965 C CA . THR A 1 365 ? -8.530 10.739 -16.034 1.00 82.50 365 THR A CA 1
ATOM 2966 C C . THR A 1 365 ? -7.188 10.923 -16.749 1.00 82.50 365 THR A C 1
ATOM 2968 O O . THR A 1 365 ? -7.176 11.477 -17.847 1.00 82.50 365 THR A O 1
ATOM 2971 N N . GLN A 1 366 ? -6.057 10.545 -16.142 1.00 86.88 366 GLN A N 1
ATOM 2972 C CA . GLN A 1 366 ? -4.739 10.664 -16.784 1.00 86.88 366 GLN A CA 1
ATOM 2973 C C . GLN A 1 366 ? -4.478 9.510 -17.759 1.00 86.88 366 GLN A C 1
ATOM 2975 O O . GLN A 1 366 ? -5.097 8.450 -17.644 1.00 86.88 366 GLN A O 1
ATOM 2980 N N . SER A 1 367 ? -3.572 9.683 -18.729 1.00 91.44 367 SER A N 1
ATOM 2981 C CA . SER A 1 367 ? -3.225 8.561 -19.604 1.00 91.44 367 SER A CA 1
ATOM 2982 C C . SER A 1 367 ? -2.375 7.528 -18.857 1.00 91.44 367 SER A C 1
ATOM 2984 O O . SER A 1 367 ? -1.676 7.831 -17.888 1.00 91.44 367 SER A O 1
ATOM 2986 N N . VAL A 1 368 ? -2.443 6.280 -19.317 1.00 91.81 368 VAL A N 1
ATOM 2987 C CA . VAL A 1 368 ? -1.720 5.162 -18.700 1.00 91.81 368 VAL A CA 1
ATOM 2988 C C . VAL A 1 368 ? -0.202 5.329 -18.864 1.00 91.81 368 VAL A C 1
ATOM 2990 O O . VAL A 1 368 ? 0.548 5.019 -17.944 1.00 91.81 368 VAL A O 1
ATOM 2993 N N . GLU A 1 369 ? 0.249 5.892 -19.989 1.00 92.94 369 GLU A N 1
ATOM 2994 C CA . GLU A 1 369 ? 1.668 6.186 -20.229 1.00 92.94 369 GLU A CA 1
ATOM 2995 C C . GLU A 1 369 ? 2.165 7.403 -19.434 1.00 92.94 369 GLU A C 1
ATOM 2997 O O . GLU A 1 369 ? 3.310 7.396 -18.985 1.00 92.94 369 GLU A O 1
ATOM 3002 N N . ASP A 1 370 ? 1.319 8.412 -19.182 1.00 91.75 370 ASP A N 1
ATOM 3003 C CA . ASP A 1 370 ? 1.674 9.526 -18.287 1.00 91.75 370 ASP A CA 1
ATOM 3004 C C . ASP A 1 370 ? 1.846 9.022 -16.848 1.00 91.75 370 ASP A C 1
ATOM 3006 O O . ASP A 1 370 ? 2.864 9.293 -16.215 1.00 91.75 370 ASP A O 1
ATOM 3010 N N . ALA A 1 371 ? 0.902 8.207 -16.357 1.00 92.06 371 ALA A N 1
ATOM 3011 C CA . ALA A 1 371 ? 0.999 7.572 -15.041 1.00 92.06 371 ALA A CA 1
ATOM 3012 C C . ALA A 1 371 ? 2.272 6.715 -14.914 1.00 92.06 371 ALA A C 1
ATOM 3014 O O . ALA A 1 371 ? 2.962 6.756 -13.894 1.00 92.06 371 ALA A O 1
ATOM 3015 N N . TRP A 1 372 ? 2.601 5.947 -15.959 1.00 94.12 372 TRP A N 1
ATOM 3016 C CA . TRP A 1 372 ? 3.822 5.145 -16.016 1.00 94.12 372 TRP A CA 1
ATOM 3017 C C . TRP A 1 372 ? 5.074 6.027 -16.028 1.00 94.12 372 TRP A C 1
ATOM 3019 O O . TRP A 1 372 ? 6.027 5.755 -15.303 1.00 94.12 372 TRP A O 1
ATOM 3029 N N . ALA A 1 373 ? 5.076 7.125 -16.787 1.00 92.31 373 ALA A N 1
ATOM 3030 C CA . ALA A 1 373 ? 6.183 8.071 -16.808 1.00 92.31 373 ALA A CA 1
ATOM 3031 C C . ALA A 1 373 ? 6.392 8.773 -15.456 1.00 92.31 373 ALA A C 1
ATOM 3033 O O . ALA A 1 373 ? 7.538 8.895 -15.022 1.00 92.31 373 ALA A O 1
ATOM 3034 N N . GLU A 1 374 ? 5.323 9.181 -14.766 1.00 91.75 374 GLU A N 1
ATOM 3035 C CA . GLU A 1 374 ? 5.410 9.730 -13.409 1.00 91.75 374 GLU A CA 1
ATOM 3036 C C . GLU A 1 374 ? 5.950 8.692 -12.411 1.00 91.75 374 GLU A C 1
ATOM 3038 O O . GLU A 1 374 ? 6.838 9.020 -11.622 1.00 91.75 374 GLU A O 1
ATOM 3043 N N . LEU A 1 375 ? 5.517 7.426 -12.491 1.00 93.12 375 LEU A N 1
ATOM 3044 C CA . LEU A 1 375 ? 6.072 6.354 -11.656 1.00 93.12 375 LEU A CA 1
ATOM 3045 C C . LEU A 1 375 ? 7.562 6.108 -11.935 1.00 93.12 375 LEU A C 1
ATOM 3047 O O . LEU A 1 375 ? 8.328 5.963 -10.986 1.00 93.12 375 LEU A O 1
ATOM 3051 N N . VAL A 1 376 ? 8.002 6.085 -13.198 1.00 93.50 376 VAL A N 1
ATOM 3052 C CA . VAL A 1 376 ? 9.427 5.876 -13.521 1.00 93.50 376 VAL A CA 1
ATOM 3053 C C . VAL A 1 376 ? 10.296 7.071 -13.101 1.00 93.50 376 VAL A C 1
ATOM 3055 O O . VAL A 1 376 ? 11.426 6.885 -12.645 1.00 93.50 376 VAL A O 1
ATOM 3058 N N . ASN A 1 377 ? 9.763 8.294 -13.145 1.00 91.06 377 ASN A N 1
ATOM 3059 C CA . ASN A 1 377 ? 10.429 9.460 -12.557 1.00 91.06 377 ASN A CA 1
ATOM 3060 C C . ASN A 1 377 ? 10.569 9.332 -11.022 1.00 91.06 377 ASN A C 1
ATOM 3062 O O . ASN A 1 377 ? 11.600 9.716 -10.471 1.00 91.06 377 ASN A O 1
ATOM 3066 N N . ALA A 1 378 ? 9.571 8.764 -10.337 1.00 90.56 378 ALA A N 1
ATOM 3067 C CA . ALA A 1 378 ? 9.509 8.706 -8.874 1.00 90.56 378 ALA A CA 1
ATOM 3068 C C . ALA A 1 378 ? 10.161 7.464 -8.224 1.00 90.56 378 ALA A C 1
ATOM 3070 O O . ALA A 1 378 ? 10.576 7.537 -7.061 1.00 90.56 378 ALA A O 1
ATOM 3071 N N . MET A 1 379 ? 10.245 6.335 -8.940 1.00 91.50 379 MET A N 1
ATOM 3072 C CA . MET A 1 379 ? 10.804 5.071 -8.436 1.00 91.50 379 MET A CA 1
ATOM 3073 C C . MET A 1 379 ? 12.302 5.151 -8.131 1.00 91.50 379 MET A C 1
ATOM 3075 O O . MET A 1 379 ? 13.011 6.029 -8.633 1.00 91.50 379 MET A O 1
ATOM 3079 N N . ARG A 1 380 ? 12.790 4.206 -7.319 1.00 88.62 380 ARG A N 1
ATOM 3080 C CA . ARG A 1 380 ? 14.207 4.142 -6.957 1.00 88.62 380 ARG A CA 1
ATOM 3081 C C . ARG A 1 380 ? 15.102 3.944 -8.189 1.00 88.62 380 ARG A C 1
ATOM 3083 O O . ARG A 1 380 ? 14.873 3.071 -9.019 1.00 88.62 380 ARG A O 1
ATOM 3090 N N . GLU A 1 381 ? 16.156 4.743 -8.248 1.00 89.81 381 GLU A N 1
ATOM 3091 C CA . GLU A 1 381 ? 17.204 4.846 -9.267 1.00 89.81 381 GLU A CA 1
ATOM 3092 C C . GLU A 1 381 ? 17.747 3.515 -9.824 1.00 89.81 381 GLU A C 1
ATOM 3094 O O . GLU A 1 381 ? 17.882 3.392 -11.044 1.00 89.81 381 GLU A O 1
ATOM 3099 N N . ARG A 1 382 ? 17.952 2.489 -8.987 1.00 88.00 382 ARG A N 1
ATOM 3100 C CA . ARG A 1 382 ? 18.343 1.138 -9.438 1.00 88.00 382 ARG A CA 1
ATOM 3101 C C . ARG A 1 382 ? 17.321 0.471 -10.373 1.00 88.00 382 ARG A C 1
ATOM 3103 O O . ARG A 1 382 ? 17.698 -0.177 -11.338 1.00 88.00 382 ARG A O 1
ATOM 3110 N N . TYR A 1 383 ? 16.020 0.689 -10.153 1.00 90.12 383 TYR A N 1
ATOM 3111 C CA . TYR A 1 383 ? 14.954 0.109 -10.984 1.00 90.12 383 TYR A CA 1
ATOM 3112 C C . TYR A 1 383 ? 14.831 0.799 -12.347 1.00 90.12 383 TYR A C 1
ATOM 3114 O O . TYR A 1 383 ? 14.310 0.217 -13.297 1.00 90.12 383 TYR A O 1
ATOM 3122 N N . ARG A 1 384 ? 15.337 2.034 -12.466 1.00 92.75 384 ARG A N 1
ATOM 3123 C CA . ARG A 1 384 ? 15.581 2.666 -13.767 1.00 92.75 384 ARG A CA 1
ATOM 3124 C C . ARG A 1 384 ? 16.830 2.085 -14.442 1.00 92.75 384 ARG A C 1
ATOM 3126 O O . ARG A 1 384 ? 16.814 1.910 -15.655 1.00 92.75 384 ARG A O 1
ATOM 3133 N N . GLY A 1 385 ? 17.861 1.733 -13.671 1.00 91.06 385 GLY A N 1
ATOM 3134 C CA . GLY A 1 385 ? 19.010 0.950 -14.142 1.00 91.06 385 GLY A CA 1
ATOM 3135 C C . GLY A 1 385 ? 18.594 -0.377 -14.776 1.00 91.06 385 GLY A C 1
ATOM 3136 O O . GLY A 1 385 ? 18.923 -0.623 -15.934 1.00 91.06 385 GLY A O 1
ATOM 3137 N N . ASP A 1 386 ? 17.770 -1.172 -14.084 1.00 90.38 386 ASP A N 1
ATOM 3138 C CA . ASP A 1 386 ? 17.189 -2.406 -14.637 1.00 90.38 386 ASP A CA 1
ATOM 3139 C C . ASP A 1 386 ? 16.556 -2.173 -16.025 1.00 90.38 386 ASP A C 1
ATOM 3141 O O . ASP A 1 386 ? 16.786 -2.945 -16.955 1.00 90.38 386 ASP A O 1
ATOM 3145 N N . MET A 1 387 ? 15.774 -1.095 -16.186 1.00 91.62 387 MET A N 1
ATOM 3146 C CA . MET A 1 387 ? 15.131 -0.758 -17.464 1.00 91.62 387 MET A CA 1
ATOM 3147 C C . MET A 1 387 ? 16.121 -0.397 -18.570 1.00 91.62 387 MET A C 1
ATOM 3149 O O . MET A 1 387 ? 15.890 -0.793 -19.709 1.00 91.62 387 MET A O 1
ATOM 3153 N N . LEU A 1 388 ? 17.187 0.340 -18.249 1.00 90.19 388 LEU A N 1
ATOM 3154 C CA . LEU A 1 388 ? 18.206 0.760 -19.213 1.00 90.19 388 LEU A CA 1
ATOM 3155 C C . LEU A 1 388 ? 19.054 -0.419 -19.712 1.00 90.19 388 LEU A C 1
ATOM 3157 O O . LEU A 1 388 ? 19.387 -0.478 -20.892 1.00 90.19 388 LEU A O 1
ATOM 3161 N N . PHE A 1 389 ? 19.423 -1.335 -18.815 1.00 86.19 389 PHE A N 1
ATOM 3162 C CA . PHE A 1 389 ? 20.462 -2.334 -19.080 1.00 86.19 389 PHE A CA 1
ATOM 3163 C C . PHE A 1 389 ? 19.943 -3.752 -19.336 1.00 86.19 389 PHE A C 1
ATOM 3165 O O . PHE A 1 389 ? 20.632 -4.533 -19.990 1.00 86.19 389 PHE A O 1
ATOM 3172 N N . LEU A 1 390 ? 18.761 -4.114 -18.824 1.00 84.56 390 LEU A N 1
ATOM 3173 C CA . LEU A 1 390 ? 18.233 -5.481 -18.935 1.00 84.56 390 LEU A CA 1
ATOM 3174 C C . LEU A 1 390 ? 17.084 -5.602 -19.949 1.00 84.56 390 LEU A C 1
ATOM 3176 O O . LEU A 1 390 ? 16.748 -6.719 -20.344 1.00 84.56 390 LEU A O 1
ATOM 3180 N N . TYR A 1 391 ? 16.474 -4.491 -20.383 1.00 86.81 391 TYR A N 1
ATOM 3181 C CA . TYR A 1 391 ? 15.373 -4.523 -21.349 1.00 86.81 391 TYR A CA 1
ATOM 3182 C C . TYR A 1 391 ? 15.889 -4.626 -22.805 1.00 86.81 391 TYR A C 1
ATOM 3184 O O . TYR A 1 391 ? 16.652 -3.768 -23.240 1.00 86.81 391 TYR A O 1
ATOM 3192 N N . PRO A 1 392 ? 15.480 -5.640 -23.597 1.00 81.12 392 PRO A N 1
ATOM 3193 C CA . PRO A 1 392 ? 16.130 -5.985 -24.870 1.00 81.12 392 PRO A CA 1
ATOM 3194 C C . PRO A 1 392 ? 15.695 -5.142 -26.084 1.00 81.12 392 PRO A C 1
ATOM 3196 O O . PRO A 1 392 ? 16.064 -5.463 -27.215 1.00 81.12 392 PRO A O 1
ATOM 3199 N N . ALA A 1 393 ? 14.880 -4.102 -25.897 1.00 81.56 393 ALA A N 1
ATOM 3200 C CA . ALA A 1 393 ? 14.321 -3.304 -26.989 1.00 81.56 393 ALA A CA 1
ATOM 3201 C C . ALA A 1 393 ? 14.262 -1.809 -26.632 1.00 81.56 393 ALA A C 1
ATOM 3203 O O . ALA A 1 393 ? 14.043 -1.470 -25.470 1.00 81.56 393 ALA A O 1
ATOM 3204 N N . PRO A 1 394 ? 14.402 -0.889 -27.604 1.00 83.94 394 PRO A N 1
ATOM 3205 C CA . PRO A 1 394 ? 14.239 0.533 -27.340 1.00 83.94 394 PRO A CA 1
ATOM 3206 C C . PRO A 1 394 ? 12.795 0.859 -26.936 1.00 83.94 394 PRO A C 1
ATOM 3208 O O . PRO A 1 394 ? 11.829 0.251 -27.408 1.00 83.94 394 PRO A O 1
ATOM 3211 N N . GLY A 1 395 ? 12.647 1.866 -26.081 1.00 87.31 395 GLY A N 1
ATOM 3212 C CA . GLY A 1 395 ? 11.361 2.448 -25.717 1.00 87.31 395 GLY A CA 1
ATOM 3213 C C . GLY A 1 395 ? 10.648 3.065 -26.919 1.00 87.31 395 GLY A C 1
ATOM 3214 O O . GLY A 1 395 ? 11.242 3.858 -27.648 1.00 87.31 395 GLY A O 1
ATOM 3215 N N . ASN A 1 396 ? 9.364 2.750 -27.105 1.00 84.19 396 ASN A N 1
ATOM 3216 C CA . ASN A 1 396 ? 8.534 3.319 -28.177 1.00 84.19 396 ASN A CA 1
ATOM 3217 C C . ASN A 1 396 ? 7.775 4.606 -27.772 1.00 84.19 396 ASN A C 1
ATOM 3219 O O . ASN A 1 396 ? 7.038 5.163 -28.586 1.00 84.19 396 ASN A O 1
ATOM 3223 N N . GLY A 1 397 ? 7.956 5.080 -26.533 1.00 80.12 397 GLY A N 1
ATOM 3224 C CA . GLY A 1 397 ? 7.418 6.349 -26.026 1.00 80.12 397 GLY A CA 1
ATOM 3225 C C . GLY A 1 397 ? 8.431 7.504 -26.048 1.00 80.12 397 GLY A C 1
ATOM 3226 O O . GLY A 1 397 ? 9.490 7.424 -26.663 1.00 80.12 397 GLY A O 1
ATOM 3227 N N . ASN A 1 398 ? 8.146 8.575 -25.297 1.00 77.81 398 ASN A N 1
ATOM 3228 C CA . ASN A 1 398 ? 8.957 9.810 -25.246 1.00 77.81 398 ASN A CA 1
ATOM 3229 C C . ASN A 1 398 ? 10.406 9.640 -24.720 1.00 77.81 398 ASN A C 1
ATOM 3231 O O . ASN A 1 398 ? 11.162 10.611 -24.688 1.00 77.81 398 ASN A O 1
ATOM 3235 N N . ARG A 1 399 ? 10.796 8.447 -24.253 1.00 83.19 399 ARG A N 1
ATOM 3236 C CA . ARG A 1 399 ? 12.137 8.120 -23.740 1.00 83.19 399 ARG A CA 1
ATOM 3237 C C . ARG A 1 399 ? 12.551 6.754 -24.286 1.00 83.19 399 ARG A C 1
ATOM 3239 O O . ARG A 1 399 ? 12.064 5.738 -23.809 1.00 83.19 399 ARG A O 1
ATOM 3246 N N . MET A 1 400 ? 13.468 6.725 -25.255 1.00 85.50 400 MET A N 1
ATOM 3247 C CA . MET A 1 400 ? 13.906 5.473 -25.901 1.00 85.50 400 MET A CA 1
ATOM 3248 C C . MET A 1 400 ? 14.715 4.542 -24.983 1.00 85.50 400 MET A C 1
ATOM 3250 O O . MET A 1 400 ? 14.909 3.381 -25.324 1.00 85.50 400 MET A O 1
ATOM 3254 N N . TRP A 1 401 ? 15.193 5.027 -23.833 1.00 87.94 401 TRP A N 1
ATOM 3255 C CA . TRP A 1 401 ? 16.020 4.244 -22.908 1.00 87.94 401 TRP A CA 1
ATOM 3256 C C . TRP A 1 401 ? 15.222 3.288 -22.005 1.00 87.94 401 TRP A C 1
ATOM 3258 O O . TRP A 1 401 ? 15.823 2.472 -21.318 1.00 87.94 401 TRP A O 1
ATOM 3268 N N . ARG A 1 402 ? 13.883 3.380 -21.986 1.00 91.88 402 ARG A N 1
ATOM 3269 C CA . ARG A 1 402 ? 13.008 2.564 -21.128 1.00 91.88 402 ARG A CA 1
ATOM 3270 C C . ARG A 1 402 ? 11.727 2.124 -21.841 1.00 91.88 402 ARG A C 1
ATOM 3272 O O . ARG A 1 402 ? 11.219 2.884 -22.662 1.00 91.88 402 ARG A O 1
ATOM 3279 N N . PRO A 1 403 ? 11.145 0.964 -21.492 1.00 93.44 403 PRO A N 1
ATOM 3280 C CA . PRO A 1 403 ? 9.868 0.534 -22.052 1.00 93.44 403 PRO A CA 1
ATOM 3281 C C . PRO A 1 403 ? 8.717 1.495 -21.716 1.00 93.44 403 PRO A C 1
ATOM 3283 O O . PRO A 1 403 ? 8.652 2.075 -20.625 1.00 93.44 403 PRO A O 1
ATOM 3286 N N . SER A 1 404 ? 7.765 1.606 -22.642 1.00 94.19 404 SER A N 1
ATOM 3287 C CA . SER A 1 404 ? 6.405 2.083 -22.361 1.00 94.19 404 SER A CA 1
ATOM 3288 C C . SER A 1 404 ? 5.603 1.050 -21.559 1.00 94.19 404 SER A C 1
ATOM 3290 O O . SER A 1 404 ? 6.001 -0.113 -21.436 1.00 94.19 404 SER A O 1
ATOM 3292 N N . TRP A 1 405 ? 4.457 1.448 -21.010 1.00 93.69 405 TRP A N 1
ATOM 3293 C CA . TRP A 1 405 ? 3.565 0.509 -20.335 1.00 93.69 405 TRP A CA 1
ATOM 3294 C C . TRP A 1 405 ? 2.966 -0.506 -21.315 1.00 93.69 405 TRP A C 1
ATOM 3296 O O . TRP A 1 405 ? 2.859 -1.685 -20.973 1.00 93.69 405 TRP A O 1
ATOM 3306 N N . ASP A 1 406 ? 2.649 -0.088 -22.544 1.00 92.25 406 ASP A N 1
ATOM 3307 C CA . ASP A 1 406 ? 2.236 -0.990 -23.627 1.00 92.25 406 ASP A CA 1
ATOM 3308 C C . ASP A 1 406 ? 3.284 -2.088 -23.895 1.00 92.25 406 ASP A C 1
ATOM 3310 O O . ASP A 1 406 ? 2.951 -3.275 -23.902 1.00 92.25 406 ASP A O 1
ATOM 3314 N N . GLN A 1 407 ? 4.570 -1.721 -23.988 1.00 92.38 407 GLN A N 1
ATOM 3315 C CA . GLN A 1 407 ? 5.666 -2.689 -24.122 1.00 92.38 407 GLN A CA 1
ATOM 3316 C C . GLN A 1 407 ? 5.726 -3.667 -22.937 1.00 92.38 407 GLN A C 1
ATOM 3318 O O . GLN A 1 407 ? 5.892 -4.869 -23.148 1.00 92.38 407 GLN A O 1
ATOM 3323 N N . ILE A 1 408 ? 5.518 -3.196 -21.700 1.00 93.00 408 ILE A N 1
ATOM 3324 C CA . ILE A 1 408 ? 5.453 -4.065 -20.512 1.00 93.00 408 ILE A CA 1
ATOM 3325 C C . ILE A 1 408 ? 4.254 -5.030 -20.547 1.00 93.00 408 ILE A C 1
ATOM 3327 O O . ILE A 1 408 ? 4.376 -6.166 -20.075 1.00 93.00 408 ILE A O 1
ATOM 3331 N N . GLN A 1 409 ? 3.098 -4.618 -21.079 1.00 90.56 409 GLN A N 1
ATOM 3332 C CA . GLN A 1 409 ? 1.941 -5.512 -21.222 1.00 90.56 409 GLN A CA 1
ATOM 3333 C C . GLN A 1 409 ? 2.157 -6.564 -22.320 1.00 90.56 409 GLN A C 1
ATOM 3335 O O . GLN A 1 409 ? 1.841 -7.734 -22.101 1.00 90.56 409 GLN A O 1
ATOM 3340 N N . ASN A 1 410 ? 2.678 -6.147 -23.478 1.00 89.25 410 ASN A N 1
ATOM 3341 C CA . ASN A 1 410 ? 2.581 -6.907 -24.728 1.00 89.25 410 ASN A CA 1
ATOM 3342 C C . ASN A 1 410 ? 3.842 -7.703 -25.105 1.00 89.25 410 ASN A C 1
ATOM 3344 O O . ASN A 1 410 ? 3.734 -8.659 -25.870 1.00 89.25 410 ASN A O 1
ATOM 3348 N N . MET A 1 411 ? 5.025 -7.330 -24.607 1.00 88.50 411 MET A N 1
ATOM 3349 C CA . MET A 1 411 ? 6.292 -8.011 -24.920 1.00 88.50 411 MET A CA 1
ATOM 3350 C C . MET A 1 411 ? 6.691 -9.008 -23.823 1.00 88.50 411 MET A C 1
ATOM 3352 O O . MET A 1 411 ? 6.143 -9.000 -22.718 1.00 88.50 411 MET A O 1
ATOM 3356 N N . GLU A 1 412 ? 7.652 -9.887 -24.098 1.00 86.12 412 GLU A N 1
ATOM 3357 C CA . GLU A 1 412 ? 8.247 -10.723 -23.050 1.00 86.12 412 GLU A CA 1
ATOM 3358 C C . GLU A 1 412 ? 9.132 -9.871 -22.127 1.00 86.12 412 GLU A C 1
ATOM 3360 O O . GLU A 1 412 ? 9.809 -8.944 -22.574 1.00 86.12 412 GLU A O 1
ATOM 3365 N N . LEU A 1 413 ? 9.087 -10.148 -20.819 1.00 87.81 413 LEU A N 1
ATOM 3366 C CA . LEU A 1 413 ? 9.910 -9.442 -19.835 1.00 87.81 413 LEU A CA 1
ATOM 3367 C C . LEU A 1 413 ? 11.194 -10.236 -19.552 1.00 87.81 413 LEU A C 1
ATOM 3369 O O . LEU A 1 413 ? 11.123 -11.465 -19.474 1.00 87.81 413 LEU A O 1
ATOM 3373 N N . PRO A 1 414 ? 12.341 -9.564 -19.339 1.00 82.50 414 PRO A N 1
ATOM 3374 C CA . PRO A 1 414 ? 13.595 -10.217 -18.983 1.00 82.50 414 PRO A CA 1
ATOM 3375 C C . PRO A 1 414 ? 13.462 -11.133 -17.764 1.00 82.50 414 PRO A C 1
ATOM 3377 O O . PRO A 1 414 ? 13.193 -10.680 -16.650 1.00 82.50 414 PRO A O 1
ATOM 3380 N N . SER A 1 415 ? 13.732 -12.424 -17.953 1.00 74.19 415 SER A N 1
ATOM 3381 C CA . SER A 1 415 ? 14.014 -13.320 -16.834 1.00 74.19 415 SER A CA 1
ATOM 3382 C C . SER A 1 415 ? 15.441 -13.060 -16.358 1.00 74.19 415 SER A C 1
ATOM 3384 O O . SER A 1 415 ? 16.387 -13.646 -16.880 1.00 74.19 415 SER A O 1
ATOM 3386 N N . THR A 1 416 ? 15.623 -12.155 -15.387 1.00 64.94 416 THR A N 1
ATOM 3387 C CA . THR A 1 416 ? 16.979 -11.822 -14.899 1.00 64.94 416 THR A CA 1
ATOM 3388 C C . THR A 1 416 ? 17.631 -12.981 -14.138 1.00 64.94 416 THR A C 1
ATOM 3390 O O . THR A 1 416 ? 18.815 -12.919 -13.835 1.00 64.94 416 THR A O 1
ATOM 3393 N N . GLY A 1 417 ? 16.888 -14.042 -13.795 1.00 63.03 417 GLY A N 1
ATOM 3394 C CA . GLY A 1 417 ? 17.427 -15.224 -13.112 1.00 63.03 417 GLY A CA 1
ATOM 3395 C C . GLY A 1 417 ? 17.981 -14.961 -11.704 1.00 63.03 417 GLY A C 1
ATOM 3396 O O . GLY A 1 417 ? 18.704 -15.800 -11.178 1.00 63.03 417 GLY A O 1
ATOM 3397 N N . GLY A 1 418 ? 17.673 -13.805 -11.105 1.00 57.72 418 GLY A N 1
ATOM 3398 C CA . GLY A 1 418 ? 18.296 -13.346 -9.859 1.00 57.72 418 GLY A CA 1
ATOM 3399 C C . GLY A 1 418 ? 19.577 -12.528 -10.062 1.00 57.72 418 GLY A C 1
ATOM 3400 O O . GLY A 1 418 ? 20.231 -12.193 -9.078 1.00 57.72 418 GLY A O 1
ATOM 3401 N N . ILE A 1 419 ? 19.929 -12.166 -11.304 1.00 60.09 419 ILE A N 1
ATOM 3402 C CA . ILE A 1 419 ? 20.925 -11.122 -11.571 1.00 60.09 419 ILE A CA 1
ATOM 3403 C C . ILE A 1 419 ? 20.429 -9.826 -10.929 1.00 60.09 419 ILE A C 1
ATOM 3405 O O . ILE A 1 419 ? 19.353 -9.324 -11.271 1.00 60.09 419 ILE A O 1
ATOM 3409 N N . TYR A 1 420 ? 21.248 -9.320 -10.011 1.00 65.50 420 TYR A N 1
ATOM 3410 C CA . TYR A 1 420 ? 21.179 -7.985 -9.443 1.00 65.50 420 TYR A CA 1
ATOM 3411 C C . TYR A 1 420 ? 22.095 -7.065 -10.247 1.00 65.50 420 TYR A C 1
ATOM 3413 O O . TYR A 1 420 ? 23.286 -7.351 -10.388 1.00 65.50 420 TYR A O 1
ATOM 3421 N N . LEU A 1 421 ? 21.557 -5.947 -10.724 1.00 71.62 421 LEU A N 1
ATOM 3422 C CA . LEU A 1 421 ? 22.345 -4.857 -11.281 1.00 71.62 421 LEU A CA 1
ATOM 3423 C C . LEU A 1 421 ? 22.452 -3.741 -10.233 1.00 71.62 421 LEU A C 1
ATOM 3425 O O . LEU A 1 421 ? 21.455 -3.393 -9.603 1.00 71.62 421 LEU A O 1
ATOM 3429 N N . TYR A 1 422 ? 23.652 -3.189 -10.037 1.00 71.94 422 TYR A N 1
ATOM 3430 C CA . TYR A 1 422 ? 23.881 -2.062 -9.117 1.00 71.94 422 TYR A CA 1
ATOM 3431 C C . TYR A 1 422 ? 24.083 -0.723 -9.851 1.00 71.94 422 TYR A C 1
ATOM 3433 O O . TYR A 1 422 ? 24.467 0.274 -9.249 1.00 71.94 422 TYR A O 1
ATOM 3441 N N . GLU A 1 423 ? 23.810 -0.695 -11.156 1.00 86.19 423 GLU A N 1
ATOM 3442 C CA . GLU A 1 423 ? 23.876 0.518 -11.967 1.00 86.19 423 GLU A CA 1
ATOM 3443 C C . GLU A 1 423 ? 22.642 1.392 -11.721 1.00 86.19 423 GLU A C 1
ATOM 3445 O O . GLU A 1 423 ? 21.502 0.931 -11.813 1.00 86.19 423 GLU A O 1
ATOM 3450 N N . GLU A 1 424 ? 22.854 2.673 -11.432 1.00 90.25 424 GLU A N 1
ATOM 3451 C CA . GLU A 1 424 ? 21.777 3.613 -11.124 1.00 90.25 424 GLU A CA 1
ATOM 3452 C C . GLU A 1 424 ? 21.539 4.598 -12.275 1.00 90.25 424 GLU A C 1
ATOM 3454 O O . GLU A 1 424 ? 22.475 5.141 -12.868 1.00 90.25 424 GLU A O 1
ATOM 3459 N N . VAL A 1 425 ? 20.262 4.864 -12.574 1.00 91.06 425 VAL A N 1
ATOM 3460 C CA . VAL A 1 425 ? 19.851 5.971 -13.450 1.00 91.06 425 VAL A CA 1
ATOM 3461 C C . VAL A 1 425 ? 19.217 7.053 -12.580 1.00 91.06 425 VAL A C 1
ATOM 3463 O O . VAL A 1 425 ? 18.201 6.850 -11.902 1.00 91.06 425 VAL A O 1
ATOM 3466 N N . MET A 1 426 ? 19.830 8.226 -12.605 1.00 88.25 426 MET A N 1
ATOM 3467 C CA . MET A 1 426 ? 19.506 9.387 -11.791 1.00 88.25 426 MET A CA 1
ATOM 3468 C C . MET A 1 426 ? 18.663 10.395 -12.571 1.00 88.25 426 MET A C 1
ATOM 3470 O O . MET A 1 426 ? 18.736 10.498 -13.794 1.00 88.25 426 MET A O 1
ATOM 3474 N N . ARG A 1 427 ? 17.827 11.144 -11.848 1.00 85.31 427 ARG A N 1
ATOM 3475 C CA . ARG A 1 427 ? 16.799 12.021 -12.418 1.00 85.31 427 ARG A CA 1
ATOM 3476 C C . ARG A 1 427 ? 16.994 13.453 -11.921 1.00 85.31 427 ARG A C 1
ATOM 3478 O O . ARG A 1 427 ? 16.910 13.702 -10.724 1.00 85.31 427 ARG A O 1
ATOM 3485 N N . LEU A 1 428 ? 17.243 14.388 -12.839 1.00 82.38 428 LEU A N 1
ATOM 3486 C CA . LEU A 1 428 ? 17.338 15.827 -12.559 1.00 82.38 428 LEU A CA 1
ATOM 3487 C C . LEU A 1 428 ? 16.023 16.497 -12.959 1.00 82.38 428 LEU A C 1
ATOM 3489 O O . LEU A 1 428 ? 15.788 16.777 -14.138 1.00 82.38 428 LEU A O 1
ATOM 3493 N N . GLU A 1 429 ? 15.142 16.685 -11.978 1.00 77.19 429 GLU A N 1
ATOM 3494 C CA . GLU A 1 429 ? 13.740 17.061 -12.202 1.00 77.19 429 GLU A CA 1
ATOM 3495 C C . GLU A 1 429 ? 13.603 18.399 -12.936 1.00 77.19 429 GLU A C 1
ATOM 3497 O O . GLU A 1 429 ? 12.961 18.448 -13.983 1.00 77.19 429 GLU A O 1
ATOM 3502 N N . GLU A 1 430 ? 14.302 19.433 -12.455 1.00 75.38 430 GLU A N 1
ATOM 3503 C CA . GLU A 1 430 ? 14.325 20.799 -13.008 1.00 75.38 430 GLU A CA 1
ATOM 3504 C C . GLU A 1 430 ? 14.680 20.861 -14.504 1.00 75.38 430 GLU A C 1
ATOM 3506 O O . GLU A 1 430 ? 14.217 21.741 -15.225 1.00 75.38 430 GLU A O 1
ATOM 3511 N N . MET A 1 431 ? 15.501 19.915 -14.969 1.00 74.38 431 MET A N 1
ATOM 3512 C CA . MET A 1 431 ? 16.054 19.865 -16.327 1.00 74.38 431 MET A CA 1
ATOM 3513 C C . MET A 1 431 ? 15.340 18.848 -17.233 1.00 74.38 431 MET A C 1
ATOM 3515 O O . MET A 1 431 ? 15.825 18.561 -18.326 1.00 74.38 431 MET A O 1
ATOM 3519 N N . ASP A 1 432 ? 14.264 18.216 -16.750 1.00 81.31 432 ASP A N 1
ATOM 3520 C CA . ASP A 1 432 ? 13.599 17.049 -17.355 1.00 81.31 432 ASP A CA 1
ATOM 3521 C C . ASP A 1 432 ? 14.573 15.960 -17.876 1.00 81.31 432 ASP A C 1
ATOM 3523 O O . ASP A 1 432 ? 14.323 15.269 -18.864 1.00 81.31 432 ASP A O 1
ATOM 3527 N N . THR A 1 433 ? 15.727 15.805 -17.221 1.00 81.94 433 THR A N 1
ATOM 3528 C CA . THR A 1 433 ? 16.838 14.969 -17.699 1.00 81.94 433 THR A CA 1
ATOM 3529 C C . THR A 1 433 ? 16.994 13.702 -16.853 1.00 81.94 433 THR A C 1
ATOM 3531 O O . THR A 1 433 ? 16.844 13.735 -15.627 1.00 81.94 433 THR A O 1
ATOM 3534 N N . ASP A 1 434 ? 17.302 12.595 -17.531 1.00 86.12 434 ASP A N 1
ATOM 3535 C CA . ASP A 1 434 ? 17.789 11.336 -16.962 1.00 86.12 434 ASP A CA 1
ATOM 3536 C C . ASP A 1 434 ? 19.298 11.251 -17.243 1.00 86.12 434 ASP A C 1
ATOM 3538 O O . ASP A 1 434 ? 19.732 11.631 -18.334 1.00 86.12 434 ASP A O 1
ATOM 3542 N N . TRP A 1 435 ? 20.100 10.747 -16.307 1.00 86.25 435 TRP A N 1
ATOM 3543 C CA . TRP A 1 435 ? 21.529 10.491 -16.518 1.00 86.25 435 TRP A CA 1
ATOM 3544 C C . TRP A 1 435 ? 21.986 9.228 -15.790 1.00 86.25 435 TRP A C 1
ATOM 3546 O O . TRP A 1 435 ? 21.351 8.767 -14.847 1.00 86.25 435 TRP A O 1
ATOM 3556 N N . HIS A 1 436 ? 23.105 8.674 -16.234 1.00 87.06 436 HIS A N 1
ATOM 3557 C CA . HIS A 1 436 ? 23.785 7.539 -15.625 1.00 87.06 436 HIS A CA 1
ATOM 3558 C C . HIS A 1 436 ? 25.291 7.826 -15.655 1.00 87.06 436 HIS A C 1
ATOM 3560 O O . HIS A 1 436 ? 25.767 8.495 -16.575 1.00 87.06 436 HIS A O 1
ATOM 3566 N N . ASN A 1 437 ? 26.024 7.349 -14.651 1.00 83.62 437 ASN A N 1
ATOM 3567 C CA . ASN A 1 437 ? 27.480 7.416 -14.594 1.00 83.62 437 ASN A CA 1
ATOM 3568 C C . ASN A 1 437 ? 28.027 6.007 -14.372 1.00 83.62 437 ASN A C 1
ATOM 3570 O O . ASN A 1 437 ? 27.731 5.395 -13.350 1.00 83.62 437 ASN A O 1
ATOM 3574 N N . GLY A 1 438 ? 28.823 5.534 -15.323 1.00 79.81 438 GLY A N 1
ATOM 3575 C CA . GLY A 1 438 ? 29.376 4.187 -15.365 1.00 79.81 438 GLY A CA 1
ATOM 3576 C C . GLY A 1 438 ? 30.426 4.084 -16.469 1.00 79.81 438 GLY A C 1
ATOM 3577 O O . GLY A 1 438 ? 30.616 5.013 -17.262 1.00 79.81 438 GLY A O 1
ATOM 3578 N N . PHE A 1 439 ? 31.147 2.968 -16.506 1.00 75.12 439 PHE A N 1
ATOM 3579 C CA . PHE A 1 439 ? 32.295 2.805 -17.396 1.00 75.12 439 PHE A CA 1
ATOM 3580 C C . PHE A 1 439 ? 31.864 2.599 -18.853 1.00 75.12 439 PHE A C 1
ATOM 3582 O O . PHE A 1 439 ? 31.118 1.677 -19.176 1.00 75.12 439 PHE A O 1
ATOM 3589 N N . CYS A 1 440 ? 32.375 3.442 -19.753 1.00 73.31 440 CYS A N 1
ATOM 3590 C CA . CYS A 1 440 ? 32.153 3.320 -21.190 1.00 73.31 440 CYS A CA 1
ATOM 3591 C C . CYS A 1 440 ? 33.393 2.738 -21.874 1.00 73.31 440 CYS A C 1
ATOM 3593 O O . CYS A 1 440 ? 34.499 3.252 -21.711 1.00 73.31 440 CYS A O 1
ATOM 3595 N N . ILE A 1 441 ? 33.206 1.690 -22.677 1.00 73.25 441 ILE A N 1
ATOM 3596 C CA . ILE A 1 441 ? 34.243 1.186 -23.579 1.00 73.25 441 ILE A CA 1
ATOM 3597 C C . ILE A 1 441 ? 34.236 2.083 -24.822 1.00 73.25 441 ILE A C 1
ATOM 3599 O O . ILE A 1 441 ? 33.346 1.958 -25.660 1.00 73.25 441 ILE A O 1
ATOM 3603 N N . GLU A 1 442 ? 35.209 2.993 -24.944 1.00 65.88 442 GLU A N 1
ATOM 3604 C CA . GLU A 1 442 ? 35.238 3.992 -26.030 1.00 65.88 442 GLU A CA 1
ATOM 3605 C C . GLU A 1 442 ? 35.223 3.371 -27.435 1.00 65.88 442 GLU A C 1
ATOM 3607 O O . GLU A 1 442 ? 34.675 3.951 -28.375 1.00 65.88 442 GLU A O 1
ATOM 3612 N N . LYS A 1 443 ? 35.870 2.208 -27.591 1.00 71.25 443 LYS A N 1
ATOM 3613 C CA . LYS A 1 443 ? 36.002 1.483 -28.856 1.00 71.25 443 LYS A CA 1
ATOM 3614 C C . LYS A 1 443 ? 35.937 -0.018 -28.609 1.00 71.25 443 LYS A C 1
ATOM 3616 O O . LYS A 1 443 ? 36.787 -0.581 -27.924 1.00 71.25 443 LYS A O 1
ATOM 3621 N N . ALA A 1 444 ? 34.962 -0.661 -29.236 1.00 75.75 444 ALA A N 1
ATOM 3622 C CA . ALA A 1 444 ? 34.854 -2.107 -29.312 1.00 75.75 444 ALA A CA 1
ATOM 3623 C C . ALA A 1 444 ? 34.518 -2.520 -30.748 1.00 75.75 444 ALA A C 1
ATOM 3625 O O . ALA A 1 444 ? 33.738 -1.857 -31.432 1.00 75.75 444 ALA A O 1
ATOM 3626 N N . TYR A 1 445 ? 35.099 -3.627 -31.197 1.00 76.88 445 TYR A N 1
ATOM 3627 C CA . TYR A 1 445 ? 34.719 -4.315 -32.427 1.00 76.88 445 TYR A CA 1
ATOM 3628 C C . TYR A 1 445 ? 33.871 -5.533 -32.055 1.00 76.88 445 TYR A C 1
ATOM 3630 O O . TYR A 1 445 ? 34.302 -6.343 -31.236 1.00 76.88 445 TYR A O 1
ATOM 3638 N N . VAL A 1 446 ? 32.678 -5.672 -32.635 1.00 77.88 446 VAL A N 1
ATOM 3639 C CA . VAL A 1 446 ? 31.737 -6.754 -32.308 1.00 77.88 446 VAL A CA 1
ATOM 3640 C C . VAL A 1 446 ? 31.481 -7.610 -33.543 1.00 77.88 446 VAL A C 1
ATOM 3642 O O . VAL A 1 446 ? 31.146 -7.082 -34.599 1.00 77.88 446 VAL A O 1
ATOM 3645 N N . ARG A 1 447 ? 31.611 -8.934 -33.403 1.00 77.50 447 ARG A N 1
ATOM 3646 C CA . ARG A 1 447 ? 31.301 -9.917 -34.456 1.00 77.50 447 ARG A CA 1
ATOM 3647 C C . ARG A 1 447 ? 30.302 -10.968 -33.985 1.00 77.50 447 ARG A C 1
ATOM 3649 O O . ARG A 1 447 ? 30.323 -11.351 -32.819 1.00 77.50 447 ARG A O 1
ATOM 3656 N N . GLY A 1 448 ? 29.458 -11.448 -34.893 1.00 75.25 448 GLY A N 1
ATOM 3657 C CA . GLY A 1 448 ? 28.393 -12.422 -34.638 1.00 75.25 448 GLY A CA 1
ATOM 3658 C C . GLY A 1 448 ? 26.989 -11.835 -34.446 1.00 75.25 448 GLY A C 1
ATOM 3659 O O . GLY A 1 448 ? 26.083 -12.599 -34.139 1.00 75.25 448 GLY A O 1
ATOM 3660 N N . LEU A 1 449 ? 26.782 -10.518 -34.622 1.00 73.88 449 LEU A N 1
ATOM 3661 C CA . LEU A 1 449 ? 25.479 -9.851 -34.402 1.00 73.88 449 LEU A CA 1
ATOM 3662 C C . LEU A 1 449 ? 24.860 -9.167 -35.638 1.00 73.88 449 LEU A C 1
ATOM 3664 O O . LEU A 1 449 ? 23.787 -8.585 -35.516 1.00 73.88 449 LEU A O 1
ATOM 3668 N N . ALA A 1 450 ? 25.479 -9.207 -36.823 1.00 66.62 450 ALA A N 1
ATOM 3669 C CA . ALA A 1 450 ? 24.984 -8.449 -37.987 1.00 66.62 450 ALA A CA 1
ATOM 3670 C C . ALA A 1 450 ? 23.839 -9.113 -38.776 1.00 66.62 450 ALA A C 1
ATOM 3672 O O . ALA A 1 450 ? 23.437 -8.599 -39.820 1.00 66.62 450 ALA A O 1
ATOM 3673 N N . VAL A 1 451 ? 23.319 -10.247 -38.305 1.00 64.25 451 VAL A N 1
ATOM 3674 C CA . VAL A 1 451 ? 22.220 -10.987 -38.937 1.00 64.25 451 VAL A CA 1
ATOM 3675 C C . VAL A 1 451 ? 21.139 -11.236 -37.891 1.00 64.25 451 VAL A C 1
ATOM 3677 O O . VAL A 1 451 ? 21.448 -11.665 -36.783 1.00 64.25 451 VAL A O 1
ATOM 3680 N N . GLU A 1 452 ? 19.881 -10.972 -38.243 1.00 57.66 452 GLU A N 1
ATOM 3681 C CA . GLU A 1 452 ? 18.725 -11.333 -37.415 1.00 57.66 452 GLU A CA 1
ATOM 3682 C C . GLU A 1 452 ? 18.612 -12.865 -37.340 1.00 57.66 452 GLU A C 1
ATOM 3684 O O . GLU A 1 452 ? 18.404 -13.525 -38.362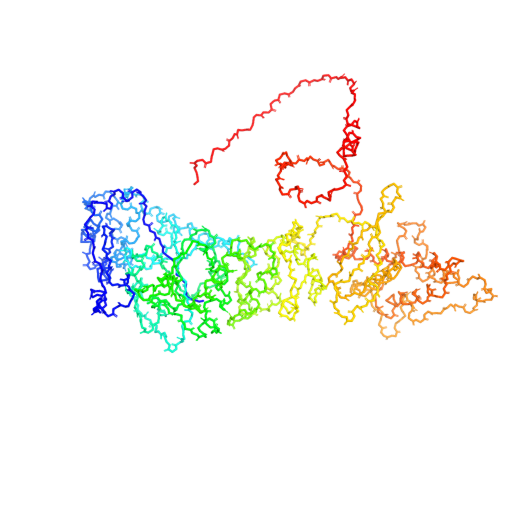 1.00 57.66 452 GLU A O 1
ATOM 3689 N N . ASP A 1 453 ? 18.766 -13.440 -36.144 1.00 55.69 453 ASP A N 1
ATOM 3690 C CA . ASP A 1 453 ? 18.619 -14.884 -35.940 1.00 55.69 453 ASP A CA 1
ATOM 3691 C C . ASP A 1 453 ? 17.132 -15.273 -35.937 1.00 55.69 453 ASP A C 1
ATOM 3693 O O . ASP A 1 453 ? 16.372 -14.951 -35.019 1.00 55.69 453 ASP A O 1
ATOM 3697 N N . SER A 1 454 ? 16.719 -15.992 -36.981 1.00 46.84 454 SER A N 1
ATOM 3698 C CA . SER A 1 454 ? 15.337 -16.428 -37.187 1.00 46.84 454 SER A CA 1
ATOM 3699 C C . SER A 1 454 ? 14.819 -17.436 -36.155 1.00 46.84 454 SER A C 1
ATOM 3701 O O . SER A 1 454 ? 13.610 -17.661 -36.113 1.00 46.84 454 SER A O 1
ATOM 3703 N N . GLU A 1 455 ? 15.687 -18.056 -35.346 1.00 49.06 455 GLU A N 1
ATOM 3704 C CA . GLU A 1 455 ? 15.279 -19.005 -34.297 1.00 49.06 455 GLU A CA 1
ATOM 3705 C C . GLU A 1 455 ? 15.188 -18.365 -32.897 1.00 49.06 455 GLU A C 1
ATOM 3707 O O . GLU A 1 455 ? 14.807 -19.036 -31.937 1.00 49.06 455 GLU A O 1
ATOM 3712 N N . GLY A 1 456 ? 15.480 -17.064 -32.762 1.00 46.53 456 GLY A N 1
ATOM 3713 C CA . GLY A 1 456 ? 15.312 -16.320 -31.506 1.00 46.53 456 GLY A CA 1
ATOM 3714 C C . GLY A 1 456 ? 16.295 -16.702 -30.392 1.00 46.53 456 GLY A C 1
ATOM 3715 O O . GLY A 1 456 ? 16.086 -16.337 -29.233 1.00 46.53 456 GLY A O 1
ATOM 3716 N N . ALA A 1 457 ? 17.367 -17.428 -30.719 1.00 48.03 457 ALA A N 1
ATOM 3717 C CA . ALA A 1 457 ? 18.451 -17.702 -29.788 1.00 48.03 457 ALA A CA 1
ATOM 3718 C C . ALA A 1 457 ? 19.199 -16.404 -29.435 1.00 48.03 457 ALA A C 1
ATOM 3720 O O . ALA A 1 457 ? 19.436 -15.550 -30.287 1.00 48.03 457 ALA A O 1
ATOM 3721 N N . SER A 1 458 ? 19.601 -16.247 -28.170 1.00 54.44 458 SER A N 1
ATOM 3722 C CA . SER A 1 458 ? 20.379 -15.079 -27.736 1.00 54.44 458 SER A CA 1
ATOM 3723 C C . SER A 1 458 ? 21.737 -15.064 -28.444 1.00 54.44 458 SER A C 1
ATOM 3725 O O . SER A 1 458 ? 22.560 -15.960 -28.224 1.00 54.44 458 SER A O 1
ATOM 3727 N N . GLY A 1 459 ? 21.955 -14.061 -29.300 1.00 61.44 459 GLY A N 1
ATOM 3728 C CA . GLY A 1 459 ? 23.075 -14.006 -30.238 1.00 61.44 459 GLY A CA 1
ATOM 3729 C C . GLY A 1 459 ? 24.421 -14.111 -29.530 1.00 61.44 459 GLY A C 1
ATOM 3730 O O . GLY A 1 459 ? 24.843 -13.183 -28.837 1.00 61.44 459 GLY A O 1
ATOM 3731 N N . ARG A 1 460 ? 25.099 -15.254 -29.691 1.00 72.31 460 ARG A N 1
ATOM 3732 C CA . ARG A 1 460 ? 26.461 -15.454 -29.185 1.00 72.31 460 ARG A CA 1
ATOM 3733 C C . ARG A 1 460 ? 27.441 -14.762 -30.112 1.00 72.31 460 ARG A C 1
ATOM 3735 O O . ARG A 1 460 ? 27.548 -15.112 -31.283 1.00 72.31 460 ARG A O 1
ATOM 3742 N N . ALA A 1 461 ? 28.176 -13.820 -29.552 1.00 78.12 461 ALA A N 1
ATOM 3743 C CA . ALA A 1 461 ? 29.049 -12.930 -30.286 1.00 78.12 461 ALA A CA 1
ATOM 3744 C C . ALA A 1 461 ? 30.386 -12.767 -29.561 1.00 78.12 461 ALA A C 1
ATOM 3746 O O . ALA A 1 461 ? 30.587 -13.267 -28.452 1.00 78.12 461 ALA A O 1
ATOM 3747 N N . GLU A 1 462 ? 31.315 -12.065 -30.192 1.00 82.31 462 GLU A N 1
ATOM 3748 C CA . GLU A 1 462 ? 32.604 -11.734 -29.600 1.00 82.31 462 GLU A CA 1
ATOM 3749 C C . GLU A 1 462 ? 32.853 -10.234 -29.686 1.00 82.31 462 GLU A C 1
ATOM 3751 O O . GLU A 1 462 ? 32.694 -9.624 -30.745 1.00 82.31 462 GLU A O 1
ATOM 3756 N N . MET A 1 463 ? 33.262 -9.658 -28.559 1.00 84.44 463 MET A N 1
ATOM 3757 C CA . MET A 1 463 ? 33.657 -8.265 -28.423 1.00 84.44 463 MET A CA 1
ATOM 3758 C C . MET A 1 463 ? 35.177 -8.192 -28.287 1.00 84.44 463 MET A C 1
ATOM 3760 O O . MET A 1 463 ? 35.748 -8.742 -27.346 1.00 84.44 463 MET A O 1
ATOM 3764 N N . CYS A 1 464 ? 35.830 -7.499 -29.211 1.00 82.81 464 CYS A N 1
ATOM 3765 C CA . CYS A 1 464 ? 37.248 -7.176 -29.158 1.00 82.81 464 CYS A CA 1
ATOM 3766 C C . CYS A 1 464 ? 37.428 -5.732 -28.678 1.00 82.81 464 CYS A C 1
ATOM 3768 O O . CYS A 1 464 ? 36.878 -4.811 -29.283 1.00 82.81 464 CYS A O 1
ATOM 3770 N N . VAL A 1 465 ? 38.214 -5.537 -27.621 1.00 84.06 465 VAL A N 1
ATOM 3771 C CA . VAL A 1 465 ? 38.540 -4.227 -27.032 1.00 84.06 465 VAL A CA 1
ATOM 3772 C C . VAL A 1 465 ? 40.054 -4.054 -27.036 1.00 84.06 465 VAL A C 1
ATOM 3774 O O . VAL A 1 465 ? 40.774 -5.011 -26.763 1.00 84.06 465 VAL A O 1
ATOM 3777 N N . GLU A 1 466 ? 40.544 -2.862 -27.356 1.00 84.25 466 GLU A N 1
ATOM 3778 C CA . GLU A 1 466 ? 41.969 -2.517 -27.311 1.00 84.25 466 GLU A CA 1
ATOM 3779 C C . GLU A 1 466 ? 42.265 -1.746 -26.016 1.00 84.25 466 GLU A C 1
ATOM 3781 O O . GLU A 1 466 ? 41.526 -0.821 -25.681 1.00 84.25 466 GLU A O 1
ATOM 3786 N N . ASP A 1 467 ? 43.294 -2.153 -25.267 1.00 80.75 467 ASP A N 1
ATOM 3787 C CA . ASP A 1 467 ? 43.734 -1.441 -24.059 1.00 80.75 467 ASP A CA 1
ATOM 3788 C C . ASP A 1 467 ? 44.681 -0.264 -24.370 1.00 80.75 467 ASP A C 1
ATOM 3790 O O . ASP A 1 467 ? 45.074 -0.029 -25.514 1.00 80.75 467 ASP A O 1
ATOM 3794 N N . ASP A 1 468 ? 45.064 0.486 -23.336 1.00 81.38 468 ASP A N 1
ATOM 3795 C CA . ASP A 1 468 ? 45.967 1.640 -23.428 1.00 81.38 468 ASP A CA 1
ATOM 3796 C C . ASP A 1 468 ? 47.398 1.278 -23.873 1.00 81.38 468 ASP A C 1
ATOM 3798 O O . ASP A 1 468 ? 48.153 2.151 -24.307 1.00 81.38 468 ASP A O 1
ATOM 3802 N N . THR A 1 469 ? 47.763 -0.009 -23.841 1.00 82.44 469 THR A N 1
ATOM 3803 C CA . THR A 1 469 ? 49.027 -0.532 -24.383 1.00 82.44 469 THR A CA 1
ATOM 3804 C C . THR A 1 469 ? 48.941 -0.908 -25.869 1.00 82.44 469 THR A C 1
ATOM 3806 O O . THR A 1 469 ? 49.954 -1.288 -26.463 1.00 82.44 469 THR A O 1
ATOM 3809 N N . GLY A 1 470 ? 47.758 -0.795 -26.487 1.00 80.31 470 GLY A N 1
ATOM 3810 C CA . GLY A 1 470 ? 47.493 -1.220 -27.864 1.00 80.31 470 GLY A CA 1
ATOM 3811 C C . GLY A 1 470 ? 47.256 -2.728 -28.003 1.00 80.31 470 GLY A C 1
ATOM 3812 O O . GLY A 1 470 ? 47.438 -3.297 -29.082 1.00 80.31 470 GLY A O 1
ATOM 3813 N N . ARG A 1 471 ? 46.908 -3.420 -26.910 1.00 85.19 471 ARG A N 1
ATOM 3814 C CA . ARG A 1 471 ? 46.673 -4.867 -26.909 1.00 85.19 471 ARG A CA 1
ATOM 3815 C C . ARG A 1 471 ? 45.182 -5.169 -27.001 1.00 85.19 471 ARG A C 1
ATOM 3817 O O . ARG A 1 471 ? 44.389 -4.748 -26.165 1.00 85.19 471 ARG A O 1
ATOM 3824 N N . THR A 1 472 ? 44.807 -5.977 -27.991 1.00 87.19 472 THR A N 1
ATOM 3825 C CA . THR A 1 472 ? 43.434 -6.470 -28.136 1.00 87.19 472 THR A CA 1
ATOM 3826 C C . THR A 1 472 ? 43.133 -7.611 -27.160 1.00 87.19 472 THR A C 1
ATOM 3828 O O . THR A 1 472 ? 43.868 -8.601 -27.097 1.00 87.19 472 THR A O 1
ATOM 3831 N N . HIS A 1 473 ? 42.002 -7.509 -26.467 1.00 84.38 473 HIS A N 1
ATOM 3832 C CA . HIS A 1 473 ? 41.382 -8.556 -25.654 1.00 84.38 473 HIS A CA 1
ATOM 3833 C C . HIS A 1 473 ? 40.044 -8.948 -26.281 1.00 84.38 473 HIS A C 1
ATOM 3835 O O . HIS A 1 473 ? 39.276 -8.075 -26.684 1.00 84.38 473 HIS A O 1
ATOM 3841 N N . THR A 1 474 ? 39.753 -10.248 -26.367 1.00 86.81 474 THR A N 1
ATOM 3842 C CA . THR A 1 474 ? 38.495 -10.765 -26.931 1.00 86.81 474 THR A CA 1
ATOM 3843 C C . THR A 1 474 ? 37.657 -11.423 -25.843 1.00 86.81 474 THR A C 1
ATOM 3845 O O . THR A 1 474 ? 38.127 -12.326 -25.152 1.00 86.81 474 THR A O 1
ATOM 3848 N N . PHE A 1 475 ? 36.401 -11.000 -25.734 1.00 84.81 475 PHE A N 1
ATOM 3849 C CA . PHE A 1 475 ? 35.417 -11.503 -24.782 1.00 84.81 475 PHE A CA 1
ATOM 3850 C C . PHE A 1 475 ? 34.258 -12.155 -25.535 1.00 84.81 475 PHE A C 1
ATOM 3852 O O . PHE A 1 475 ? 33.715 -11.559 -26.466 1.00 84.81 475 PHE A O 1
ATOM 3859 N N . SER A 1 476 ? 33.836 -13.351 -25.124 1.00 84.19 476 SER A N 1
ATOM 3860 C CA . SER A 1 476 ? 32.554 -13.905 -25.570 1.00 84.19 476 SER A CA 1
ATOM 3861 C C . SER A 1 476 ? 31.415 -13.138 -24.899 1.00 84.19 476 SER A C 1
ATOM 3863 O O . SER A 1 476 ? 31.372 -13.047 -23.673 1.00 84.19 476 SER A O 1
ATOM 3865 N N . ILE A 1 477 ? 30.493 -12.609 -25.697 1.00 79.00 477 ILE A N 1
ATOM 3866 C CA . ILE A 1 477 ? 29.320 -11.852 -25.252 1.00 79.00 477 ILE A CA 1
ATOM 3867 C C . ILE A 1 477 ? 28.028 -12.526 -25.735 1.00 79.00 477 ILE A C 1
ATOM 3869 O O . ILE A 1 477 ? 28.040 -13.388 -26.619 1.00 79.00 477 ILE A O 1
ATOM 3873 N N . VAL A 1 478 ? 26.900 -12.132 -25.146 1.00 74.94 478 VAL A N 1
ATOM 3874 C CA . VAL A 1 478 ? 25.562 -12.594 -25.532 1.00 74.94 478 VAL A CA 1
ATOM 3875 C C . VAL A 1 478 ? 24.654 -11.380 -25.678 1.00 74.94 478 VAL A C 1
ATOM 3877 O O . VAL A 1 478 ? 24.487 -10.625 -24.723 1.00 74.94 478 VAL A O 1
ATOM 3880 N N . ALA A 1 479 ? 24.056 -11.206 -26.853 1.00 71.12 479 ALA A N 1
ATOM 3881 C CA . ALA A 1 479 ? 23.011 -10.216 -27.077 1.00 71.12 479 ALA A CA 1
ATOM 3882 C C . ALA A 1 479 ? 21.633 -10.794 -26.724 1.00 71.12 479 ALA A C 1
ATOM 3884 O O . ALA A 1 479 ? 21.263 -11.880 -27.175 1.00 71.12 479 ALA A O 1
ATOM 3885 N N . THR A 1 480 ? 20.858 -10.049 -25.936 1.00 66.25 480 THR A N 1
ATOM 3886 C CA . THR A 1 480 ? 19.437 -10.328 -25.659 1.00 66.25 480 THR A CA 1
ATOM 3887 C C . THR A 1 480 ? 18.491 -9.529 -26.560 1.00 66.25 480 THR A C 1
ATOM 3889 O O . THR A 1 480 ? 17.311 -9.860 -26.642 1.00 66.25 480 THR A O 1
ATOM 3892 N N . HIS A 1 481 ? 18.993 -8.498 -27.249 1.00 66.75 481 HIS A N 1
ATOM 3893 C CA . HIS A 1 481 ? 18.243 -7.732 -28.243 1.00 66.75 481 HIS A CA 1
ATOM 3894 C C . HIS A 1 481 ? 18.134 -8.481 -29.577 1.00 66.75 481 HIS A C 1
ATOM 3896 O O . HIS A 1 481 ? 19.035 -9.220 -29.965 1.00 66.75 481 HIS A O 1
ATOM 3902 N N . GLN A 1 482 ? 17.045 -8.240 -30.311 1.00 64.38 482 GLN A N 1
ATOM 3903 C CA . GLN A 1 482 ? 16.789 -8.877 -31.613 1.00 64.38 482 GLN A CA 1
ATOM 3904 C C . GLN A 1 482 ? 17.301 -8.060 -32.813 1.00 64.38 482 GLN A C 1
ATOM 3906 O O . GLN A 1 482 ? 17.423 -8.592 -33.910 1.00 64.38 482 GLN A O 1
ATOM 3911 N N . TYR A 1 483 ? 17.619 -6.776 -32.618 1.00 65.56 483 TYR A N 1
ATOM 3912 C CA . TYR A 1 483 ? 18.135 -5.908 -33.681 1.00 65.56 483 TYR A CA 1
ATOM 3913 C C . TYR A 1 483 ? 19.587 -6.268 -34.038 1.00 65.56 483 TYR A C 1
ATOM 3915 O O . TYR A 1 483 ? 20.386 -6.473 -33.117 1.00 65.56 483 TYR A O 1
ATOM 3923 N N . PRO A 1 484 ? 19.962 -6.295 -35.329 1.00 68.19 484 PRO A N 1
ATOM 3924 C CA . PRO A 1 484 ? 21.320 -6.623 -35.737 1.00 68.19 484 PRO A CA 1
ATOM 3925 C C . PRO A 1 484 ? 22.286 -5.458 -35.475 1.00 68.19 484 PRO A C 1
ATOM 3927 O O . PRO A 1 484 ? 21.984 -4.301 -35.778 1.00 68.19 484 PRO A O 1
ATOM 3930 N N . ILE A 1 485 ? 23.479 -5.768 -34.964 1.00 67.25 485 ILE A N 1
ATOM 3931 C CA . ILE A 1 485 ? 24.597 -4.821 -34.831 1.00 67.25 485 ILE A CA 1
ATOM 3932 C C . ILE A 1 485 ? 25.585 -5.086 -35.979 1.00 67.25 485 ILE A C 1
ATOM 3934 O O . ILE A 1 485 ? 26.132 -6.189 -36.040 1.00 67.25 485 ILE A O 1
ATOM 3938 N N . PRO A 1 486 ? 25.833 -4.118 -36.887 1.00 63.66 486 PRO A N 1
ATOM 3939 C CA . PRO A 1 486 ? 26.799 -4.275 -37.975 1.00 63.66 486 PRO A CA 1
ATOM 3940 C C . PRO A 1 486 ? 28.203 -4.632 -37.471 1.00 63.66 486 PRO A C 1
ATOM 3942 O O . PRO A 1 486 ? 28.699 -4.011 -36.533 1.00 63.66 486 PRO A O 1
ATOM 3945 N N . GLU A 1 487 ? 28.864 -5.594 -38.125 1.00 62.97 487 GLU A N 1
ATOM 3946 C CA . GLU A 1 487 ? 30.237 -5.991 -37.768 1.00 62.97 487 GLU A CA 1
ATOM 3947 C C . GLU A 1 487 ? 31.287 -4.956 -38.193 1.00 62.97 487 GLU A C 1
ATOM 3949 O O . GLU A 1 487 ? 32.430 -5.026 -37.751 1.00 62.97 487 GLU A O 1
ATOM 3954 N N . ASP A 1 488 ? 30.943 -3.999 -39.060 1.00 62.12 488 ASP A N 1
ATOM 3955 C CA . ASP A 1 488 ? 31.827 -2.902 -39.428 1.00 62.12 488 ASP A CA 1
ATOM 3956 C C . ASP A 1 488 ? 31.472 -1.614 -38.673 1.00 62.12 488 ASP A C 1
ATOM 3958 O O . ASP A 1 488 ? 30.331 -1.148 -38.653 1.00 62.12 488 ASP A O 1
ATOM 3962 N N . SER A 1 489 ? 32.491 -0.983 -38.084 1.00 57.88 489 SER A N 1
ATOM 3963 C CA . SER A 1 489 ? 32.345 0.301 -37.386 1.00 57.88 489 SER A CA 1
ATOM 3964 C C . SER A 1 489 ? 31.741 1.382 -38.286 1.00 57.88 489 SER A C 1
ATOM 3966 O O . SER A 1 489 ? 31.007 2.244 -37.811 1.00 57.88 489 SER A O 1
ATOM 3968 N N . LEU A 1 490 ? 31.982 1.311 -39.599 1.00 61.50 490 LEU A N 1
ATOM 3969 C CA . LEU A 1 490 ? 31.385 2.209 -40.579 1.00 61.50 490 LEU A CA 1
ATOM 3970 C C . LEU A 1 490 ? 29.866 2.020 -40.720 1.00 61.50 490 LEU A C 1
ATOM 3972 O O . LEU A 1 490 ? 29.150 3.017 -40.794 1.00 61.50 490 LEU A O 1
ATOM 3976 N N . GLY A 1 491 ? 29.362 0.783 -40.721 1.00 59.53 491 GLY A N 1
ATOM 3977 C CA . GLY A 1 491 ? 27.928 0.495 -40.683 1.00 59.53 491 GLY A CA 1
ATOM 3978 C C . GLY A 1 491 ? 27.264 1.097 -39.443 1.00 59.53 491 GLY A C 1
ATOM 3979 O O . GLY A 1 491 ? 26.215 1.737 -39.553 1.00 59.53 491 GLY A O 1
ATOM 3980 N N . LEU A 1 492 ? 27.926 0.995 -38.285 1.00 59.91 492 LEU A N 1
ATOM 3981 C CA . LEU A 1 492 ? 27.485 1.626 -37.039 1.00 59.91 492 LEU A CA 1
ATOM 3982 C C . LEU A 1 492 ? 27.504 3.167 -37.125 1.00 59.91 492 LEU A C 1
ATOM 3984 O O . LEU A 1 492 ? 26.506 3.805 -36.788 1.00 59.91 492 LEU A O 1
ATOM 3988 N N . PHE A 1 493 ? 28.578 3.779 -37.641 1.00 64.19 493 PHE A N 1
ATOM 3989 C CA . PHE A 1 493 ? 28.657 5.235 -37.839 1.00 64.19 493 PHE A CA 1
ATOM 3990 C C . PHE A 1 493 ? 27.607 5.758 -38.833 1.00 64.19 493 PHE A C 1
ATOM 3992 O O . PHE A 1 493 ? 27.013 6.809 -38.597 1.00 64.19 493 PHE A O 1
ATOM 3999 N N . LEU A 1 494 ? 27.323 5.030 -39.918 1.00 70.44 494 LEU A N 1
ATOM 4000 C CA . LEU A 1 494 ? 26.279 5.392 -40.885 1.00 70.44 494 LEU A CA 1
ATOM 4001 C C . LEU A 1 494 ? 24.869 5.251 -40.291 1.00 70.44 494 LEU A C 1
ATOM 4003 O O . LEU A 1 494 ? 24.012 6.101 -40.543 1.00 70.44 494 LEU A O 1
ATOM 4007 N N . ALA A 1 495 ? 24.616 4.221 -39.477 1.00 63.91 495 ALA A N 1
ATOM 4008 C CA . ALA A 1 495 ? 23.365 4.083 -38.732 1.00 63.91 495 ALA A CA 1
ATOM 4009 C C . ALA A 1 495 ? 23.182 5.227 -37.716 1.00 63.91 495 ALA A C 1
ATOM 4011 O O . ALA A 1 495 ? 22.120 5.848 -37.663 1.00 63.91 495 ALA A O 1
ATOM 4012 N N . TRP A 1 496 ? 24.234 5.575 -36.971 1.00 69.50 496 TRP A N 1
ATOM 4013 C CA . TRP A 1 496 ? 24.223 6.682 -36.014 1.00 69.50 496 TRP A CA 1
ATOM 4014 C C . TRP A 1 496 ? 24.013 8.044 -36.695 1.00 69.50 496 TRP A C 1
ATOM 4016 O O . TRP A 1 496 ? 23.158 8.823 -36.268 1.00 69.50 496 TRP A O 1
ATOM 4026 N N . LEU A 1 497 ? 24.689 8.298 -37.823 1.00 79.56 497 LEU A N 1
ATOM 4027 C CA . LEU A 1 497 ? 24.483 9.498 -38.636 1.00 79.56 497 LEU A CA 1
ATOM 4028 C C . LEU A 1 497 ? 23.030 9.607 -39.135 1.00 79.56 497 LEU A C 1
ATOM 4030 O O . LEU A 1 497 ? 22.455 10.693 -39.090 1.00 79.56 497 LEU A O 1
ATOM 4034 N N . ARG A 1 498 ? 22.387 8.502 -39.544 1.00 81.06 498 ARG A N 1
ATOM 4035 C CA . ARG A 1 498 ? 20.952 8.497 -39.900 1.00 81.06 498 ARG A CA 1
ATOM 4036 C C . ARG A 1 498 ? 20.055 8.894 -38.728 1.00 81.06 498 ARG A C 1
ATOM 4038 O O . ARG A 1 498 ? 19.101 9.648 -38.939 1.00 81.06 498 ARG A O 1
ATOM 4045 N N . VAL A 1 499 ? 20.350 8.427 -37.513 1.00 70.31 499 VAL A N 1
ATOM 4046 C CA . VAL A 1 499 ? 19.598 8.796 -36.299 1.00 70.31 499 VAL A CA 1
ATOM 4047 C C . VAL A 1 499 ? 19.758 10.287 -35.993 1.00 70.31 499 VAL A C 1
ATOM 4049 O O . VAL A 1 499 ? 18.747 10.963 -35.796 1.00 70.31 499 VAL A O 1
ATOM 4052 N N . LEU A 1 500 ? 20.986 10.819 -36.035 1.00 76.81 500 LEU A N 1
ATOM 4053 C CA . LEU A 1 500 ? 21.260 12.250 -35.851 1.00 76.81 500 LEU A CA 1
ATOM 4054 C C . LEU A 1 500 ? 20.533 13.105 -36.904 1.00 76.81 500 LEU A C 1
ATOM 4056 O O . LEU A 1 500 ? 19.808 14.035 -36.565 1.00 76.81 500 LEU A O 1
ATOM 4060 N N . LEU A 1 501 ? 20.656 12.764 -38.189 1.00 82.94 501 LEU A N 1
ATOM 4061 C CA . LEU A 1 501 ? 20.035 13.512 -39.288 1.00 82.94 501 LEU A CA 1
ATOM 4062 C C . LEU A 1 501 ? 18.502 13.501 -39.247 1.00 82.94 501 LEU A C 1
ATOM 4064 O O . LEU A 1 501 ? 17.868 14.505 -39.580 1.00 82.94 501 LEU A O 1
ATOM 4068 N N . SER A 1 502 ? 17.902 12.376 -38.848 1.00 76.75 502 SER A N 1
ATOM 4069 C CA . SER A 1 502 ? 16.443 12.222 -38.775 1.00 76.75 502 SER A CA 1
ATOM 4070 C C . SER A 1 502 ? 15.820 12.996 -37.612 1.00 76.75 502 SER A C 1
ATOM 4072 O O . SER A 1 502 ? 14.653 13.370 -37.693 1.00 76.75 502 SER A O 1
ATOM 4074 N N . ASN A 1 503 ? 16.595 13.250 -36.552 1.00 71.75 503 ASN A N 1
ATOM 4075 C CA . ASN A 1 503 ? 16.134 13.880 -35.314 1.00 71.75 503 ASN A CA 1
ATOM 4076 C C . ASN A 1 503 ? 16.720 15.289 -35.094 1.00 71.75 503 ASN A C 1
ATOM 4078 O O . ASN A 1 503 ? 16.651 15.799 -33.975 1.00 71.75 503 ASN A O 1
ATOM 4082 N N . LEU A 1 504 ? 17.314 15.913 -36.122 1.00 80.00 504 LEU A N 1
ATOM 4083 C CA . LEU A 1 504 ? 17.817 17.290 -36.044 1.00 80.00 504 LEU A CA 1
ATOM 4084 C C . LEU A 1 504 ? 16.713 18.253 -35.552 1.00 80.00 504 LEU A C 1
ATOM 4086 O O . LEU A 1 504 ? 15.558 18.102 -35.965 1.00 80.00 504 LEU A O 1
ATOM 4090 N N . PRO A 1 505 ? 17.039 19.263 -34.716 1.00 76.31 505 PRO A N 1
ATOM 4091 C CA . PRO A 1 505 ? 16.040 20.155 -34.140 1.00 76.31 505 PRO A CA 1
ATOM 4092 C C . PRO A 1 505 ? 15.121 20.815 -35.178 1.00 76.31 505 PRO A C 1
ATOM 4094 O O . PRO A 1 505 ? 15.578 21.479 -36.105 1.00 76.31 505 PRO A O 1
ATOM 4097 N N . THR A 1 506 ? 13.813 20.714 -34.930 1.00 77.38 506 THR A N 1
ATOM 4098 C CA . THR A 1 506 ? 12.689 21.351 -35.655 1.00 77.38 506 THR A CA 1
ATOM 4099 C C . THR A 1 506 ? 12.748 22.874 -35.773 1.00 77.38 506 THR A C 1
ATOM 4101 O O . THR A 1 506 ? 11.882 23.480 -36.396 1.00 77.38 506 THR A O 1
ATOM 4104 N N . ASP A 1 507 ? 13.724 23.488 -35.114 1.00 78.00 507 ASP A N 1
ATOM 4105 C CA . ASP A 1 507 ? 13.918 24.931 -35.025 1.00 78.00 507 ASP A CA 1
ATOM 4106 C C . ASP A 1 507 ? 15.010 25.404 -36.015 1.00 78.00 507 ASP A C 1
ATOM 4108 O O . ASP A 1 507 ? 15.251 26.603 -36.150 1.00 78.00 507 ASP A O 1
ATOM 4112 N N . LEU A 1 508 ? 15.650 24.465 -36.734 1.00 81.38 508 LEU A N 1
ATOM 4113 C CA . LEU A 1 508 ? 16.373 24.727 -37.982 1.00 81.38 508 LEU A CA 1
ATOM 4114 C C . LEU A 1 508 ? 15.398 25.032 -39.134 1.00 81.38 508 LEU A C 1
ATOM 4116 O O . LEU A 1 508 ? 14.204 24.747 -39.063 1.00 81.38 508 LEU A O 1
ATOM 4120 N N . HIS A 1 509 ? 15.913 25.564 -40.247 1.00 82.25 509 HIS A N 1
ATOM 4121 C CA . HIS A 1 509 ? 15.091 25.778 -41.441 1.00 82.25 509 HIS A CA 1
ATOM 4122 C C . HIS A 1 509 ? 14.690 24.452 -42.104 1.00 82.25 509 HIS A C 1
ATOM 4124 O O . HIS A 1 509 ? 15.531 23.576 -42.313 1.00 82.25 509 HIS A O 1
ATOM 4130 N N . ALA A 1 510 ? 13.417 24.331 -42.481 1.00 81.31 510 ALA A N 1
ATOM 4131 C CA . ALA A 1 510 ? 12.887 23.230 -43.279 1.00 81.31 510 ALA A CA 1
ATOM 4132 C C . ALA A 1 510 ? 12.532 23.751 -44.686 1.00 81.31 510 ALA A C 1
ATOM 4134 O O . ALA A 1 510 ? 11.509 24.435 -44.829 1.00 81.31 510 ALA A O 1
ATOM 4135 N N . PRO A 1 511 ? 13.331 23.441 -45.728 1.00 76.56 511 PRO A N 1
ATOM 4136 C CA . PRO A 1 511 ? 13.049 23.867 -47.097 1.00 76.56 511 PRO A CA 1
ATOM 4137 C C . PRO A 1 511 ? 11.664 23.405 -47.559 1.00 76.56 511 PRO A C 1
ATOM 4139 O O . PRO A 1 511 ? 11.331 22.215 -47.526 1.00 76.56 511 PRO A O 1
ATOM 4142 N N . LYS A 1 512 ? 10.827 24.352 -47.986 1.00 75.69 512 LYS A N 1
ATOM 4143 C CA . LYS A 1 512 ? 9.452 24.076 -48.417 1.00 75.69 512 LYS A CA 1
ATOM 4144 C C . LYS A 1 512 ? 9.434 23.426 -49.801 1.00 75.69 512 LYS A C 1
ATOM 4146 O O . LYS A 1 512 ? 10.388 23.492 -50.570 1.00 75.69 512 LYS A O 1
ATOM 4151 N N . LYS A 1 513 ? 8.315 22.791 -50.159 1.00 66.44 513 LYS A N 1
ATOM 4152 C CA . LYS A 1 513 ? 8.162 22.112 -51.456 1.00 66.44 513 LYS A CA 1
ATOM 4153 C C . LYS A 1 513 ? 8.290 23.112 -52.620 1.00 66.44 513 LYS A C 1
ATOM 4155 O O . LYS A 1 513 ? 7.351 23.856 -52.887 1.00 66.44 513 LYS A O 1
ATOM 4160 N N . GLY A 1 514 ? 9.428 23.082 -53.317 1.00 66.06 514 GLY A N 1
ATOM 4161 C CA . GLY A 1 514 ? 9.784 24.017 -54.397 1.00 66.06 514 GLY A CA 1
ATOM 4162 C C . GLY A 1 514 ? 10.828 25.077 -54.012 1.00 66.06 514 GLY A C 1
ATOM 4163 O O . GLY A 1 514 ? 11.200 25.889 -54.851 1.00 66.06 514 GLY A O 1
ATOM 4164 N N . GLU A 1 515 ? 11.306 25.068 -52.768 1.00 76.50 515 GLU A N 1
ATOM 4165 C CA . GLU A 1 515 ? 12.425 25.874 -52.280 1.00 76.50 515 GLU A CA 1
ATOM 4166 C C . GLU A 1 515 ? 13.755 25.133 -52.510 1.00 76.50 515 GLU A C 1
ATOM 4168 O O . GLU A 1 515 ? 13.815 23.905 -52.404 1.00 76.50 515 GLU A O 1
ATOM 4173 N N . PHE A 1 516 ? 14.831 25.859 -52.825 1.00 75.75 516 PHE A N 1
ATOM 4174 C CA . PHE A 1 516 ? 16.163 25.264 -52.965 1.00 75.75 516 PHE A CA 1
ATOM 4175 C C . PHE A 1 516 ? 16.784 25.032 -51.582 1.00 75.75 516 PHE A C 1
ATOM 4177 O O . PHE A 1 516 ? 17.075 25.989 -50.871 1.00 75.75 516 PHE A O 1
ATOM 4184 N N . THR A 1 517 ? 17.015 23.768 -51.217 1.00 81.25 517 THR A N 1
ATOM 4185 C CA . THR A 1 517 ? 17.804 23.409 -50.026 1.00 81.25 517 THR A CA 1
ATOM 4186 C C . THR A 1 517 ? 19.278 23.767 -50.216 1.00 81.25 517 THR A C 1
ATOM 4188 O O . THR A 1 517 ? 19.850 23.569 -51.290 1.00 81.25 517 THR A O 1
ATOM 4191 N N . ARG A 1 518 ? 19.918 24.230 -49.140 1.00 82.88 518 ARG A N 1
ATOM 4192 C CA . ARG A 1 518 ? 21.374 24.402 -49.029 1.00 82.88 518 ARG A CA 1
ATOM 4193 C C . ARG A 1 518 ? 22.151 23.087 -49.166 1.00 82.88 518 ARG A C 1
ATOM 4195 O O . ARG A 1 518 ? 23.330 23.123 -49.501 1.00 82.88 518 ARG A O 1
ATOM 4202 N N . TYR A 1 519 ? 21.511 21.943 -48.918 1.00 88.06 519 TYR A N 1
ATOM 4203 C CA . TYR A 1 519 ? 22.137 20.619 -48.874 1.00 88.06 519 TYR A CA 1
ATOM 4204 C C . TYR A 1 519 ? 21.449 19.657 -49.866 1.00 88.06 519 TYR A C 1
ATOM 4206 O O . TYR A 1 519 ? 20.694 18.781 -49.443 1.00 88.06 519 TYR A O 1
ATOM 4214 N N . PRO A 1 520 ? 21.670 19.798 -51.190 1.00 85.94 520 PRO A N 1
ATOM 4215 C CA . PRO A 1 520 ? 20.899 19.122 -52.245 1.00 85.94 520 PRO A CA 1
ATOM 4216 C C . PRO A 1 520 ? 21.247 17.630 -52.442 1.00 85.94 520 PRO A C 1
ATOM 4218 O O . PRO A 1 520 ? 21.289 17.134 -53.567 1.00 85.94 520 PRO A O 1
ATOM 4221 N N . PHE A 1 521 ? 21.494 16.884 -51.361 1.00 88.81 521 PHE A N 1
ATOM 4222 C CA . PHE A 1 521 ? 22.007 15.510 -51.420 1.00 88.81 521 PHE A CA 1
ATOM 4223 C C . PHE A 1 521 ? 21.042 14.500 -52.057 1.00 88.81 521 PHE A C 1
ATOM 4225 O O . PHE A 1 521 ? 21.499 13.564 -52.707 1.00 88.81 521 PHE A O 1
ATOM 4232 N N . ALA A 1 522 ? 19.724 14.719 -51.982 1.00 82.62 522 ALA A N 1
ATOM 4233 C CA . ALA A 1 522 ? 18.739 13.872 -52.668 1.00 82.62 522 ALA A CA 1
ATOM 4234 C C . ALA A 1 522 ? 18.734 14.025 -54.205 1.00 82.62 522 ALA A C 1
ATOM 4236 O O . ALA A 1 522 ? 18.125 13.213 -54.900 1.00 82.62 522 ALA A O 1
ATOM 4237 N N . THR A 1 523 ? 19.394 15.056 -54.740 1.00 81.81 523 THR A N 1
ATOM 4238 C CA . THR A 1 523 ? 19.574 15.299 -56.183 1.00 81.81 523 THR A CA 1
ATOM 4239 C C . THR A 1 523 ? 21.052 15.465 -56.547 1.00 81.81 523 THR A C 1
ATOM 4241 O O . THR A 1 523 ? 21.370 16.076 -57.565 1.00 81.81 523 THR A O 1
ATOM 4244 N N . PHE A 1 524 ? 21.966 14.980 -55.702 1.00 84.56 524 PHE A N 1
ATOM 4245 C CA . PHE A 1 524 ? 23.399 15.156 -55.903 1.00 84.56 524 PHE A CA 1
ATOM 4246 C C . PHE A 1 524 ? 23.918 14.253 -57.021 1.00 84.56 524 PHE A C 1
ATOM 4248 O O . PHE A 1 524 ? 23.758 13.033 -56.994 1.00 84.56 524 PHE A O 1
ATOM 4255 N N . CYS A 1 525 ? 24.611 14.866 -57.972 1.00 77.81 525 CYS A N 1
ATOM 4256 C CA . CYS A 1 525 ? 25.437 14.199 -58.963 1.00 77.81 525 CYS A CA 1
ATOM 4257 C C . CYS A 1 525 ? 26.810 14.877 -59.000 1.00 77.81 525 CYS A C 1
ATOM 4259 O O . CYS A 1 525 ? 26.917 16.080 -58.761 1.00 77.81 525 CYS A O 1
ATOM 4261 N N . ILE A 1 526 ? 27.849 14.111 -59.330 1.00 73.56 526 ILE A N 1
ATOM 4262 C CA . ILE A 1 526 ? 29.170 14.669 -59.639 1.00 73.56 526 ILE A CA 1
ATOM 4263 C C . ILE A 1 526 ? 29.036 15.477 -60.937 1.00 73.56 526 ILE A C 1
ATOM 4265 O O . ILE A 1 526 ? 28.420 15.000 -61.894 1.00 73.56 526 ILE A O 1
ATOM 4269 N N . ASP A 1 527 ? 29.585 16.691 -60.968 1.00 64.44 527 ASP A N 1
ATOM 4270 C CA . ASP A 1 527 ? 29.572 17.532 -62.167 1.00 64.44 527 ASP A CA 1
ATOM 4271 C C . ASP A 1 527 ? 30.355 16.846 -63.301 1.00 64.44 527 ASP A C 1
ATOM 4273 O O . ASP A 1 527 ? 31.520 16.471 -63.141 1.00 64.44 527 ASP A O 1
ATOM 4277 N N . GLN A 1 528 ? 29.714 16.684 -64.462 1.00 57.75 528 GLN A N 1
ATOM 4278 C CA . GLN A 1 528 ? 30.332 16.057 -65.630 1.00 57.75 528 GLN A CA 1
ATOM 4279 C C . GLN A 1 528 ? 31.545 16.842 -66.149 1.00 57.75 528 GLN A C 1
ATOM 4281 O O . GLN A 1 528 ? 32.431 16.231 -66.738 1.00 57.75 528 GLN A O 1
ATOM 4286 N N . ALA A 1 529 ? 31.641 18.149 -65.876 1.00 55.75 529 ALA A N 1
ATOM 4287 C CA . ALA A 1 529 ? 32.813 18.957 -66.219 1.00 55.75 529 ALA A CA 1
ATOM 4288 C C . ALA A 1 529 ? 34.062 18.642 -65.366 1.00 55.75 529 ALA A C 1
ATOM 4290 O O . ALA A 1 529 ? 35.162 19.053 -65.723 1.00 55.75 529 ALA A O 1
ATOM 4291 N N . ILE A 1 530 ? 33.915 17.921 -64.247 1.00 54.81 530 ILE A N 1
ATOM 4292 C CA . ILE A 1 530 ? 35.031 17.492 -63.381 1.00 54.81 530 ILE A CA 1
ATOM 4293 C C . ILE A 1 530 ? 35.488 16.060 -63.735 1.00 54.81 530 ILE A C 1
ATOM 4295 O O . ILE A 1 530 ? 36.619 15.670 -63.455 1.00 54.81 530 ILE A O 1
ATOM 4299 N N . LEU A 1 531 ? 34.640 15.285 -64.420 1.00 54.22 531 LEU A N 1
ATOM 4300 C CA . LEU A 1 531 ? 34.864 13.880 -64.787 1.00 54.22 531 LEU A CA 1
ATOM 4301 C C . LEU A 1 531 ? 35.813 13.657 -65.986 1.00 54.22 531 LEU A C 1
ATOM 4303 O O . LEU A 1 531 ? 36.012 12.514 -66.395 1.00 54.22 531 LEU A O 1
ATOM 4307 N N . GLU A 1 532 ? 36.432 14.707 -66.541 1.00 53.16 532 GLU A N 1
ATOM 4308 C CA . GLU A 1 532 ? 37.380 14.582 -67.665 1.00 53.16 532 GLU A CA 1
ATOM 4309 C C . GLU A 1 532 ? 38.730 13.932 -67.276 1.00 53.16 532 GLU A C 1
ATOM 4311 O O . GLU A 1 532 ? 39.469 13.489 -68.156 1.00 53.16 532 GLU A O 1
ATOM 4316 N N . CYS A 1 533 ? 39.021 13.787 -65.975 1.00 49.28 533 CYS A N 1
ATOM 4317 C CA . CYS A 1 533 ? 40.125 12.975 -65.445 1.00 49.28 533 CYS A CA 1
ATOM 4318 C C . CYS A 1 533 ? 39.578 11.782 -64.628 1.00 49.28 533 CYS A C 1
ATOM 4320 O O . CYS A 1 533 ? 39.188 11.975 -63.476 1.00 49.28 533 CYS A O 1
ATOM 4322 N N . PRO A 1 534 ? 39.584 10.540 -65.160 1.00 49.50 534 PRO A N 1
ATOM 4323 C CA . PRO A 1 534 ? 38.983 9.373 -64.493 1.00 49.50 534 PRO A CA 1
ATOM 4324 C C . PRO A 1 534 ? 39.646 8.898 -63.187 1.00 49.50 534 PRO A C 1
ATOM 4326 O O . PRO A 1 534 ? 39.144 7.965 -62.566 1.00 49.50 534 PRO A O 1
ATOM 4329 N N . GLU A 1 535 ? 40.784 9.472 -62.791 1.00 54.62 535 GLU A N 1
ATOM 4330 C CA . GLU A 1 535 ? 41.648 8.928 -61.731 1.00 54.62 535 GLU A CA 1
ATOM 4331 C C . GLU A 1 535 ? 41.347 9.469 -60.316 1.00 54.62 535 GLU A C 1
ATOM 4333 O O . GLU A 1 535 ? 41.910 8.953 -59.354 1.00 54.62 535 GLU A O 1
ATOM 4338 N N . ASP A 1 536 ? 40.445 10.451 -60.153 1.00 70.06 536 ASP A N 1
ATOM 4339 C CA . ASP A 1 536 ? 40.076 10.989 -58.826 1.00 70.06 536 ASP A CA 1
ATOM 4340 C C . ASP A 1 536 ? 38.584 11.378 -58.677 1.00 70.06 536 ASP A C 1
ATOM 4342 O O . ASP A 1 536 ? 38.223 12.501 -58.310 1.00 70.06 536 ASP A O 1
ATOM 4346 N N . GLU A 1 537 ? 37.673 10.423 -58.918 1.00 77.00 537 GLU A N 1
ATOM 4347 C CA . GLU A 1 537 ? 36.236 10.611 -58.626 1.00 77.00 537 GLU A CA 1
ATOM 4348 C C . GLU A 1 537 ? 35.965 10.940 -57.137 1.00 77.00 537 GLU A C 1
ATOM 4350 O O . GLU A 1 537 ? 34.963 11.583 -56.813 1.00 77.00 537 GLU A O 1
ATOM 4355 N N . VAL A 1 538 ? 36.847 10.526 -56.217 1.00 80.19 538 VAL A N 1
ATOM 4356 C CA . VAL A 1 538 ? 36.714 10.804 -54.775 1.00 80.19 538 VAL A CA 1
ATOM 4357 C C . VAL A 1 538 ? 37.097 12.250 -54.451 1.00 80.19 538 VAL A C 1
ATOM 4359 O O . VAL A 1 538 ? 36.395 12.898 -53.675 1.00 80.19 538 VAL A O 1
ATOM 4362 N N . GLY A 1 539 ? 38.142 12.797 -55.072 1.00 79.38 539 GLY A N 1
ATOM 4363 C CA . GLY A 1 539 ? 38.486 14.216 -55.019 1.00 79.38 539 GLY A CA 1
ATOM 4364 C C . GLY A 1 539 ? 37.380 15.101 -55.590 1.00 79.38 539 GLY A C 1
ATOM 4365 O O . GLY A 1 539 ? 37.029 16.109 -54.974 1.00 79.38 539 GLY A O 1
ATOM 4366 N N . ALA A 1 540 ? 36.737 14.681 -56.684 1.00 80.12 540 ALA A N 1
ATOM 4367 C CA . ALA A 1 540 ? 35.566 15.372 -57.230 1.00 80.12 540 ALA A CA 1
ATOM 4368 C C . ALA A 1 540 ? 34.392 15.427 -56.227 1.00 80.12 540 ALA A C 1
ATOM 4370 O O . ALA A 1 540 ? 33.781 16.484 -56.037 1.00 80.12 540 ALA A O 1
ATOM 4371 N N . ILE A 1 541 ? 34.105 14.321 -55.524 1.00 84.69 541 ILE A N 1
ATOM 4372 C CA . ILE A 1 541 ? 33.121 14.290 -54.424 1.00 84.69 541 ILE A CA 1
ATOM 4373 C C . ILE A 1 541 ? 33.564 15.205 -53.272 1.00 84.69 541 ILE A C 1
ATOM 4375 O O . ILE A 1 541 ? 32.759 15.983 -52.763 1.00 84.69 541 ILE A O 1
ATOM 4379 N N . ASN A 1 542 ? 34.844 15.161 -52.893 1.00 85.00 542 ASN A N 1
ATOM 4380 C CA . ASN A 1 542 ? 35.418 15.951 -51.805 1.00 85.00 542 ASN A CA 1
ATOM 4381 C C . ASN A 1 542 ? 35.270 17.464 -52.046 1.00 85.00 542 ASN A C 1
ATOM 4383 O O . ASN A 1 542 ? 34.749 18.171 -51.186 1.00 85.00 542 ASN A O 1
ATOM 4387 N N . GLU A 1 543 ? 35.655 17.971 -53.222 1.00 82.06 543 GLU A N 1
ATOM 4388 C CA . GLU A 1 543 ? 35.477 19.390 -53.571 1.00 82.06 543 GLU A CA 1
ATOM 4389 C C . GLU A 1 543 ? 33.995 19.786 -53.668 1.00 82.06 543 GLU A C 1
ATOM 4391 O O . GLU A 1 543 ? 33.608 20.864 -53.210 1.00 82.06 543 GLU A O 1
ATOM 4396 N N . SER A 1 544 ? 33.135 18.892 -54.164 1.00 84.44 544 SER A N 1
ATOM 4397 C CA . SER A 1 544 ? 31.684 19.122 -54.197 1.00 84.44 544 SER A CA 1
ATOM 4398 C C . SER A 1 544 ? 31.091 19.256 -52.785 1.00 84.44 544 SER A C 1
ATOM 4400 O O . SER A 1 544 ? 30.294 20.158 -52.521 1.00 84.44 544 SER A O 1
ATOM 4402 N N . PHE A 1 545 ? 31.517 18.413 -51.839 1.00 86.38 545 PHE A N 1
ATOM 4403 C CA . PHE A 1 545 ? 31.099 18.496 -50.436 1.00 86.38 545 PHE A CA 1
ATOM 4404 C C . PHE A 1 545 ? 31.670 19.755 -49.754 1.00 86.38 545 PHE A C 1
ATOM 4406 O O . PHE A 1 545 ? 30.933 20.455 -49.053 1.00 86.38 545 PHE A O 1
ATOM 4413 N N . LYS A 1 546 ? 32.930 20.132 -50.025 1.00 82.44 546 LYS A N 1
ATOM 4414 C CA . LYS A 1 546 ? 33.524 21.409 -49.569 1.00 82.44 546 LYS A CA 1
ATOM 4415 C C . LYS A 1 546 ? 32.733 22.628 -50.041 1.00 82.44 546 LYS A C 1
ATOM 4417 O O . LYS A 1 546 ? 32.588 23.583 -49.270 1.00 82.44 546 LYS A O 1
ATOM 4422 N N . ALA A 1 547 ? 32.218 22.601 -51.271 1.00 81.56 547 ALA A N 1
ATOM 4423 C CA . ALA A 1 547 ? 31.381 23.661 -51.823 1.00 81.56 547 ALA A CA 1
ATOM 4424 C C . ALA A 1 547 ? 30.010 23.741 -51.126 1.00 81.56 547 ALA A C 1
ATOM 4426 O O . ALA A 1 547 ? 29.603 24.830 -50.725 1.00 81.56 547 ALA A O 1
ATOM 4427 N N . ILE A 1 548 ? 29.339 22.600 -50.913 1.00 85.38 548 ILE A N 1
ATOM 4428 C CA . ILE A 1 548 ? 28.025 22.522 -50.244 1.00 85.38 548 ILE A CA 1
ATOM 4429 C C . ILE A 1 548 ? 28.106 22.964 -48.773 1.00 85.38 548 ILE A C 1
ATOM 4431 O O . ILE A 1 548 ? 27.304 23.782 -48.318 1.00 85.38 548 ILE A O 1
ATOM 4435 N N . PHE A 1 549 ? 29.082 22.456 -48.014 1.00 83.12 549 PHE A N 1
ATOM 4436 C CA . PHE A 1 549 ? 29.220 22.796 -46.594 1.00 83.12 549 PHE A CA 1
ATOM 4437 C C . PHE A 1 549 ? 29.870 24.170 -46.353 1.00 83.12 549 PHE A C 1
ATOM 4439 O O . PHE A 1 549 ? 29.602 24.792 -45.325 1.00 83.12 549 PHE A O 1
ATOM 4446 N N . GLY A 1 550 ? 30.652 24.687 -47.308 1.00 73.00 550 GLY A N 1
ATOM 4447 C CA . GLY A 1 550 ? 31.255 26.022 -47.246 1.00 73.00 550 GLY A CA 1
ATOM 4448 C C . GLY A 1 550 ? 32.597 26.061 -46.509 1.00 73.00 550 GLY A C 1
ATOM 4449 O O . GLY A 1 550 ? 32.776 26.864 -45.597 1.00 73.00 550 GLY A O 1
ATOM 4450 N N . TRP A 1 551 ? 33.553 25.230 -46.942 1.00 61.22 551 TRP A N 1
ATOM 4451 C CA . TRP A 1 551 ? 34.845 24.896 -46.299 1.00 61.22 551 TRP A CA 1
ATOM 4452 C C . TRP A 1 551 ? 35.670 26.033 -45.650 1.00 61.22 551 TRP A C 1
ATOM 4454 O O . TRP A 1 551 ? 36.488 25.773 -44.768 1.00 61.22 551 TRP A O 1
ATOM 4464 N N . ARG A 1 552 ? 35.461 27.304 -46.022 1.00 51.22 552 ARG A N 1
ATOM 4465 C CA . ARG A 1 552 ? 36.160 28.465 -45.428 1.00 51.22 552 ARG A CA 1
ATOM 4466 C C . ARG A 1 552 ? 35.918 28.652 -43.920 1.00 51.22 552 ARG A C 1
ATOM 4468 O O . ARG A 1 552 ? 36.629 29.442 -43.309 1.00 51.22 552 ARG A O 1
ATOM 4475 N N . THR A 1 553 ? 34.966 27.942 -43.311 1.00 44.97 553 THR A N 1
ATOM 4476 C CA . THR A 1 553 ? 34.775 27.904 -41.847 1.00 44.97 553 THR A CA 1
ATOM 4477 C C . THR A 1 553 ? 35.766 26.995 -41.112 1.00 44.97 553 THR A C 1
ATOM 4479 O O . THR A 1 553 ? 36.032 27.225 -39.935 1.00 44.97 553 THR A O 1
ATOM 4482 N N . CYS A 1 554 ? 36.342 25.984 -41.771 1.00 45.06 554 CYS A N 1
ATOM 4483 C CA . CYS A 1 554 ? 37.231 25.012 -41.120 1.00 45.06 554 CYS A CA 1
ATOM 4484 C C . CYS A 1 554 ? 38.643 25.566 -40.851 1.00 45.06 554 CYS A C 1
ATOM 4486 O O . CYS A 1 554 ? 39.348 25.055 -39.989 1.00 45.06 554 CYS A O 1
ATOM 4488 N N . THR A 1 555 ? 39.053 26.630 -41.550 1.00 40.72 555 THR A N 1
ATOM 4489 C CA . THR A 1 555 ? 40.385 27.258 -41.423 1.00 40.72 555 THR A CA 1
ATOM 4490 C C . THR A 1 555 ? 40.468 28.393 -40.395 1.00 40.72 555 THR A C 1
ATOM 4492 O O . THR A 1 555 ? 41.551 28.927 -40.173 1.00 40.72 555 THR A O 1
ATOM 4495 N N . THR A 1 556 ? 39.347 28.805 -39.796 1.00 38.72 556 THR A N 1
ATOM 4496 C CA . THR A 1 556 ? 39.260 29.964 -38.878 1.00 38.72 556 THR A CA 1
ATOM 4497 C C . THR A 1 556 ? 38.305 29.729 -37.698 1.00 38.72 556 THR A C 1
ATOM 4499 O O . THR A 1 556 ? 37.822 30.677 -37.081 1.00 38.72 556 THR A O 1
ATOM 4502 N N . GLY A 1 557 ? 38.025 28.466 -37.370 1.00 47.50 557 GLY A N 1
ATOM 4503 C CA . GLY A 1 557 ? 37.118 28.066 -36.294 1.00 47.50 557 GLY A CA 1
ATOM 4504 C C . GLY A 1 557 ? 37.483 26.700 -35.713 1.00 47.50 557 GLY A C 1
ATOM 4505 O O . GLY A 1 557 ? 38.526 26.138 -36.033 1.00 47.50 557 GLY A O 1
ATOM 4506 N N . ASN A 1 558 ? 36.608 26.138 -34.878 1.00 53.81 558 ASN A N 1
ATOM 4507 C CA . ASN A 1 558 ? 36.837 24.878 -34.156 1.00 53.81 558 ASN A CA 1
ATOM 4508 C C . ASN A 1 558 ? 36.742 23.600 -35.023 1.00 53.81 558 ASN A C 1
ATOM 4510 O O . ASN A 1 558 ? 36.435 22.536 -34.497 1.00 53.81 558 ASN A O 1
ATOM 4514 N N . GLY A 1 559 ? 36.943 23.691 -36.341 1.00 60.41 559 GLY A N 1
ATOM 4515 C CA . GLY A 1 559 ? 36.879 22.573 -37.295 1.00 60.41 559 GLY A CA 1
ATOM 4516 C C . GLY A 1 559 ? 35.477 22.029 -37.612 1.00 60.41 559 GLY A C 1
ATOM 4517 O O . GLY A 1 559 ? 35.260 21.549 -38.721 1.00 60.41 559 GLY A O 1
ATOM 4518 N N . ILE A 1 560 ? 34.514 22.143 -36.691 1.00 70.75 560 ILE A N 1
ATOM 4519 C CA . ILE A 1 560 ? 33.200 21.488 -36.791 1.00 70.75 560 ILE A CA 1
ATOM 4520 C C . ILE A 1 560 ? 32.251 22.228 -37.749 1.00 70.75 560 ILE A C 1
ATOM 4522 O O . ILE A 1 560 ? 32.036 23.441 -37.617 1.00 70.75 560 ILE A O 1
ATOM 4526 N N . LEU A 1 561 ? 31.612 21.469 -38.649 1.00 80.12 561 LEU A N 1
ATOM 4527 C CA . LEU A 1 561 ? 30.637 21.953 -39.632 1.00 80.12 561 LEU A CA 1
ATOM 4528 C C . LEU A 1 561 ? 29.454 22.719 -39.000 1.00 80.12 561 LEU A C 1
ATOM 4530 O O . LEU A 1 561 ? 29.186 22.667 -37.798 1.00 80.12 561 LEU A O 1
ATOM 4534 N N . ASP A 1 562 ? 28.765 23.505 -39.821 1.00 81.38 562 ASP A N 1
ATOM 4535 C CA . ASP A 1 562 ? 27.720 24.447 -39.407 1.00 81.38 562 ASP A CA 1
ATOM 4536 C C . ASP A 1 562 ? 26.434 24.144 -40.197 1.00 81.38 562 ASP A C 1
ATOM 4538 O O . ASP A 1 562 ? 26.250 24.604 -41.329 1.00 81.38 562 ASP A O 1
ATOM 4542 N N . ILE A 1 563 ? 25.599 23.261 -39.633 1.00 85.88 563 ILE A N 1
ATOM 4543 C CA . ILE A 1 563 ? 24.400 22.702 -40.277 1.00 85.88 563 ILE A CA 1
ATOM 4544 C C . ILE A 1 563 ? 23.189 23.598 -39.995 1.00 85.88 563 ILE A C 1
ATOM 4546 O O . ILE A 1 563 ? 22.832 23.827 -38.845 1.00 85.88 563 ILE A O 1
ATOM 4550 N N . LYS A 1 564 ? 22.562 24.126 -41.054 1.00 85.81 564 LYS A N 1
ATOM 4551 C CA . LYS A 1 564 ? 21.557 25.209 -40.951 1.00 85.81 564 LYS A CA 1
ATOM 4552 C C . LYS A 1 564 ? 20.136 24.830 -41.372 1.00 85.81 564 LYS A C 1
ATOM 4554 O O . LYS A 1 564 ? 19.223 25.639 -41.235 1.00 85.81 564 LYS A O 1
ATOM 4559 N N . GLU A 1 565 ? 19.952 23.622 -41.890 1.00 87.19 565 GLU A N 1
ATOM 4560 C CA . GLU A 1 565 ? 18.662 23.105 -42.348 1.00 87.19 565 GLU A CA 1
ATOM 4561 C C . GLU A 1 565 ? 18.458 21.685 -41.825 1.00 87.19 565 GLU A C 1
ATOM 4563 O O . GLU A 1 565 ? 19.432 20.979 -41.561 1.00 87.19 565 GLU A O 1
ATOM 4568 N N . HIS A 1 566 ? 17.204 21.249 -41.746 1.00 85.69 566 HIS A N 1
ATOM 4569 C CA . HIS A 1 566 ? 16.847 19.851 -41.528 1.00 85.69 566 HIS A CA 1
ATOM 4570 C C . HIS A 1 566 ? 15.836 19.377 -42.584 1.00 85.69 566 HIS A C 1
ATOM 4572 O O . HIS A 1 566 ? 15.148 20.179 -43.217 1.00 85.69 566 HIS A O 1
ATOM 4578 N N . GLY A 1 567 ? 15.750 18.061 -42.797 1.00 82.56 567 GLY A N 1
ATOM 4579 C CA . GLY A 1 567 ? 14.744 17.465 -43.680 1.00 82.56 567 GLY A CA 1
ATOM 4580 C C . GLY A 1 567 ? 15.251 16.292 -44.518 1.00 82.56 567 GLY A C 1
ATOM 4581 O O . GLY A 1 567 ? 16.371 16.298 -45.033 1.00 82.56 567 GLY A O 1
ATOM 4582 N N . LYS A 1 568 ? 14.374 15.295 -44.702 1.00 79.69 568 LYS A N 1
ATOM 4583 C CA . LYS A 1 568 ? 14.658 14.005 -45.359 1.00 79.69 568 LYS A CA 1
ATOM 4584 C C . LYS A 1 568 ? 15.209 14.115 -46.788 1.00 79.69 568 LYS A C 1
ATOM 4586 O O . LYS A 1 568 ? 15.977 13.260 -47.205 1.00 79.69 568 LYS A O 1
ATOM 4591 N N . HIS A 1 569 ? 14.818 15.149 -47.532 1.00 78.19 569 HIS A N 1
ATOM 4592 C CA . HIS A 1 569 ? 15.213 15.350 -48.935 1.00 78.19 569 HIS A CA 1
ATOM 4593 C C . HIS A 1 569 ? 16.321 16.403 -49.125 1.00 78.19 569 HIS A C 1
ATOM 4595 O O . HIS A 1 569 ? 16.684 16.703 -50.258 1.00 78.19 569 HIS A O 1
ATOM 4601 N N . GLY A 1 570 ? 16.844 16.964 -48.031 1.00 84.56 570 GLY A N 1
ATOM 4602 C CA . GLY A 1 570 ? 18.027 17.824 -48.028 1.00 84.56 570 GLY A CA 1
ATOM 4603 C C . GLY A 1 570 ? 19.194 17.093 -47.369 1.00 84.56 570 GLY A C 1
ATOM 4604 O O . GLY A 1 570 ? 19.572 16.000 -47.794 1.00 84.56 570 GLY A O 1
ATOM 4605 N N . ILE A 1 571 ? 19.701 17.653 -46.266 1.00 87.56 571 ILE A N 1
ATOM 4606 C CA . ILE A 1 571 ? 20.786 17.065 -45.465 1.00 87.56 571 ILE A CA 1
ATOM 4607 C C . ILE A 1 571 ? 20.504 15.615 -45.028 1.00 87.56 571 ILE A C 1
ATOM 4609 O O . ILE A 1 571 ? 21.428 14.811 -44.969 1.00 87.56 571 ILE A O 1
ATOM 4613 N N . GLY A 1 572 ? 19.235 15.240 -44.811 1.00 84.62 572 GLY A N 1
ATOM 4614 C CA . GLY A 1 572 ? 18.849 13.885 -44.402 1.00 84.62 572 GLY A CA 1
ATOM 4615 C C . GLY A 1 572 ? 19.205 12.773 -45.398 1.00 84.62 572 GLY A C 1
ATOM 4616 O O . GLY A 1 572 ? 19.330 11.626 -44.986 1.00 84.62 572 GLY A O 1
ATOM 4617 N N . ALA A 1 573 ? 19.423 13.097 -46.677 1.00 88.38 573 ALA A N 1
ATOM 4618 C CA . ALA A 1 573 ? 19.805 12.124 -47.702 1.00 88.38 573 ALA A CA 1
ATOM 4619 C C . ALA A 1 573 ? 21.322 11.835 -47.754 1.00 88.38 573 ALA A C 1
ATOM 4621 O O . ALA A 1 573 ? 21.746 10.926 -48.469 1.00 88.38 573 ALA A O 1
ATOM 4622 N N . VAL A 1 574 ? 22.161 12.588 -47.025 1.00 90.31 574 VAL A N 1
ATOM 4623 C CA . VAL A 1 574 ? 23.626 12.485 -47.165 1.00 90.31 574 VAL A CA 1
ATOM 4624 C C . VAL A 1 574 ? 24.193 11.156 -46.655 1.00 90.31 574 VAL A C 1
ATOM 4626 O O . VAL A 1 574 ? 25.182 10.681 -47.204 1.00 90.31 574 VAL A O 1
ATOM 4629 N N . ALA A 1 575 ? 23.560 10.519 -45.664 1.00 85.94 575 ALA A N 1
ATOM 4630 C CA . ALA A 1 575 ? 24.009 9.224 -45.144 1.00 85.94 575 ALA A CA 1
ATOM 4631 C C . ALA A 1 575 ? 23.835 8.088 -46.168 1.00 85.94 575 ALA A C 1
ATOM 4633 O O . ALA A 1 575 ? 24.746 7.286 -46.355 1.00 85.94 575 ALA A O 1
ATOM 4634 N N . ASP A 1 576 ? 22.700 8.055 -46.874 1.00 86.88 576 ASP A N 1
ATOM 4635 C CA . ASP A 1 576 ? 22.419 7.052 -47.911 1.00 86.88 576 ASP A CA 1
ATOM 4636 C C . ASP A 1 576 ? 23.327 7.256 -49.141 1.00 86.88 576 ASP A C 1
ATOM 4638 O O . ASP A 1 576 ? 23.834 6.296 -49.724 1.00 86.88 576 ASP A O 1
ATOM 4642 N N . LEU A 1 577 ? 23.591 8.520 -49.497 1.00 88.88 577 LEU A N 1
ATOM 4643 C CA . LEU A 1 577 ? 24.539 8.899 -50.549 1.00 88.88 577 LEU A CA 1
ATOM 4644 C C . LEU A 1 577 ? 25.982 8.493 -50.196 1.00 88.88 577 LEU A C 1
ATOM 4646 O O . LEU A 1 577 ? 26.678 7.904 -51.026 1.00 88.88 577 LEU A O 1
ATOM 4650 N N . LEU A 1 578 ? 26.426 8.780 -48.967 1.00 87.19 578 LEU A N 1
ATOM 4651 C CA . LEU A 1 578 ? 27.751 8.395 -48.482 1.00 87.19 578 LEU A CA 1
ATOM 4652 C C . LEU A 1 578 ? 27.900 6.876 -48.413 1.00 87.19 578 LEU A C 1
ATOM 4654 O O . LEU A 1 578 ? 28.922 6.375 -48.869 1.00 87.19 578 LEU A O 1
ATOM 4658 N N . GLU A 1 579 ? 26.895 6.129 -47.943 1.00 86.00 579 GLU A N 1
ATOM 4659 C CA . GLU A 1 579 ? 26.923 4.661 -47.979 1.00 86.00 579 GLU A CA 1
ATOM 4660 C C . GLU A 1 579 ? 27.096 4.135 -49.414 1.00 86.00 579 GLU A C 1
ATOM 4662 O O . GLU A 1 579 ? 27.913 3.243 -49.653 1.00 86.00 579 GLU A O 1
ATOM 4667 N N . GLY A 1 580 ? 26.381 4.712 -50.388 1.00 84.56 580 GLY A N 1
ATOM 4668 C CA . GLY A 1 580 ? 26.537 4.372 -51.804 1.00 84.56 580 GLY A CA 1
ATOM 4669 C C . GLY A 1 580 ? 27.968 4.577 -52.312 1.00 84.56 580 GLY A C 1
ATOM 4670 O O . GLY A 1 580 ? 28.524 3.702 -52.980 1.00 84.56 580 GLY A O 1
ATOM 4671 N N . TYR A 1 581 ? 28.605 5.693 -51.948 1.00 85.94 581 TYR A N 1
ATOM 4672 C CA . TYR A 1 581 ? 29.997 5.961 -52.312 1.00 85.94 581 TYR A CA 1
ATOM 4673 C C . TYR A 1 581 ? 31.005 5.104 -51.533 1.00 85.94 581 TYR A C 1
ATOM 4675 O O . TYR A 1 581 ? 31.950 4.608 -52.136 1.00 85.94 581 TYR A O 1
ATOM 4683 N N . LEU A 1 582 ? 30.794 4.840 -50.245 1.00 81.25 582 LEU A N 1
ATOM 4684 C CA . LEU A 1 582 ? 31.644 3.964 -49.426 1.00 81.25 582 LEU A CA 1
ATOM 4685 C C . LEU A 1 582 ? 31.579 2.493 -49.879 1.00 81.25 582 LEU A C 1
ATOM 4687 O O . LEU A 1 582 ? 32.553 1.754 -49.735 1.00 81.25 582 LEU A O 1
ATOM 4691 N N . LYS A 1 583 ? 30.462 2.074 -50.491 1.00 82.69 583 LYS A N 1
ATOM 4692 C CA . LYS A 1 583 ? 30.338 0.782 -51.184 1.00 82.69 583 LYS A CA 1
ATOM 4693 C C . LYS A 1 583 ? 31.040 0.764 -52.549 1.00 82.69 583 LYS A C 1
ATOM 4695 O O . LYS A 1 583 ? 31.577 -0.280 -52.912 1.00 82.69 583 LYS A O 1
ATOM 4700 N N . LYS A 1 584 ? 31.062 1.885 -53.289 1.00 83.56 584 LYS A N 1
ATOM 4701 C CA . LYS A 1 584 ? 31.750 2.008 -54.595 1.00 83.56 584 LYS A CA 1
ATOM 4702 C C . LYS A 1 584 ? 33.274 2.145 -54.458 1.00 83.56 584 LYS A C 1
ATOM 4704 O O . LYS A 1 584 ? 34.000 1.507 -55.214 1.00 83.56 584 LYS A O 1
ATOM 4709 N N . TYR A 1 585 ? 33.758 2.979 -53.538 1.00 82.19 585 TYR A N 1
ATOM 4710 C CA . TYR A 1 585 ? 35.167 3.368 -53.439 1.00 82.19 585 TYR A CA 1
ATOM 4711 C C . TYR A 1 585 ? 35.842 2.753 -52.214 1.00 82.19 585 TYR A C 1
ATOM 4713 O O . TYR A 1 585 ? 35.607 3.153 -51.069 1.00 82.19 585 TYR A O 1
ATOM 4721 N N . LYS A 1 586 ? 36.739 1.808 -52.486 1.00 78.75 586 LYS A N 1
ATOM 4722 C CA . LYS A 1 586 ? 37.570 1.119 -51.499 1.00 78.75 586 LYS A CA 1
ATOM 4723 C C . LYS A 1 586 ? 39.050 1.336 -51.804 1.00 78.75 586 LYS A C 1
ATOM 4725 O O . LYS A 1 586 ? 39.402 1.633 -52.943 1.00 78.75 586 LYS A O 1
ATOM 4730 N N . ASP A 1 587 ? 39.895 1.220 -50.787 1.00 72.75 587 ASP A N 1
ATOM 4731 C CA . ASP A 1 587 ? 41.349 1.243 -50.945 1.00 72.75 587 ASP A CA 1
ATOM 4732 C C . ASP A 1 587 ? 41.891 -0.089 -51.505 1.00 72.75 587 ASP A C 1
ATOM 4734 O O . ASP A 1 587 ? 41.154 -1.060 -51.699 1.00 72.75 587 ASP A O 1
ATOM 4738 N N . GLU A 1 588 ? 43.205 -0.153 -51.734 1.00 65.88 588 GLU A N 1
ATOM 4739 C CA . GLU A 1 588 ? 43.911 -1.345 -52.237 1.00 65.88 588 GLU A CA 1
ATOM 4740 C C . GLU A 1 588 ? 43.782 -2.587 -51.329 1.00 65.88 588 GLU A C 1
ATOM 4742 O O . GLU A 1 588 ? 44.085 -3.700 -51.756 1.00 65.88 588 GLU A O 1
ATOM 4747 N N . LYS A 1 589 ? 43.331 -2.416 -50.078 1.00 63.81 589 LYS A N 1
ATOM 4748 C CA . LYS A 1 589 ? 43.109 -3.483 -49.089 1.00 63.81 589 LYS A CA 1
ATOM 4749 C C . LYS A 1 589 ? 41.627 -3.871 -48.969 1.00 63.81 589 LYS A C 1
ATOM 4751 O O . LYS A 1 589 ? 41.299 -4.778 -48.209 1.00 63.81 589 LYS A O 1
ATOM 4756 N N . GLY A 1 590 ? 40.732 -3.214 -49.712 1.00 66.00 590 GLY A N 1
ATOM 4757 C CA . GLY A 1 590 ? 39.280 -3.414 -49.645 1.00 66.00 590 GLY A CA 1
ATOM 4758 C C . GLY A 1 590 ? 38.574 -2.630 -48.528 1.00 66.00 590 GLY A C 1
ATOM 4759 O O . GLY A 1 590 ? 37.357 -2.797 -48.348 1.00 66.00 590 GLY A O 1
ATOM 4760 N N . SER A 1 591 ? 39.306 -1.773 -47.811 1.00 69.19 591 SER A N 1
ATOM 4761 C CA . SER A 1 591 ? 38.803 -0.883 -46.758 1.00 69.19 591 SER A CA 1
ATOM 4762 C C . SER A 1 591 ? 38.012 0.283 -47.369 1.00 69.19 591 SER A C 1
ATOM 4764 O O . SER A 1 591 ? 38.312 0.694 -48.490 1.00 69.19 591 SER A O 1
ATOM 4766 N N . PRO A 1 592 ? 37.024 0.867 -46.671 1.00 75.62 592 PRO A N 1
ATOM 4767 C CA . PRO A 1 592 ? 36.314 2.053 -47.159 1.00 75.62 592 PRO A CA 1
ATOM 4768 C C . PRO A 1 592 ? 37.250 3.260 -47.328 1.00 75.62 592 PRO A C 1
ATOM 4770 O O . PRO A 1 592 ? 38.161 3.459 -46.525 1.00 75.62 592 PRO A O 1
ATOM 4773 N N . ASN A 1 593 ? 37.035 4.089 -48.356 1.00 84.69 593 ASN A N 1
ATOM 4774 C CA . ASN A 1 593 ? 37.918 5.229 -48.625 1.00 84.69 593 ASN A CA 1
ATOM 4775 C C . ASN A 1 593 ? 37.929 6.258 -47.470 1.00 84.69 593 ASN A C 1
ATOM 4777 O O . ASN A 1 593 ? 36.898 6.839 -47.128 1.00 84.69 593 ASN A O 1
ATOM 4781 N N . ALA A 1 594 ? 39.119 6.541 -46.927 1.00 77.00 594 ALA A N 1
ATOM 4782 C CA . ALA A 1 594 ? 39.313 7.393 -45.751 1.00 77.00 594 ALA A CA 1
ATOM 4783 C C . ALA A 1 594 ? 38.782 8.836 -45.892 1.00 77.00 594 ALA A C 1
ATOM 4785 O O . ALA A 1 594 ? 38.363 9.426 -44.899 1.00 77.00 594 ALA A O 1
ATOM 4786 N N . VAL A 1 595 ? 38.746 9.408 -47.104 1.00 80.25 595 VAL A N 1
ATOM 4787 C CA . VAL A 1 595 ? 38.172 10.749 -47.334 1.00 80.25 595 VAL A CA 1
ATOM 4788 C C . VAL A 1 595 ? 36.657 10.725 -47.127 1.00 80.25 595 VAL A C 1
ATOM 4790 O O . VAL A 1 595 ? 36.097 11.645 -46.538 1.00 80.25 595 VAL A O 1
ATOM 4793 N N . LEU A 1 596 ? 35.990 9.657 -47.571 1.00 82.62 596 LEU A N 1
ATOM 4794 C CA . LEU A 1 596 ? 34.545 9.485 -47.414 1.00 82.62 596 LEU A CA 1
ATOM 4795 C C . LEU A 1 596 ? 34.166 9.114 -45.975 1.00 82.62 596 LEU A C 1
ATOM 4797 O O . LEU A 1 596 ? 33.158 9.607 -45.476 1.00 82.62 596 LEU A O 1
ATOM 4801 N N . VAL A 1 597 ? 34.991 8.309 -45.291 1.00 76.50 597 VAL A N 1
ATOM 4802 C CA . VAL A 1 597 ? 34.834 8.028 -43.850 1.00 76.50 597 VAL A CA 1
ATOM 4803 C C . VAL A 1 597 ? 34.915 9.330 -43.055 1.00 76.50 597 VAL A C 1
ATOM 4805 O O . VAL A 1 597 ? 34.011 9.622 -42.275 1.00 76.50 597 VAL A O 1
ATOM 4808 N N . LYS A 1 598 ? 35.910 10.180 -43.336 1.00 81.38 598 LYS A N 1
ATOM 4809 C CA . LYS A 1 598 ? 36.024 11.491 -42.692 1.00 81.38 598 LYS A CA 1
ATOM 4810 C C . LYS A 1 598 ? 34.800 12.390 -42.922 1.00 81.38 598 LYS A C 1
ATOM 4812 O O . LYS A 1 598 ? 34.393 13.101 -42.009 1.00 81.38 598 LYS A O 1
ATOM 4817 N N . TRP A 1 599 ? 34.157 12.343 -44.092 1.00 85.31 599 TRP A N 1
ATOM 4818 C CA . TRP A 1 599 ? 32.901 13.079 -44.298 1.00 85.31 599 TRP A CA 1
ATOM 4819 C C . TRP A 1 599 ? 31.742 12.552 -43.433 1.00 85.31 599 TRP A C 1
ATOM 4821 O O . TRP A 1 599 ? 30.912 13.354 -43.009 1.00 85.31 599 TRP A O 1
ATOM 4831 N N . VAL A 1 600 ? 31.691 11.255 -43.101 1.00 80.56 600 VAL A N 1
ATOM 4832 C CA . VAL A 1 600 ? 30.730 10.722 -42.110 1.00 80.56 600 VAL A CA 1
ATOM 4833 C C . VAL A 1 600 ? 31.025 11.292 -40.715 1.00 80.56 600 VAL A C 1
ATOM 4835 O O . VAL A 1 600 ? 30.099 11.730 -40.029 1.00 80.56 600 VAL A O 1
ATOM 4838 N N . GLU A 1 601 ? 32.298 11.356 -40.315 1.00 74.81 601 GLU A N 1
ATOM 4839 C CA . GLU A 1 601 ? 32.744 11.913 -39.026 1.00 74.81 601 GLU A CA 1
ATOM 4840 C C . GLU A 1 601 ? 32.446 13.421 -38.906 1.00 74.81 601 GLU A C 1
ATOM 4842 O O . GLU A 1 601 ? 31.755 13.845 -37.976 1.00 74.81 601 GLU A O 1
ATOM 4847 N N . ASP A 1 602 ? 32.900 14.231 -39.870 1.00 81.50 602 ASP A N 1
ATOM 4848 C CA . ASP A 1 602 ? 32.767 15.695 -39.865 1.00 81.50 602 ASP A CA 1
ATOM 4849 C C . ASP A 1 602 ? 31.286 16.140 -39.903 1.00 81.50 602 ASP A C 1
ATOM 4851 O O . ASP A 1 602 ? 30.906 17.117 -39.244 1.00 81.50 602 ASP A O 1
ATOM 4855 N N . ILE A 1 603 ? 30.416 15.415 -40.626 1.00 85.75 603 ILE A N 1
ATOM 4856 C CA . ILE A 1 603 ? 28.963 15.679 -40.652 1.00 85.75 603 ILE A CA 1
ATOM 4857 C C . ILE A 1 603 ? 28.298 15.229 -39.348 1.00 85.75 603 ILE A C 1
ATOM 4859 O O . ILE A 1 603 ? 27.432 15.950 -38.844 1.00 85.75 603 ILE A O 1
ATOM 4863 N N . SER A 1 604 ? 28.715 14.105 -38.757 1.00 78.25 604 SER A N 1
ATOM 4864 C CA . SER A 1 604 ? 28.207 13.664 -37.449 1.00 78.25 604 SER A CA 1
ATOM 4865 C C . SER A 1 604 ? 28.541 14.693 -36.364 1.00 78.25 604 SER A C 1
ATOM 4867 O O . SER A 1 604 ? 27.639 15.167 -35.674 1.00 78.25 604 SER A O 1
ATOM 4869 N N . ALA A 1 605 ? 29.796 15.151 -36.289 1.00 75.25 605 ALA A N 1
ATOM 4870 C CA . ALA A 1 605 ? 30.214 16.234 -35.396 1.00 75.25 605 ALA A CA 1
ATOM 4871 C C . ALA A 1 605 ? 29.447 17.547 -35.666 1.00 75.25 605 ALA A C 1
ATOM 4873 O O . ALA A 1 605 ? 29.054 18.254 -34.733 1.00 75.25 605 ALA A O 1
ATOM 4874 N N . GLY A 1 606 ? 29.179 17.853 -36.941 1.00 81.50 606 GLY A N 1
ATOM 4875 C CA . GLY A 1 606 ? 28.321 18.962 -37.361 1.00 81.50 606 GLY A CA 1
ATOM 4876 C C . GLY A 1 606 ? 26.899 18.872 -36.803 1.00 81.50 606 GLY A C 1
ATOM 4877 O O . GLY A 1 606 ? 26.396 19.859 -36.269 1.00 81.50 606 GLY A O 1
ATOM 4878 N N . CYS A 1 607 ? 26.267 17.696 -36.869 1.00 80.19 607 CYS A N 1
ATOM 4879 C CA . CYS A 1 607 ? 24.941 17.457 -36.290 1.00 80.19 607 CYS A CA 1
ATOM 4880 C C . CYS A 1 607 ? 24.979 17.617 -34.765 1.00 80.19 607 CYS A C 1
ATOM 4882 O O . CYS A 1 607 ? 24.142 18.312 -34.190 1.00 80.19 607 CYS A O 1
ATOM 4884 N N . VAL A 1 608 ? 25.992 17.029 -34.124 1.00 71.25 608 VAL A N 1
ATOM 4885 C CA . VAL A 1 608 ? 26.194 17.038 -32.668 1.00 71.25 608 VAL A CA 1
ATOM 4886 C C . VAL A 1 608 ? 26.250 18.466 -32.104 1.00 71.25 608 VAL A C 1
ATOM 4888 O O . VAL A 1 608 ? 25.562 18.812 -31.143 1.00 71.25 608 VAL A O 1
ATOM 4891 N N . LYS A 1 609 ? 26.992 19.355 -32.764 1.00 80.75 609 LYS A N 1
ATOM 4892 C CA . LYS A 1 609 ? 27.073 20.780 -32.410 1.00 80.75 609 LYS A CA 1
ATOM 4893 C C . LYS A 1 609 ? 25.717 21.499 -32.424 1.00 80.75 609 LYS A C 1
ATOM 4895 O O . LYS A 1 609 ? 25.523 22.410 -31.617 1.00 80.75 609 LYS A O 1
ATOM 4900 N N . ILE A 1 610 ? 24.777 21.116 -33.292 1.00 79.00 610 ILE A N 1
ATOM 4901 C CA . ILE A 1 610 ? 23.466 21.777 -33.376 1.00 79.00 610 ILE A CA 1
ATOM 4902 C C . ILE A 1 610 ? 22.600 21.491 -32.153 1.00 79.00 610 ILE A C 1
ATOM 4904 O O . ILE A 1 610 ? 22.109 22.443 -31.552 1.00 79.00 610 ILE A O 1
ATOM 4908 N N . TYR A 1 611 ? 22.427 20.234 -31.738 1.00 71.25 611 TYR A N 1
ATOM 4909 C CA . TYR A 1 611 ? 21.598 19.943 -30.560 1.00 71.25 611 TYR A CA 1
ATOM 4910 C C . TYR A 1 611 ? 22.157 20.618 -29.299 1.00 71.25 611 TYR A C 1
ATOM 4912 O O . TYR A 1 611 ? 21.391 21.244 -28.571 1.00 71.25 611 TYR A O 1
ATOM 4920 N N . HIS A 1 612 ? 23.485 20.583 -29.094 1.00 68.31 612 HIS A N 1
ATOM 4921 C CA . HIS A 1 612 ? 24.141 21.317 -28.004 1.00 68.31 612 HIS A CA 1
ATOM 4922 C C . HIS A 1 612 ? 23.840 22.825 -28.065 1.00 68.31 612 HIS A C 1
ATOM 4924 O O . HIS A 1 612 ? 23.548 23.434 -27.040 1.00 68.31 612 HIS A O 1
ATOM 4930 N N . THR A 1 613 ? 23.857 23.424 -29.261 1.00 77.69 613 THR A N 1
ATOM 4931 C CA . THR A 1 613 ? 23.532 24.850 -29.469 1.00 77.69 613 THR A CA 1
ATOM 4932 C C . THR A 1 613 ? 22.048 25.154 -29.212 1.00 77.69 613 THR A C 1
ATOM 4934 O O . THR A 1 613 ? 21.720 26.220 -28.701 1.00 77.69 613 THR A O 1
ATOM 4937 N N . HIS A 1 614 ? 21.147 24.216 -29.521 1.00 69.19 614 HIS A N 1
ATOM 4938 C CA . HIS A 1 614 ? 19.700 24.316 -29.277 1.00 69.19 614 HIS A CA 1
ATOM 4939 C C . HIS A 1 614 ? 19.279 23.818 -27.877 1.00 69.19 614 HIS A C 1
ATOM 4941 O O . HIS A 1 614 ? 18.084 23.713 -27.605 1.00 69.19 614 HIS A O 1
ATOM 4947 N N . ASN A 1 615 ? 20.237 23.485 -27.002 1.00 59.66 615 ASN A N 1
ATOM 4948 C CA . ASN A 1 615 ? 20.024 22.871 -25.686 1.00 59.66 615 ASN A CA 1
ATOM 4949 C C . ASN A 1 615 ? 19.084 21.642 -25.704 1.00 59.66 615 ASN A C 1
ATOM 4951 O O . ASN A 1 615 ? 18.345 21.396 -24.751 1.00 59.66 615 ASN A O 1
ATOM 4955 N N . LYS A 1 616 ? 19.095 20.867 -26.798 1.00 54.50 616 LYS A N 1
ATOM 4956 C CA . LYS A 1 616 ? 18.404 19.572 -26.882 1.00 54.50 616 LYS A CA 1
ATOM 4957 C C . LYS A 1 616 ? 19.410 18.467 -26.529 1.00 54.50 616 LYS A C 1
ATOM 4959 O O . LYS A 1 616 ? 20.563 18.558 -26.957 1.00 54.50 616 LYS A O 1
ATOM 4964 N N . PRO A 1 617 ? 19.032 17.448 -25.742 1.00 43.28 617 PRO A N 1
ATOM 4965 C CA . PRO A 1 617 ? 19.976 16.426 -25.308 1.00 43.28 617 PRO A CA 1
ATOM 4966 C C . PRO A 1 617 ? 20.449 15.572 -26.490 1.00 43.28 617 PRO A C 1
ATOM 4968 O O . PRO A 1 617 ? 19.638 15.059 -27.261 1.00 43.28 617 PRO A O 1
ATOM 4971 N N . ILE A 1 618 ? 21.765 15.373 -26.587 1.00 43.47 618 ILE A N 1
ATOM 4972 C CA . ILE A 1 618 ? 22.349 14.213 -27.267 1.00 43.47 618 ILE A CA 1
ATOM 4973 C C . ILE A 1 618 ? 22.900 13.305 -26.186 1.00 43.47 618 ILE A C 1
ATOM 4975 O O . ILE A 1 618 ? 23.578 13.765 -25.267 1.00 43.47 618 ILE A O 1
ATOM 4979 N N . TYR A 1 619 ? 22.686 12.011 -26.361 1.00 43.16 619 TYR A N 1
ATOM 4980 C CA . TYR A 1 619 ? 23.426 10.979 -25.656 1.00 43.16 619 TYR A CA 1
ATOM 4981 C C . TYR A 1 619 ? 24.841 10.887 -26.248 1.00 43.16 619 TYR A C 1
ATOM 4983 O O . TYR A 1 619 ? 25.098 10.104 -27.160 1.00 43.16 619 TYR A O 1
ATOM 4991 N N . LEU A 1 620 ? 25.739 11.759 -25.781 1.00 31.58 620 LEU A N 1
ATOM 4992 C CA . LEU A 1 620 ? 27.161 11.749 -26.126 1.00 31.58 620 LEU A CA 1
ATOM 4993 C C . LEU A 1 620 ? 28.021 12.038 -24.900 1.00 31.58 620 LEU A C 1
ATOM 4995 O O . LEU A 1 620 ? 27.757 12.979 -24.150 1.00 31.58 620 LEU A O 1
ATOM 4999 N N . LEU A 1 621 ? 29.081 11.245 -24.737 1.00 28.53 621 LEU A N 1
ATOM 5000 C CA . LEU A 1 621 ? 30.048 11.431 -23.665 1.00 28.53 621 LEU A CA 1
ATOM 5001 C C . LEU A 1 621 ? 30.831 12.729 -23.868 1.00 28.53 621 LEU A C 1
ATOM 5003 O O . LEU A 1 621 ? 31.405 12.985 -24.929 1.00 28.53 621 LEU A O 1
ATOM 5007 N N . LYS A 1 622 ? 30.884 13.543 -22.815 1.00 24.16 622 LYS A N 1
ATOM 5008 C CA . LYS A 1 622 ? 31.707 14.747 -22.771 1.00 24.16 622 LYS A CA 1
ATOM 5009 C C . LYS A 1 622 ? 33.106 14.367 -22.289 1.00 24.16 622 LYS A C 1
ATOM 5011 O O . LYS A 1 622 ? 33.333 14.282 -21.087 1.00 24.16 622 LYS A O 1
ATOM 5016 N N . VAL A 1 623 ? 34.036 14.168 -23.224 1.00 30.91 623 VAL A N 1
ATOM 5017 C CA . VAL A 1 623 ? 35.458 13.956 -22.904 1.00 30.91 623 VAL A CA 1
ATOM 5018 C C . VAL A 1 623 ? 35.972 15.133 -22.066 1.00 30.91 623 VAL A C 1
ATOM 5020 O O . VAL A 1 623 ? 35.875 16.291 -22.481 1.00 30.91 623 VAL A O 1
ATOM 5023 N N . GLY A 1 624 ? 36.507 14.836 -20.883 1.00 25.50 624 GLY A N 1
ATOM 5024 C CA . GLY A 1 624 ? 37.006 15.826 -19.935 1.00 25.50 624 GLY A CA 1
ATOM 5025 C C . GLY A 1 624 ? 38.097 15.236 -19.051 1.00 25.50 624 GLY A C 1
ATOM 5026 O O . GLY A 1 624 ? 37.804 14.521 -18.100 1.00 25.50 624 GLY A O 1
ATOM 5027 N N . ASN A 1 625 ? 39.356 15.555 -19.356 1.00 31.47 625 ASN A N 1
ATOM 5028 C CA . ASN A 1 625 ? 40.495 15.128 -18.545 1.00 31.47 625 ASN A CA 1
ATOM 5029 C C . ASN A 1 625 ? 40.587 15.956 -17.257 1.00 31.47 625 ASN A C 1
ATOM 5031 O O . ASN A 1 625 ? 41.207 17.020 -17.243 1.00 31.47 625 ASN A O 1
ATOM 5035 N N . THR A 1 626 ? 40.040 15.421 -16.171 1.00 24.55 626 THR A N 1
ATOM 5036 C CA . THR A 1 626 ? 40.396 15.782 -14.793 1.00 24.55 626 THR A CA 1
ATOM 5037 C C . THR A 1 626 ? 40.545 14.497 -13.989 1.00 24.55 626 THR A C 1
ATOM 5039 O O . THR A 1 626 ? 39.561 13.794 -13.777 1.00 24.55 626 THR A O 1
ATOM 5042 N N . LEU A 1 627 ? 41.776 14.185 -13.569 1.00 28.92 627 LEU A N 1
ATOM 5043 C CA . LEU A 1 627 ? 41.993 13.231 -12.482 1.00 28.92 627 LEU A CA 1
ATOM 5044 C C . LEU A 1 627 ? 41.494 13.873 -11.189 1.00 28.92 627 LEU A C 1
ATOM 5046 O O . LEU A 1 627 ? 41.932 14.974 -10.869 1.00 28.92 627 LEU A O 1
ATOM 5050 N N . ASP A 1 628 ? 40.702 13.129 -10.429 1.00 26.17 628 ASP A N 1
ATOM 5051 C CA . ASP A 1 628 ? 40.633 13.237 -8.975 1.00 26.17 628 ASP A CA 1
ATOM 5052 C C . ASP A 1 628 ? 40.641 11.816 -8.391 1.00 26.17 628 ASP A C 1
ATOM 5054 O O . ASP A 1 628 ? 40.323 10.841 -9.080 1.00 26.17 628 ASP A O 1
ATOM 5058 N N . VAL A 1 629 ? 41.125 11.679 -7.157 1.00 24.73 629 VAL A N 1
ATOM 5059 C CA . VAL A 1 629 ? 41.523 10.383 -6.585 1.00 24.73 629 VAL A CA 1
ATOM 5060 C C . VAL A 1 629 ? 40.332 9.655 -5.962 1.00 24.73 629 VAL A C 1
ATOM 5062 O O . VAL A 1 629 ? 39.606 10.218 -5.149 1.00 24.73 629 VAL A O 1
ATOM 5065 N N . LEU A 1 630 ? 40.181 8.371 -6.299 1.00 23.52 630 LEU A N 1
ATOM 5066 C CA . LEU A 1 630 ? 39.311 7.442 -5.580 1.00 23.52 630 LEU A CA 1
ATOM 5067 C C . LEU A 1 630 ? 40.053 6.879 -4.361 1.00 23.52 630 LEU A C 1
ATOM 5069 O O . LEU A 1 630 ? 41.007 6.116 -4.518 1.00 23.52 630 LEU A O 1
ATOM 5073 N N . GLU A 1 631 ? 39.586 7.206 -3.158 1.00 24.73 631 GLU A N 1
ATOM 5074 C CA . GLU A 1 631 ? 39.844 6.376 -1.978 1.00 24.73 631 GLU A CA 1
ATOM 5075 C C . GLU A 1 631 ? 38.851 5.201 -1.961 1.00 24.73 631 GLU A C 1
ATOM 5077 O O . GLU A 1 631 ? 37.701 5.336 -2.382 1.00 24.73 631 GLU A O 1
ATOM 5082 N N . LEU A 1 632 ? 39.310 4.028 -1.517 1.00 28.06 632 LEU A N 1
ATOM 5083 C CA . LEU A 1 632 ? 38.476 2.831 -1.389 1.00 28.06 632 LEU A CA 1
ATOM 5084 C C . LEU A 1 632 ? 37.861 2.751 0.009 1.00 28.06 632 LEU A C 1
ATOM 5086 O O . LEU A 1 632 ? 38.544 2.982 1.005 1.00 28.06 632 LEU A O 1
ATOM 5090 N N . ASP A 1 633 ? 36.595 2.344 0.059 1.00 29.30 633 ASP A N 1
ATOM 5091 C CA . ASP A 1 633 ? 35.894 2.007 1.297 1.00 29.30 633 ASP A CA 1
ATOM 5092 C C . ASP A 1 633 ? 36.612 0.836 2.017 1.00 29.30 633 ASP A C 1
ATOM 5094 O O . ASP A 1 633 ? 36.812 -0.224 1.404 1.00 29.30 633 ASP A O 1
ATOM 5098 N N . PRO A 1 634 ? 37.041 1.002 3.285 1.00 32.41 634 PRO A N 1
ATOM 5099 C CA . PRO A 1 634 ? 37.799 -0.015 4.008 1.00 32.41 634 PRO A CA 1
ATOM 5100 C C . PRO A 1 634 ? 36.976 -1.248 4.422 1.00 32.41 634 PRO A C 1
ATOM 5102 O O . PRO A 1 634 ? 37.582 -2.272 4.747 1.00 32.41 634 PRO A O 1
ATOM 5105 N N . ASP A 1 635 ? 35.639 -1.204 4.390 1.00 31.72 635 ASP A N 1
ATOM 5106 C CA . ASP A 1 635 ? 34.785 -2.296 4.892 1.00 31.72 635 ASP A CA 1
ATOM 5107 C C . ASP A 1 635 ? 34.575 -3.451 3.884 1.00 31.72 635 ASP A C 1
ATOM 5109 O O . ASP A 1 635 ? 33.892 -4.442 4.177 1.00 31.72 635 ASP A O 1
ATOM 5113 N N . ILE A 1 636 ? 35.210 -3.402 2.703 1.00 35.97 636 ILE A N 1
ATOM 5114 C CA . ILE A 1 636 ? 35.153 -4.486 1.706 1.00 35.97 636 ILE A CA 1
ATOM 5115 C C . ILE A 1 636 ? 35.940 -5.719 2.190 1.00 35.97 636 ILE A C 1
ATOM 5117 O O . ILE A 1 636 ? 37.125 -5.913 1.908 1.00 35.97 636 ILE A O 1
ATOM 5121 N N . ASN A 1 637 ? 35.249 -6.624 2.888 1.00 34.75 637 ASN A N 1
ATOM 5122 C CA . ASN A 1 637 ? 35.813 -7.884 3.371 1.00 34.75 637 ASN A CA 1
ATOM 5123 C C . ASN A 1 637 ? 36.064 -8.901 2.235 1.00 34.75 637 ASN A C 1
ATOM 5125 O O . ASN A 1 637 ? 35.268 -9.809 1.981 1.00 34.75 637 ASN A O 1
ATOM 5129 N N . LEU A 1 638 ? 37.238 -8.799 1.605 1.00 36.94 638 LEU A N 1
ATOM 5130 C CA . LEU A 1 638 ? 37.724 -9.685 0.535 1.00 36.94 638 LEU A CA 1
ATOM 5131 C C . LEU A 1 638 ? 37.832 -11.181 0.914 1.00 36.94 638 LEU A C 1
ATOM 5133 O O . LEU A 1 638 ? 38.056 -12.014 0.038 1.00 36.94 638 LEU A O 1
ATOM 5137 N N . ASN A 1 639 ? 37.660 -11.555 2.189 1.00 38.41 639 ASN A N 1
ATOM 5138 C CA . ASN A 1 639 ? 37.666 -12.955 2.639 1.00 38.41 639 ASN A CA 1
ATOM 5139 C C . ASN A 1 639 ? 36.269 -13.614 2.628 1.00 38.41 639 ASN A C 1
ATOM 5141 O O . ASN A 1 639 ? 36.118 -14.742 3.105 1.00 38.41 639 ASN A O 1
ATOM 5145 N N . ALA A 1 640 ? 35.243 -12.939 2.097 1.00 36.00 640 ALA A N 1
ATOM 5146 C CA . ALA A 1 640 ? 33.887 -13.473 1.998 1.00 36.00 640 ALA A CA 1
ATOM 5147 C C . ALA A 1 640 ? 33.839 -14.808 1.202 1.00 36.00 640 ALA A C 1
ATOM 5149 O O . ALA A 1 640 ? 34.290 -14.854 0.052 1.00 36.00 640 ALA A O 1
ATOM 5150 N N . PRO A 1 641 ? 33.261 -15.904 1.748 1.00 30.61 641 PRO A N 1
ATOM 5151 C CA . PRO A 1 641 ? 33.286 -17.225 1.103 1.00 30.61 641 PRO A CA 1
ATOM 5152 C C . PRO A 1 641 ? 32.666 -17.297 -0.302 1.00 30.61 641 PRO A C 1
ATOM 5154 O O . PRO A 1 641 ? 33.019 -18.188 -1.073 1.00 30.61 641 PRO A O 1
ATOM 5157 N N . CYS A 1 642 ? 31.775 -16.366 -0.654 1.00 32.59 642 CYS A N 1
ATOM 5158 C CA . CYS A 1 642 ? 31.147 -16.275 -1.974 1.00 32.59 642 CYS A CA 1
ATOM 5159 C C . CYS A 1 642 ? 32.155 -16.071 -3.122 1.00 32.59 642 CYS A C 1
ATOM 5161 O O . CYS A 1 642 ? 31.941 -16.601 -4.213 1.00 32.59 642 CYS A O 1
ATOM 5163 N N . LEU A 1 643 ? 33.284 -15.393 -2.879 1.00 32.12 643 LEU A N 1
ATOM 5164 C CA . LEU A 1 643 ? 34.301 -15.123 -3.905 1.00 32.12 643 LEU A CA 1
ATOM 5165 C C . LEU A 1 643 ? 35.091 -16.374 -4.338 1.00 32.12 643 LEU A C 1
ATOM 5167 O O . LEU A 1 643 ? 35.681 -16.384 -5.417 1.00 32.12 643 LEU A O 1
ATOM 5171 N N . ARG A 1 644 ? 35.076 -17.466 -3.556 1.00 34.00 644 ARG A N 1
ATOM 5172 C CA . ARG A 1 644 ? 35.817 -18.699 -3.894 1.00 34.00 644 ARG A CA 1
ATOM 5173 C C . ARG A 1 644 ? 35.228 -19.512 -5.051 1.00 34.00 644 ARG A C 1
ATOM 5175 O O . ARG A 1 644 ? 35.925 -20.378 -5.569 1.00 34.00 644 ARG A O 1
ATOM 5182 N N . ASN A 1 645 ? 33.997 -19.231 -5.479 1.00 31.61 645 ASN A N 1
ATOM 5183 C CA . ASN A 1 645 ? 33.313 -20.004 -6.524 1.00 31.61 645 ASN A CA 1
ATOM 5184 C C . ASN A 1 645 ? 33.456 -19.416 -7.944 1.00 31.61 645 ASN A C 1
ATOM 5186 O O . ASN A 1 645 ? 32.886 -19.969 -8.881 1.00 31.61 645 ASN A O 1
ATOM 5190 N N . VAL A 1 646 ? 34.194 -18.311 -8.117 1.00 32.25 646 VAL A N 1
ATOM 5191 C CA . VAL A 1 646 ? 34.268 -17.555 -9.389 1.00 32.25 646 VAL A CA 1
ATOM 5192 C C . VAL A 1 646 ? 35.580 -17.801 -10.165 1.00 32.25 646 VAL A C 1
ATOM 5194 O O . VAL A 1 646 ? 35.699 -17.415 -11.324 1.00 32.25 646 VAL A O 1
ATOM 5197 N N . LEU A 1 647 ? 36.566 -18.490 -9.573 1.00 29.64 647 LEU A N 1
ATOM 5198 C CA . LEU A 1 647 ? 37.870 -18.751 -10.202 1.00 29.64 647 LEU A CA 1
ATOM 5199 C C . LEU A 1 647 ? 37.987 -20.187 -10.763 1.00 29.64 647 LEU A C 1
ATOM 5201 O O . LEU A 1 647 ? 37.826 -21.149 -10.007 1.00 29.64 647 LEU A O 1
ATOM 5205 N N . PRO A 1 648 ? 38.329 -20.369 -12.058 1.00 26.91 648 PRO A N 1
ATOM 5206 C CA . PRO A 1 648 ? 38.611 -21.684 -12.636 1.00 26.91 648 PRO A CA 1
ATOM 5207 C C . PRO A 1 648 ? 39.806 -22.385 -11.972 1.00 26.91 648 PRO A C 1
ATOM 5209 O O . PRO A 1 648 ? 40.828 -21.770 -11.672 1.00 26.91 648 PRO A O 1
ATOM 5212 N N . THR A 1 649 ? 39.708 -23.703 -11.792 1.00 29.98 649 THR A N 1
ATOM 5213 C CA . THR A 1 649 ? 40.606 -24.516 -10.947 1.00 29.98 649 THR A CA 1
ATOM 5214 C C . THR A 1 649 ? 41.980 -24.834 -11.576 1.00 29.98 649 THR A C 1
ATOM 5216 O O . THR A 1 649 ? 42.509 -25.929 -11.392 1.00 29.98 649 THR A O 1
ATOM 5219 N N . SER A 1 650 ? 42.567 -23.919 -12.358 1.00 32.22 650 SER A N 1
ATOM 5220 C CA . SER A 1 650 ? 43.799 -24.182 -13.125 1.00 32.22 650 SER A CA 1
ATOM 5221 C C . SER A 1 650 ? 44.701 -22.957 -13.357 1.00 32.22 650 SER A C 1
ATOM 5223 O O . SER A 1 650 ? 45.080 -22.659 -14.489 1.00 32.22 650 SER A O 1
ATOM 5225 N N . ALA A 1 651 ? 45.099 -22.279 -12.280 1.00 28.11 651 ALA A N 1
ATOM 5226 C CA . ALA A 1 651 ? 46.282 -21.413 -12.240 1.00 28.11 651 ALA A CA 1
ATOM 5227 C C . ALA A 1 651 ? 46.987 -21.602 -10.885 1.00 28.11 651 ALA A C 1
ATOM 5229 O O . ALA A 1 651 ? 46.316 -21.782 -9.871 1.00 28.11 651 ALA A O 1
ATOM 5230 N N . SER A 1 652 ? 48.323 -21.617 -10.851 1.00 32.91 652 SER A N 1
ATOM 5231 C CA . SER A 1 652 ? 49.071 -21.834 -9.604 1.00 32.91 652 SER A CA 1
ATOM 5232 C C . SER A 1 652 ? 49.297 -20.529 -8.835 1.00 32.91 652 SER A C 1
ATOM 5234 O O . SER A 1 652 ? 49.482 -19.461 -9.421 1.00 32.91 652 SER A O 1
ATOM 5236 N N . GLU A 1 653 ? 49.326 -20.620 -7.503 1.00 34.88 653 GLU A N 1
ATOM 5237 C CA . GLU A 1 653 ? 49.410 -19.470 -6.582 1.00 34.88 653 GLU A CA 1
ATOM 5238 C C . GLU A 1 653 ? 50.638 -18.571 -6.835 1.00 34.88 653 GLU A C 1
ATOM 5240 O O . GLU A 1 653 ? 50.593 -17.363 -6.601 1.00 34.88 653 GLU A O 1
ATOM 5245 N N . ALA A 1 654 ? 51.710 -19.131 -7.408 1.00 30.64 654 ALA A N 1
ATOM 5246 C CA . ALA A 1 654 ? 52.911 -18.398 -7.805 1.00 30.64 654 ALA A CA 1
ATOM 5247 C C . ALA A 1 654 ? 52.665 -17.319 -8.882 1.00 30.64 654 ALA A C 1
ATOM 5249 O O . ALA A 1 654 ? 53.407 -16.341 -8.933 1.00 30.64 654 ALA A O 1
ATOM 5250 N N . SER A 1 655 ? 51.642 -17.461 -9.735 1.00 30.00 655 SER A N 1
ATOM 5251 C CA . SER A 1 655 ? 51.334 -16.472 -10.781 1.00 30.00 655 SER A CA 1
ATOM 5252 C C . SER A 1 655 ? 50.502 -15.291 -10.273 1.00 30.00 655 SER A C 1
ATOM 5254 O O . SER A 1 655 ? 50.649 -14.188 -10.793 1.00 30.00 655 SER A O 1
ATOM 5256 N N . ALA A 1 656 ? 49.673 -15.485 -9.242 1.00 31.75 656 ALA A N 1
ATOM 5257 C CA . ALA A 1 656 ? 48.859 -14.411 -8.664 1.00 31.75 656 ALA A CA 1
ATOM 5258 C C . ALA A 1 656 ? 49.714 -13.389 -7.888 1.00 31.75 656 ALA A C 1
ATOM 5260 O O . ALA A 1 656 ? 49.490 -12.182 -7.985 1.00 31.75 656 ALA A O 1
ATOM 5261 N N . ALA A 1 657 ? 50.739 -13.865 -7.172 1.00 30.52 657 ALA A N 1
ATOM 5262 C CA . ALA A 1 657 ? 51.620 -13.020 -6.364 1.00 30.52 657 ALA A CA 1
ATOM 5263 C C . ALA A 1 657 ? 52.415 -11.986 -7.190 1.00 30.52 657 ALA A C 1
ATOM 5265 O O . ALA A 1 657 ? 52.643 -10.873 -6.722 1.00 30.52 657 ALA A O 1
ATOM 5266 N N . VAL A 1 658 ? 52.809 -12.326 -8.425 1.00 29.56 658 VAL A N 1
ATOM 5267 C CA . VAL A 1 658 ? 53.617 -11.440 -9.287 1.00 29.56 658 VAL A CA 1
ATOM 5268 C C . VAL A 1 658 ? 52.818 -10.224 -9.768 1.00 29.56 658 VAL A C 1
ATOM 5270 O O . VAL A 1 658 ? 53.365 -9.126 -9.834 1.00 29.56 658 VAL A O 1
ATOM 5273 N N . VAL A 1 659 ? 51.523 -10.394 -10.057 1.00 31.56 659 VAL A N 1
ATOM 5274 C CA . VAL A 1 659 ? 50.653 -9.293 -10.509 1.00 31.56 659 VAL A CA 1
ATOM 5275 C C . VAL A 1 659 ? 50.374 -8.309 -9.368 1.00 31.56 659 VAL A C 1
ATOM 5277 O O . VAL A 1 659 ? 50.438 -7.101 -9.575 1.00 31.56 659 VAL A O 1
ATOM 5280 N N . PHE A 1 660 ? 50.138 -8.808 -8.150 1.00 29.39 660 PHE A N 1
ATOM 5281 C CA . PHE A 1 660 ? 49.911 -7.946 -6.984 1.00 29.39 660 PHE A CA 1
ATOM 5282 C C . PHE A 1 660 ? 51.179 -7.218 -6.508 1.00 29.39 660 PHE A C 1
ATOM 5284 O O . PHE A 1 660 ? 51.095 -6.057 -6.116 1.00 29.39 660 PHE A O 1
ATOM 5291 N N . ALA A 1 661 ? 52.356 -7.850 -6.581 1.00 28.59 661 ALA A N 1
ATOM 5292 C CA . ALA A 1 661 ? 53.618 -7.202 -6.210 1.00 28.59 661 ALA A CA 1
ATOM 5293 C C . ALA A 1 661 ? 53.939 -5.985 -7.100 1.00 28.59 661 ALA A C 1
ATOM 5295 O O . ALA A 1 661 ? 54.327 -4.932 -6.593 1.00 28.59 661 ALA A O 1
ATOM 5296 N N . ALA A 1 662 ? 53.706 -6.104 -8.413 1.00 30.39 662 ALA A N 1
ATOM 5297 C CA . ALA A 1 662 ? 53.977 -5.041 -9.382 1.00 30.39 662 ALA A CA 1
ATOM 5298 C C . ALA A 1 662 ? 53.138 -3.766 -9.160 1.00 30.39 662 ALA A C 1
ATOM 5300 O O . ALA A 1 662 ? 53.588 -2.676 -9.509 1.00 30.39 662 ALA A O 1
ATOM 5301 N N . LEU A 1 663 ? 51.944 -3.883 -8.565 1.00 30.31 663 LEU A N 1
ATOM 5302 C CA . LEU A 1 663 ? 51.074 -2.735 -8.286 1.00 30.31 663 LEU A CA 1
ATOM 5303 C C . LEU A 1 663 ? 51.494 -1.950 -7.030 1.00 30.31 663 LEU A C 1
ATOM 5305 O O . LEU A 1 663 ? 51.226 -0.755 -6.936 1.00 30.31 663 LEU A O 1
ATOM 5309 N N . VAL A 1 664 ? 52.155 -2.605 -6.069 1.00 31.28 664 VAL A N 1
ATOM 5310 C CA . VAL A 1 664 ? 52.498 -2.009 -4.764 1.00 31.28 664 VAL A CA 1
ATOM 5311 C C . VAL A 1 664 ? 53.849 -1.288 -4.795 1.00 31.28 664 VAL A C 1
ATOM 5313 O O . VAL A 1 664 ? 53.963 -0.189 -4.254 1.00 31.28 664 VAL A O 1
ATOM 5316 N N . GLU A 1 665 ? 54.867 -1.835 -5.472 1.00 29.19 665 GLU A N 1
ATOM 5317 C CA . GLU A 1 665 ? 56.198 -1.196 -5.523 1.00 29.19 665 GLU A CA 1
ATOM 5318 C C . GLU A 1 665 ? 56.222 0.137 -6.301 1.00 29.19 665 GLU A C 1
ATOM 5320 O O . GLU A 1 665 ? 57.147 0.931 -6.130 1.00 29.19 665 GLU A O 1
ATOM 5325 N N . SER A 1 666 ? 55.183 0.450 -7.088 1.00 29.52 666 SER A N 1
ATOM 5326 C CA . SER A 1 666 ? 55.061 1.742 -7.782 1.00 29.52 666 SER A CA 1
ATOM 5327 C C . SER A 1 666 ? 54.662 2.920 -6.872 1.00 29.52 666 SER A C 1
ATOM 5329 O O . SER A 1 666 ? 54.647 4.057 -7.348 1.00 29.52 666 SER A O 1
ATOM 5331 N N . LEU A 1 667 ? 54.317 2.685 -5.597 1.00 29.25 667 LEU A N 1
ATOM 5332 C CA . LEU A 1 667 ? 53.710 3.702 -4.720 1.00 29.25 667 LEU A CA 1
ATOM 5333 C C . LEU A 1 667 ? 54.571 4.138 -3.516 1.00 29.25 667 LEU A C 1
ATOM 5335 O O . LEU A 1 667 ? 54.150 5.021 -2.770 1.00 29.25 667 LEU A O 1
ATOM 5339 N N . THR A 1 668 ? 55.778 3.587 -3.308 1.00 31.28 668 THR A N 1
ATOM 5340 C CA . THR A 1 668 ? 56.579 3.882 -2.095 1.00 31.28 668 THR A CA 1
ATOM 5341 C C . THR A 1 668 ? 58.087 4.099 -2.322 1.00 31.28 668 THR A C 1
ATOM 5343 O O . THR A 1 668 ? 58.884 3.173 -2.180 1.00 31.28 668 THR A O 1
ATOM 5346 N N . ALA A 1 669 ? 58.505 5.354 -2.547 1.00 26.20 669 ALA A N 1
ATOM 5347 C CA . ALA A 1 669 ? 59.880 5.847 -2.328 1.00 26.20 669 ALA A CA 1
ATOM 5348 C C . ALA A 1 669 ? 59.884 7.380 -2.038 1.00 26.20 669 ALA A C 1
ATOM 5350 O O . ALA A 1 669 ? 58.930 8.051 -2.431 1.00 26.20 669 ALA A O 1
ATOM 5351 N N . PRO A 1 670 ? 60.866 7.967 -1.305 1.00 30.23 670 PRO A N 1
ATOM 5352 C CA . PRO A 1 670 ? 60.519 9.043 -0.355 1.00 30.23 670 PRO A CA 1
ATOM 5353 C C . PRO A 1 670 ? 61.230 10.419 -0.475 1.00 30.23 670 PRO A C 1
ATOM 5355 O O . PRO A 1 670 ? 62.389 10.502 -0.864 1.00 30.23 670 PRO A O 1
ATOM 5358 N N . ARG A 1 671 ? 60.513 11.461 0.005 1.00 30.33 671 ARG A N 1
ATOM 5359 C CA . ARG A 1 671 ? 60.901 12.700 0.757 1.00 30.33 671 ARG A CA 1
ATOM 5360 C C . ARG A 1 671 ? 62.286 13.373 0.555 1.00 30.33 671 ARG A C 1
ATOM 5362 O O . ARG A 1 671 ? 63.328 12.728 0.581 1.00 30.33 671 ARG A O 1
ATOM 5369 N N . PRO A 1 672 ? 62.321 14.721 0.637 1.00 27.23 672 PRO A N 1
ATOM 5370 C CA . PRO A 1 672 ? 62.723 15.349 1.916 1.00 27.23 672 PRO A CA 1
ATOM 5371 C C . PRO A 1 672 ? 61.716 16.392 2.457 1.00 27.23 672 PRO A C 1
ATOM 5373 O O . PRO A 1 672 ? 60.691 16.658 1.840 1.00 27.23 672 PRO A O 1
ATOM 5376 N N . ALA A 1 673 ? 61.972 16.922 3.661 1.00 26.30 673 ALA A N 1
ATOM 5377 C CA . ALA A 1 673 ? 60.987 17.615 4.504 1.00 26.30 673 ALA A CA 1
ATOM 5378 C C . ALA A 1 673 ? 61.122 19.151 4.581 1.00 26.30 673 ALA A C 1
ATOM 5380 O O . ALA A 1 673 ? 62.214 19.699 4.434 1.00 26.30 673 ALA A O 1
ATOM 5381 N N . SER A 1 674 ? 60.028 19.810 4.981 1.00 24.11 674 SER A N 1
ATOM 5382 C CA . SER A 1 674 ? 60.022 21.087 5.713 1.00 24.11 674 SER A CA 1
ATOM 5383 C C . SER A 1 674 ? 58.817 21.146 6.666 1.00 24.11 674 SER A C 1
ATOM 5385 O O . SER A 1 674 ? 57.760 20.611 6.342 1.00 24.11 674 SER A O 1
ATOM 5387 N N . ASN A 1 675 ? 58.983 21.770 7.834 1.00 26.30 675 ASN A N 1
ATOM 5388 C CA . ASN A 1 675 ? 57.979 21.825 8.910 1.00 26.30 675 ASN A CA 1
ATOM 5389 C C . ASN A 1 675 ? 56.853 22.840 8.627 1.00 26.30 675 ASN A C 1
ATOM 5391 O O . ASN A 1 675 ? 57.088 23.798 7.894 1.00 26.30 675 ASN A O 1
ATOM 5395 N N . VAL A 1 676 ? 55.713 22.702 9.321 1.00 28.19 676 VAL A N 1
ATOM 5396 C CA . VAL A 1 676 ? 55.129 23.695 10.264 1.00 28.19 676 VAL A CA 1
ATOM 5397 C C . VAL A 1 676 ? 53.891 23.075 10.947 1.00 28.19 676 VAL A C 1
ATOM 5399 O O . VAL A 1 676 ? 53.202 22.255 10.346 1.00 28.19 676 VAL A O 1
ATOM 5402 N N . ASP A 1 677 ? 53.653 23.428 12.210 1.00 26.20 677 ASP A N 1
ATOM 5403 C CA . ASP A 1 677 ? 52.575 22.927 13.080 1.00 26.20 677 ASP A CA 1
ATOM 5404 C C . ASP A 1 677 ? 51.220 23.649 12.859 1.00 26.20 677 ASP A C 1
ATOM 5406 O O . ASP A 1 677 ? 51.202 24.806 12.432 1.00 26.20 677 ASP A O 1
ATOM 5410 N N . GLY A 1 678 ? 50.082 23.020 13.203 1.00 25.41 678 GLY A N 1
ATOM 5411 C CA . GLY A 1 678 ? 48.749 23.652 13.108 1.00 25.41 678 GLY A CA 1
ATOM 5412 C C . GLY A 1 678 ? 47.576 22.796 13.624 1.00 25.41 678 GLY A C 1
ATOM 5413 O O . GLY A 1 678 ? 47.224 21.807 13.001 1.00 25.41 678 GLY A O 1
ATOM 5414 N N . ALA A 1 679 ? 47.012 23.205 14.760 1.00 25.89 679 ALA A N 1
ATOM 5415 C CA . ALA A 1 679 ? 45.991 22.578 15.613 1.00 25.89 679 ALA A CA 1
ATOM 5416 C C . ALA A 1 679 ? 44.582 22.253 15.034 1.00 25.89 679 ALA A C 1
ATOM 5418 O O . ALA A 1 679 ? 44.154 22.902 14.085 1.00 25.89 679 ALA A O 1
ATOM 5419 N N . GLU A 1 680 ? 43.875 21.360 15.763 1.00 26.31 680 GLU A N 1
ATOM 5420 C CA . GLU A 1 680 ? 42.412 21.333 16.069 1.00 26.31 680 GLU A CA 1
ATOM 5421 C C . GLU A 1 680 ? 41.408 21.123 14.890 1.00 26.31 680 GLU A C 1
ATOM 5423 O O . GLU A 1 680 ? 41.708 21.414 13.738 1.00 26.31 680 GLU A O 1
ATOM 5428 N N . ASP A 1 681 ? 40.215 20.525 15.057 1.00 25.81 681 ASP A N 1
ATOM 5429 C CA . ASP A 1 681 ? 39.368 20.317 16.256 1.00 25.81 681 ASP A CA 1
ATOM 5430 C C . ASP A 1 681 ? 38.540 18.992 16.208 1.00 25.81 681 ASP A C 1
ATOM 5432 O O . ASP A 1 681 ? 38.489 18.321 15.174 1.00 25.81 681 ASP A O 1
ATOM 5436 N N . ASP A 1 682 ? 37.873 18.624 17.313 1.00 25.97 682 ASP A N 1
ATOM 5437 C CA . ASP A 1 682 ? 37.077 17.380 17.481 1.00 25.97 682 ASP A CA 1
ATOM 5438 C C . ASP A 1 682 ? 35.725 17.332 16.722 1.00 25.97 682 ASP A C 1
ATOM 5440 O O . ASP A 1 682 ? 35.008 18.329 16.607 1.00 25.97 682 ASP A O 1
ATOM 5444 N N . VAL A 1 683 ? 35.270 16.116 16.372 1.00 26.33 683 VAL A N 1
ATOM 5445 C CA . VAL A 1 683 ? 33.845 15.790 16.137 1.00 26.33 683 VAL A CA 1
ATOM 5446 C C . VAL A 1 683 ? 33.478 14.536 16.939 1.00 26.33 683 VAL A C 1
ATOM 5448 O O . VAL A 1 683 ? 34.079 13.482 16.758 1.00 26.33 683 VAL A O 1
ATOM 5451 N N . ASN A 1 684 ? 32.502 14.658 17.844 1.00 28.23 684 ASN A N 1
ATOM 5452 C CA . ASN A 1 684 ? 32.105 13.592 18.772 1.00 28.23 684 ASN A CA 1
ATOM 5453 C C . ASN A 1 684 ? 31.058 12.630 18.181 1.00 28.23 684 ASN A C 1
ATOM 5455 O O . ASN A 1 684 ? 30.301 12.985 17.277 1.00 28.23 684 ASN A O 1
ATOM 5459 N N . GLU A 1 685 ? 30.994 11.426 18.755 1.00 27.02 685 GLU A N 1
ATOM 5460 C CA . GLU A 1 685 ? 29.978 10.406 18.475 1.00 27.02 685 GLU A CA 1
ATOM 5461 C C . GLU A 1 685 ? 28.548 10.904 18.770 1.00 27.02 685 GLU A C 1
ATOM 5463 O O . GLU A 1 685 ? 28.322 11.711 19.675 1.00 27.02 685 GLU A O 1
ATOM 5468 N N . ILE A 1 686 ? 27.568 10.364 18.039 1.00 27.22 686 ILE A N 1
ATOM 5469 C CA . ILE A 1 686 ? 26.142 10.480 18.369 1.00 27.22 686 ILE A CA 1
ATOM 5470 C C . ILE A 1 686 ? 25.670 9.124 18.897 1.00 27.22 686 ILE A C 1
ATOM 5472 O O . ILE A 1 686 ? 25.757 8.116 18.196 1.00 27.22 686 ILE A O 1
ATOM 5476 N N . ASP A 1 687 ? 25.174 9.125 20.132 1.00 25.61 687 ASP A N 1
ATOM 5477 C CA . ASP A 1 687 ? 24.544 7.976 20.785 1.00 25.61 687 ASP A CA 1
ATOM 5478 C C . ASP A 1 687 ? 23.156 7.704 20.171 1.00 25.61 687 ASP A C 1
ATOM 5480 O O . ASP A 1 687 ? 22.387 8.634 19.911 1.00 25.61 687 ASP A O 1
ATOM 5484 N N . TRP A 1 688 ? 22.846 6.431 19.920 1.00 27.33 688 TRP A N 1
ATOM 5485 C CA . TRP A 1 688 ? 21.651 5.987 19.192 1.00 27.33 688 TRP A CA 1
ATOM 5486 C C . TRP A 1 688 ? 20.542 5.413 20.086 1.00 27.33 688 TRP A C 1
ATOM 5488 O O . TRP A 1 688 ? 19.459 5.126 19.579 1.00 27.33 688 TRP A O 1
ATOM 5498 N N . ASP A 1 689 ? 20.748 5.302 21.403 1.00 24.61 689 ASP A N 1
ATOM 5499 C CA . ASP A 1 689 ? 19.785 4.710 22.354 1.00 24.61 689 ASP A CA 1
ATOM 5500 C C . ASP A 1 689 ? 18.542 5.602 22.653 1.00 24.61 689 ASP A C 1
ATOM 5502 O O . ASP A 1 689 ? 17.888 5.460 23.691 1.00 24.61 689 ASP A O 1
ATOM 5506 N N . MET A 1 690 ? 18.183 6.542 21.760 1.00 24.62 690 MET A N 1
ATOM 5507 C CA . MET A 1 690 ? 17.063 7.477 21.964 1.00 24.62 690 MET A CA 1
ATOM 5508 C C . MET A 1 690 ? 16.254 7.860 20.701 1.00 24.62 690 MET A C 1
ATOM 5510 O O . MET A 1 690 ? 15.962 9.039 20.478 1.00 24.62 690 MET A O 1
ATOM 5514 N N . ILE A 1 691 ? 15.832 6.860 19.913 1.00 29.23 691 ILE A N 1
ATOM 5515 C CA . ILE A 1 691 ? 14.756 6.968 18.898 1.00 29.23 691 ILE A CA 1
ATOM 5516 C C . ILE A 1 691 ? 13.683 5.900 19.161 1.00 29.23 691 ILE A C 1
ATOM 5518 O O . ILE A 1 691 ? 14.047 4.706 19.214 1.00 29.23 691 ILE A O 1
#

Sequence (691 aa):
MIYLFVWIPCALAARKHRTLPLVTISALSETGQTESSIKVPKQRTYTDRRPVIPSSDASISCASLGTTKLLDRLNTTLGTSYILDTPSLSPHLESCILNDYDFGTAYARLHPRWYGDLMTIQDELCTLEAQDREMRERAFVDKRILTPLMPPRRVWDLYSNRVVPRWTIRRDPWAILHAWMDVTNRINVQTPINRYEWPVPIPKDTSLELIWIEMLNLGTEEDLRTDEWKLDMPTIGHVCHQNQMVVYYYSGLGRPLRLKPGDLDSRRCWFNWAWTLQEISENSIIGGDTDDGPLKAVPIDKEEDEVVLRFYKQLLSLTNIAQEVHNVFNTLAHMRHRASEGAIDKIAGMAFLLRSRTIPAYYETQSVEDAWAELVNAMRERYRGDMLFLYPAPGNGNRMWRPSWDQIQNMELPSTGGIYLYEEVMRLEEMDTDWHNGFCIEKAYVRGLAVEDSEGASGRAEMCVEDDTGRTHTFSIVATHQYPIPEDSLGLFLAWLRVLLSNLPTDLHAPKKGEFTRYPFATFCIDQAILECPEDEVGAINESFKAIFGWRTCTTGNGILDIKEHGKHGIGAVADLLEGYLKKYKDEKGSPNAVLVKWVEDISAGCVKIYHTHNKPIYLLKVGNTLDVLELDPDINLNAPCLRNVLPTSASEASAAVVFAALVESLTAPRPASNVDGAEDDVNEIDWDMI

Secondary structure (DSSP, 8-state):
---B------HHHHHHHTTSPPEEEEHHHHH---GGG-SSGGGTEEEESS----HHHHTSBHHHHHHHHHHHHHHHHHT----TTSTTHHHHHHHHHHTT-BHHHHHHHHTTTTTS-SSSHHHHHHHHHHHHHHHHHHSEETTEES-S-PPPSEE--TTTT--EEGGG-SSPPPEEEE----GGGEEEE--GGGTTSS-EEEETT--HHHHHHHHHHHT------STTHHHHHHHTTHHHHSS--EEEETTSTTS-----TTTTTSTTSGGGBSGGGGG--SSEEETT--TT-TTT---SSS---HHHHHHHHHHHHHHHHHH---SHHHHHHHHHTSB-SSSHHHHHTTTTTTT-SSEEPP-TTS-HHHHHHHHHHHS-HHHHHHHHHH-SS--SSS-TTS--HHHHHHSPPP--TTPPP---EEEEGGGTEEEE-----S-EEEES-SS--TT---EEEEEEEE-TTS-EEEEEEEE---SPPPSSHHHHHHHHHHHHHHT--TTSB---TTS--S--GGG----TTTTTSTT-HHHHHHHHHHHHHTGGGTTSSSS-----B--TTTGGGHHHHHHHHHHH-B-TTSPBPHHHHHHHHHHHHHHHHHHHHTT---------------PPPTT--TT-GGGGGSS-S---HHHHHHHHHHHHGGG---------------------S--

pLDDT: mean 74.16, std 20.12, range [23.52, 96.75]

Foldseek 3Di:
DWWWWADDADPVCVVVLVVADKDKDACCVQPVDALVVQFQNLLGMDIGSQLADHQVQLQAWLLVQDLQSLVVVLCNSRVHDDDCPRPLSVVLSVVSNVVRHGSLQSNLLQVNPVPDDNNCSVVQLVVLVVVLVVQVVPQDDPQWGQDLQNADQWWQYLRSLAIDGPSSDDDTIAIEDEFDDDPVQWDFQQGCRHPSPGTDTAGPPADPSSLSSSCSSVVHTTHTDDPPCQRCLLSVLSNAQPLGEYEYHQVGRSAAADWDVCSCVDLRRLQQAQLSLSRAHPRYDYPNYGPPHLVPPDPPDDDDPVRSVVVVVSNVLSNCLSHDPLELLSLLVSLLRGDYPALLSNLSSCQVSLPFSMGRGDDRPDDNQVSNVVSLLGGFFQNLVRQQPQPQAFDPDPHRSGHGVCCSNPDDTGPCVSDHDPWGWDADPVLRDIDTDDDDQPDKQKPQFQDQDPVQAFGWIKIWGADPVRDIDIDTDTRNHRDGDDRDVLVVLLVLLLVLQQPQDPPFAEADDVGDALAQLLPDDQDPVVCPDVPCPVVSVLVVVCVSQVVVQCVPDPNATADRYGDCRGPSNVSVVLVVQQVVDADPVRHGDPSSSVVSVRVSSNSVVRCVVVVHDDPDDDDDDDDDDDDDDPPPPPVPPVVVVPDDPDDDPVVVVVVVVVVPVVPDDDDDDDDDDDDDDDDDDDDDPPD

Organism: NCBI:txid153914

Radius of gyration: 35.8 Å; chains: 1; bounding box: 90×69×109 Å